Protein 6R1N (pdb70)

InterPro domains:
  IPR002314 Aminoacyl-tRNA synthetase, class II (G/ P/ S/T) [PF00587] (219-400)
  IPR002317 Serine-tRNA ligase, type1 [MF_00176] (1-422)
  IPR002317 Serine-tRNA ligase, type1 [PIRSF001529] (1-425)
  IPR002317 Serine-tRNA ligase, type1 [PR00981] (264-276)
  IPR002317 Serine-tRNA ligase, type1 [PR00981] (276-289)
  IPR002317 Serine-tRNA ligase, type1 [PR00981] (316-329)
  IPR002317 Serine-tRNA ligase, type1 [PR00981] (333-349)
  IPR002317 Serine-tRNA ligase, type1 [PR00981] (351-367)
  IPR002317 Serine-tRNA ligase, type1 [TIGR00414] (1-417)
  IPR006195 Aminoacyl-tRNA synthetase, class II [PS50862] (173-410)
  IPR010978 Class I and II aminoacyl-tRNA synthetase, tRNA-binding arm [SSF46589] (1-113)
  IPR015866 Serine-tRNA synthetase, type1, N-terminal [PF02403] (1-107)
  IPR033729 Serine-tRNA ligase catalytic core domain [cd00770] (120-417)
  IPR042103 Serine-tRNA synthetase, type1, N-terminal domain superfamily [G3DSA:1.10.287.40] (1-105)
  IPR045864 Class II Aminoacyl-tRNA synthetase/Biotinyl protein ligase (BPL) and lipoyl protein ligase (LPL) [G3DSA:3.30.930.10] (106-427)
  IPR045864 Class II Aminoacyl-tRNA synthetase/Biotinyl protein ligase (BPL) and lipoyl protein ligase (LPL) [SSF55681] (118-418)

Solvent-accessible surface area: 20017 Å² total; per-residue (Å²): 22,9,35,39,156,64,0,102,114,60,40,114,53,0,40,52,30,5,111,69,26,71,61,99,35,52,26,0,88,85,0,53,98,11,15,87,73,62,122,80,34,60,46,33,11,100,122,39,81,56,101,81,88,80,0,45,109,66,50,65,96,94,83,208,115,126,46,132,126,16,86,54,62,48,183,77,15,26,86,41,8,87,102,30,70,62,70,44,86,116,12,47,94,122,10,65,23,32,11,6,111,10,20,5,22,6,18,135,90,9,35,101,5,150,50,98,153,59,14,69,74,78,82,114,88,32,118,49,93,174,42,110,44,159,45,80,14,0,66,72,0,0,79,63,9,131,0,6,30,36,115,143,2,48,159,94,59,32,76,58,42,34,96,49,47,125,30,0,42,36,0,13,139,2,0,28,64,9,0,19,58,31,0,40,99,118,25,51,8,76,96,36,152,27,91,70,82,12,75,46,91,12,0,60,0,2,3,29,14,39,116,66,62,104,59,13,72,90,54,134,188,104,31,49,8,25,0,10,8,1,16,0,13,1,1,10,106,23,61,96,78,58,3,104,46,82,56,23,68,36,36,6,0,2,48,1,13,0,32,78,26,67,103,94,139,91,6,6,17,77,11,30,73,40,27,10,0,4,0,0,7,0,3,43,41,110,48,0,97,106,1,0,69,59,0,0,72,11,0,2,24,0,0,62,85,1,34,0,13,0,52,20,0,11,13,0,1,34,54,12,41,24,18,4,5,18,3,14,7,0,21,1,35,4,16,50,114,116,70,24,40,71,3,3,39,0,10,0,0,20,39,0,1,0,57,18,2,61,0,80,3,34,97,77,146,103,25,175,39,58,44,0,21,0,0,15,0,11,0,0,12,0,8,50,0,0,0,0,0,0,0,12,49,1,37,130,89,0,0,0,49,1,2,143,22,0,24,102,67,0,72,47,81,86,73,1,50,105,78,158

Nearest PDB structures (foldseek):
  6r1n-assembly1_A-2  TM=1.002E+00  e=2.208E-80  Staphylococcus aureus
  6hdz-assembly1_A  TM=9.567E-01  e=9.700E-51  Pseudomonas aeruginosa
  6he1-assembly1_B  TM=9.589E-01  e=2.361E-46  Pseudomonas aeruginosa
  6hdz-assembly1_B  TM=9.284E-01  e=3.270E-46  Pseudomonas aeruginosa
  6he3-assembly1_B  TM=9.306E-01  e=1.204E-45  Pseudomonas aeruginosa

Organism: Staphylococcus aureus (strain NCTC 8325 / PS 47) (NCBI:txid93061)

Radius of gyration: 27.26 Å; Cα contacts (8 Å, |Δi|>4): 832; chains: 1; bounding box: 79×74×60 Å

Foldseek 3Di:
DDDLVCLVVPLVLQLVLQVLLVHHSCLSVVLVVLVVVLVVLVVVLVVLVVVLVVLVVVVVVDVVVDDDVSDVSNVVSVVSNVVSVVVNVVSVVVSVVSVLPRFFRADPPFAGDADPVRWAFPDWDADADDDPDQFDFLLVLCVQLVQKAQVVVCVVPNAQDIDGDDVNVLLLQLLQVLLVCLCVVPVPADEDDFDQKAAPLLCSLQSCPDPPPVFWAADVPVRITGAQDVQSRVVLVQFPHAAEAPCPWHKHWYKDWGATPPCPRGFLQDGRIFMFIKIKTWHALVCLVVVLVSQVVSLVVSCVLLSWIWTKTKQHSNGDDGQANTKIFIFTDRVVVNDTHTWKIKGWSRLRSQVSRVRWYANHPPGDIDRITMIMMTSGRSRVVSSSQLRRQADPVSKGARRPSSCVSSVNDGISDGDD

B-factor: mean 36.55, std 15.06, range [8.63, 155.88]

Secondary structure (P-SEA, 3-state):
cccaaaaaccaaaaaaaaaaaccccaaaaaaaaaaaaaaaaaaaaaaaaaaaaaaaaaaaaaaaaccaaaaaaaaaaaaaaaaaaaaaaaaaaaaaaaaaacccccccccccccccccbbbccccccccccccccccaaaaaaaaccccaaaaaacccccbbbbcaaaaaaaaaaaaaaaaaaaaccbbbbbbbcccccaaaaaaacccccccccccccccccccccccccccccccccccccccccccbbbbbbbbbbbccccccccccccccccbbbbbbbccccaaaaaaaaaaaaaaaaaaacccccccccccccccccccbbbbbbcccccccbbbbccccccccaaaaaaacccccccccccbbbbbbbbbbccaaaaaaaaaaaaaccccccccccccccccccccccccccc

CATH classification: 1.10.287.40 (+1 more: 3.30.930.10)

Structure (mmCIF, N/CA/C/O backbone):
data_6R1N
#
_entry.id   6R1N
#
_cell.length_a   94.438
_cell.length_b   116.413
_cell.length_c   91.611
_cell.angle_alpha   90.00
_cell.angle_beta   90.00
_cell.angle_gamma   90.00
#
_symmetry.space_group_name_H-M   'C 2 2 21'
#
loop_
_entity.id
_entity.type
_entity.pdbx_description
1 polymer 'Serine--tRNA ligase'
2 non-polymer "5'-O-(N-(L-SERYL)-SULFAMOYL)ADENOSINE"
3 non-polymer 1,2-ETHANEDIOL
4 non-polymer DI(HYDROXYETHYL)ETHER
5 non-polymer 'MAGNESIUM ION'
6 water water
#
loop_
_atom_site.group_PDB
_atom_site.id
_atom_site.type_symbol
_atom_site.label_atom_id
_atom_site.label_alt_id
_atom_site.label_comp_id
_atom_site.label_asym_id
_atom_site.label_entity_id
_atom_site.label_seq_id
_atom_site.pdbx_PDB_ins_code
_atom_site.Cartn_x
_atom_site.Cartn_y
_atom_site.Cartn_z
_atom_site.occupancy
_atom_site.B_iso_or_equiv
_atom_site.auth_seq_id
_atom_site.auth_comp_id
_atom_site.auth_asym_id
_atom_site.auth_atom_id
_atom_site.pdbx_PDB_model_num
ATOM 1 N N . MET A 1 1 ? 2.076 -38.748 2.439 1.00 29.94 1 MET A N 1
ATOM 2 C CA . MET A 1 1 ? 2.657 -39.803 3.308 1.00 29.04 1 MET A CA 1
ATOM 3 C C . MET A 1 1 ? 2.621 -39.329 4.765 1.00 30.53 1 MET A C 1
ATOM 4 O O . MET A 1 1 ? 3.166 -38.260 5.057 1.00 29.94 1 MET A O 1
ATOM 9 N N . LEU A 1 2 ? 1.968 -40.112 5.621 1.00 26.88 2 LEU A N 1
ATOM 10 C CA . LEU A 1 2 ? 1.807 -39.783 7.058 1.00 26.93 2 LEU A CA 1
ATOM 11 C C . LEU A 1 2 ? 3.039 -40.160 7.881 1.00 32.06 2 LEU A C 1
ATOM 12 O O . LEU A 1 2 ? 3.797 -41.023 7.466 1.00 31.70 2 LEU A O 1
ATOM 17 N N . ASP A 1 3 ? 3.192 -39.494 9.020 1.00 31.80 3 ASP A N 1
ATOM 18 C CA . ASP A 1 3 ? 4.290 -39.739 9.986 1.00 30.49 3 ASP A CA 1
ATOM 19 C C . ASP A 1 3 ? 3.918 -40.938 10.863 1.00 31.71 3 ASP A C 1
ATOM 20 O O . ASP A 1 3 ? 2.991 -40.811 11.654 1.00 29.45 3 ASP A O 1
ATOM 25 N N . ILE A 1 4 ? 4.614 -42.059 10.688 1.00 28.94 4 ILE A N 1
ATOM 26 C CA . ILE A 1 4 ? 4.406 -43.300 11.474 1.00 28.54 4 ILE A CA 1
ATOM 27 C C . ILE A 1 4 ? 4.438 -43.023 13.010 1.00 33.46 4 ILE A C 1
ATOM 28 O O . ILE A 1 4 ? 3.827 -43.753 13.792 1.00 31.84 4 ILE A O 1
ATOM 33 N N . ARG A 1 5 ? 5.173 -41.987 13.427 1.00 30.46 5 ARG A N 1
ATOM 34 C CA . ARG A 1 5 ? 5.294 -41.604 14.833 1.00 30.00 5 ARG A CA 1
ATOM 35 C C . ARG A 1 5 ? 3.962 -41.190 15.423 1.00 35.08 5 ARG A C 1
ATOM 36 O O . ARG A 1 5 ? 3.754 -41.409 16.610 1.00 36.42 5 ARG A O 1
ATOM 44 N N . LEU A 1 6 ? 3.070 -40.574 14.618 1.00 32.54 6 LEU A N 1
ATOM 45 C CA . LEU A 1 6 ? 1.743 -40.166 15.091 1.00 31.65 6 LEU A CA 1
ATOM 46 C C . LEU A 1 6 ? 0.853 -41.394 15.361 1.00 36.13 6 LEU A C 1
ATOM 47 O O . LEU A 1 6 ? 0.040 -41.378 16.295 1.00 36.87 6 LEU A O 1
ATOM 52 N N . PHE A 1 7 ? 1.043 -42.476 14.579 1.00 31.74 7 PHE A N 1
ATOM 53 C CA . PHE A 1 7 ? 0.309 -43.720 14.794 1.00 31.22 7 PHE A CA 1
ATOM 54 C C . PHE A 1 7 ? 0.777 -44.309 16.120 1.00 38.50 7 PHE A C 1
ATOM 55 O O . PHE A 1 7 ? -0.040 -44.785 16.892 1.00 38.26 7 PHE A O 1
ATOM 63 N N . ARG A 1 8 ? 2.084 -44.197 16.421 1.00 37.20 8 ARG A N 1
ATOM 64 C CA . ARG A 1 8 ? 2.662 -44.689 17.671 1.00 37.75 8 ARG A CA 1
ATOM 65 C C . ARG A 1 8 ? 2.283 -43.835 18.871 1.00 42.54 8 ARG A C 1
ATOM 66 O O . ARG A 1 8 ? 1.995 -44.387 19.925 1.00 40.23 8 ARG A O 1
ATOM 74 N N . ASN A 1 9 ? 2.344 -42.492 18.732 1.00 40.89 9 ASN A N 1
ATOM 75 C CA . ASN A 1 9 ? 2.184 -41.573 19.858 1.00 41.32 9 ASN A CA 1
ATOM 76 C C . ASN A 1 9 ? 0.793 -41.019 20.096 1.00 45.98 9 ASN A C 1
ATOM 77 O O . ASN A 1 9 ? 0.494 -40.698 21.238 1.00 47.89 9 ASN A O 1
ATOM 82 N N . GLU A 1 10 ? -0.056 -40.901 19.062 1.00 41.64 10 GLU A N 1
ATOM 83 C CA . GLU A 1 10 ? -1.446 -40.440 19.238 1.00 40.01 10 GLU A CA 1
ATOM 84 C C . GLU A 1 10 ? -2.416 -41.296 18.371 1.00 43.31 10 GLU A C 1
ATOM 85 O O . GLU A 1 10 ? -3.167 -40.744 17.562 1.00 43.93 10 GLU A O 1
ATOM 91 N N . PRO A 1 11 ? -2.424 -42.649 18.510 1.00 38.08 11 PRO A N 1
ATOM 92 C CA . PRO A 1 11 ? -3.307 -43.463 17.653 1.00 38.33 11 PRO A CA 1
ATOM 93 C C . PRO A 1 11 ? -4.797 -43.095 17.685 1.00 43.76 11 PRO A C 1
ATOM 94 O O . PRO A 1 11 ? -5.447 -43.150 16.644 1.00 42.56 11 PRO A O 1
ATOM 98 N N . ASP A 1 12 ? -5.337 -42.717 18.860 1.00 42.50 12 ASP A N 1
ATOM 99 C CA . ASP A 1 12 ? -6.753 -42.324 18.987 1.00 42.33 12 ASP A CA 1
ATOM 100 C C . ASP A 1 12 ? -7.050 -41.077 18.170 1.00 44.59 12 ASP A C 1
ATOM 101 O O . ASP A 1 12 ? -8.070 -41.051 17.476 1.00 44.82 12 ASP A O 1
ATOM 106 N N . THR A 1 13 ? -6.134 -40.081 18.192 1.00 39.80 13 THR A N 1
ATOM 107 C CA . THR A 1 13 ? -6.260 -38.853 17.392 1.00 39.45 13 THR A CA 1
ATOM 108 C C . THR A 1 13 ? -6.245 -39.208 15.891 1.00 42.26 13 THR A C 1
ATOM 109 O O . THR A 1 13 ? -7.025 -38.642 15.126 1.00 41.29 13 THR A O 1
ATOM 113 N N . VAL A 1 14 ? -5.351 -40.133 15.481 1.00 37.56 14 VAL A N 1
ATOM 114 C CA . VAL A 1 14 ? -5.224 -40.574 14.091 1.00 36.46 14 VAL A CA 1
ATOM 115 C C . VAL A 1 14 ? -6.526 -41.303 13.675 1.00 41.13 14 VAL A C 1
ATOM 116 O O . VAL A 1 14 ? -7.100 -40.971 12.634 1.00 40.69 14 VAL A O 1
ATOM 120 N N . LYS A 1 15 ? -7.026 -42.226 14.521 1.00 39.45 15 LYS A N 1
ATOM 121 C CA . LYS A 1 15 ? -8.290 -42.950 14.288 1.00 40.16 15 LYS A CA 1
ATOM 122 C C . LYS A 1 15 ? -9.447 -41.976 14.123 1.00 45.06 15 LYS A C 1
ATOM 123 O O . LYS A 1 15 ? -10.278 -42.145 13.218 1.00 45.42 15 LYS A O 1
ATOM 127 N N . SER A 1 16 ? -9.478 -40.937 14.978 1.00 41.84 16 SER A N 1
ATOM 128 C CA . SER A 1 16 ? -10.525 -39.913 14.976 1.00 42.55 16 SER A CA 1
ATOM 129 C C . SER A 1 16 ? -10.533 -39.111 13.674 1.00 43.61 16 SER A C 1
ATOM 130 O O . SER A 1 16 ? -11.595 -38.903 13.094 1.00 44.48 16 SER A O 1
ATOM 133 N N . LYS A 1 17 ? -9.351 -38.700 13.201 1.00 38.30 17 LYS A N 1
ATOM 134 C CA . LYS A 1 17 ? -9.203 -37.894 11.988 1.00 36.38 17 LYS A CA 1
ATOM 135 C C . LYS A 1 17 ? -9.534 -38.706 10.724 1.00 39.06 17 LYS A C 1
ATOM 136 O O . LYS A 1 17 ? -10.199 -38.176 9.835 1.00 37.14 17 LYS A O 1
ATOM 142 N N . ILE A 1 18 ? -9.181 -40.016 10.703 1.00 36.17 18 ILE A N 1
ATOM 143 C CA . ILE A 1 18 ? -9.507 -40.941 9.604 1.00 35.37 18 ILE A CA 1
ATOM 144 C C . ILE A 1 18 ? -11.029 -41.177 9.538 1.00 40.36 18 ILE A C 1
ATOM 145 O O . ILE A 1 18 ? -11.629 -41.095 8.462 1.00 39.93 18 ILE A O 1
ATOM 150 N N . GLU A 1 19 ? -11.646 -41.450 10.700 1.00 38.70 19 GLU A N 1
ATOM 151 C CA . GLU A 1 19 ? -13.081 -41.671 10.847 1.00 38.76 19 GLU A CA 1
ATOM 152 C C . GLU A 1 19 ? -13.873 -40.438 10.401 1.00 42.93 19 GLU A C 1
ATOM 153 O O . GLU A 1 19 ? -14.823 -40.582 9.626 1.00 42.91 19 GLU A O 1
ATOM 159 N N . LEU A 1 20 ? -13.460 -39.232 10.845 1.00 39.44 20 LEU A N 1
ATOM 160 C CA . LEU A 1 20 ? -14.102 -37.968 10.448 1.00 39.57 20 LEU A CA 1
ATOM 161 C C . LEU A 1 20 ? -14.180 -37.775 8.922 1.00 43.15 20 LEU A C 1
ATOM 162 O O . LEU A 1 20 ? -15.154 -37.198 8.444 1.00 42.28 20 LEU A O 1
ATOM 167 N N . ARG A 1 21 ? -13.185 -38.291 8.162 1.00 39.43 21 ARG A N 1
ATOM 168 C CA . ARG A 1 21 ? -13.161 -38.206 6.685 1.00 39.88 21 ARG A CA 1
ATOM 169 C C . ARG A 1 21 ? -14.141 -39.216 6.014 1.00 47.33 21 ARG A C 1
ATOM 170 O O . ARG A 1 21 ? -14.357 -39.170 4.798 1.00 46.79 21 ARG A O 1
ATOM 178 N N . GLY A 1 22 ? -14.708 -40.111 6.825 1.00 45.48 22 GLY A N 1
ATOM 179 C CA . GLY A 1 22 ? -15.579 -41.193 6.379 1.00 44.95 22 GLY A CA 1
ATOM 180 C C . GLY A 1 22 ? -14.787 -42.464 6.114 1.00 47.19 22 GLY A C 1
ATOM 181 O O . GLY A 1 22 ? -15.341 -43.457 5.637 1.00 47.34 22 GLY A O 1
ATOM 182 N N . ASP A 1 23 ? -13.489 -42.452 6.452 1.00 42.97 23 ASP A N 1
ATOM 183 C CA . ASP A 1 23 ? -12.607 -43.602 6.241 1.00 42.56 23 ASP A CA 1
ATOM 184 C C . ASP A 1 23 ? -12.557 -44.575 7.431 1.00 47.86 23 ASP A C 1
ATOM 185 O O . ASP A 1 23 ? -13.055 -44.277 8.523 1.00 46.07 23 ASP A O 1
ATOM 190 N N . ASP A 1 24 ? -11.989 -45.765 7.185 1.00 46.60 24 ASP A N 1
ATOM 191 C CA . ASP A 1 24 ? -11.910 -46.834 8.173 1.00 46.68 24 ASP A CA 1
ATOM 192 C C . ASP A 1 24 ? -10.760 -46.591 9.169 1.00 48.29 24 ASP A C 1
ATOM 193 O O . ASP A 1 24 ? -9.602 -46.655 8.766 1.00 48.40 24 ASP A O 1
ATOM 198 N N . PRO A 1 25 ? -11.054 -46.298 10.463 1.00 44.19 25 PRO A N 1
ATOM 199 C CA . PRO A 1 25 ? -9.964 -46.079 11.439 1.00 43.65 25 PRO A CA 1
ATOM 200 C C . PRO A 1 25 ? -9.184 -47.349 11.819 1.00 48.09 25 PRO A C 1
ATOM 201 O O . PRO A 1 25 ? -8.118 -47.232 12.420 1.00 47.30 25 PRO A O 1
ATOM 205 N N . LYS A 1 26 ? -9.714 -48.558 11.489 1.00 44.43 26 LYS A N 1
ATOM 206 C CA . LYS A 1 26 ? -9.073 -49.853 11.780 1.00 43.97 26 LYS A CA 1
ATOM 207 C C . LYS A 1 26 ? -7.685 -49.993 11.134 1.00 47.14 26 LYS A C 1
ATOM 208 O O . LYS A 1 26 ? -6.873 -50.807 11.586 1.00 46.52 26 LYS A O 1
ATOM 210 N N . VAL A 1 27 ? -7.391 -49.150 10.114 1.00 42.39 27 VAL A N 1
ATOM 211 C CA . VAL A 1 27 ? -6.083 -49.101 9.453 1.00 41.28 27 VAL A CA 1
ATOM 212 C C . VAL A 1 27 ? -4.951 -48.753 10.473 1.00 42.82 27 VAL A C 1
ATOM 213 O O . VAL A 1 27 ? -3.802 -49.148 10.278 1.00 42.04 27 VAL A O 1
ATOM 217 N N . VAL A 1 28 ? -5.301 -48.034 11.557 1.00 37.33 28 VAL A N 1
ATOM 218 C CA . VAL A 1 28 ? -4.362 -47.619 12.599 1.00 36.82 28 VAL A CA 1
ATOM 219 C C . VAL A 1 28 ? -3.919 -48.848 13.379 1.00 42.54 28 VAL A C 1
ATOM 220 O O . VAL A 1 28 ? -2.731 -48.984 13.689 1.00 41.28 28 VAL A O 1
ATOM 224 N N . ASP A 1 29 ? -4.865 -49.782 13.617 1.00 40.42 29 ASP A N 1
ATOM 225 C CA . ASP A 1 29 ? -4.560 -51.034 14.291 1.00 41.46 29 ASP A CA 1
ATOM 226 C C . ASP A 1 29 ? -3.722 -51.950 13.407 1.00 44.81 29 ASP A C 1
ATOM 227 O O . ASP A 1 29 ? -2.821 -52.606 13.921 1.00 46.24 29 ASP A O 1
ATOM 232 N N . GLU A 1 30 ? -4.004 -51.981 12.094 1.00 39.76 30 GLU A N 1
ATOM 233 C CA . GLU A 1 30 ? -3.269 -52.776 11.099 1.00 39.88 30 GLU A CA 1
ATOM 234 C C . GLU A 1 30 ? -1.827 -52.271 11.012 1.00 42.48 30 GLU A C 1
ATOM 235 O O . GLU A 1 30 ? -0.903 -53.082 10.940 1.00 42.83 30 GLU A O 1
ATOM 241 N N . ILE A 1 31 ? -1.642 -50.934 11.014 1.00 36.18 31 ILE A N 1
ATOM 242 C CA . ILE A 1 31 ? -0.324 -50.303 10.966 1.00 35.36 31 ILE A CA 1
ATOM 243 C C . ILE A 1 31 ? 0.475 -50.638 12.241 1.00 40.63 31 ILE A C 1
ATOM 244 O O . ILE A 1 31 ? 1.600 -51.128 12.121 1.00 39.65 31 ILE A O 1
ATOM 249 N N . LEU A 1 32 ? -0.124 -50.420 13.444 1.00 37.20 32 LEU A N 1
ATOM 250 C CA . LEU A 1 32 ? 0.544 -50.711 14.723 1.00 38.25 32 LEU A CA 1
ATOM 251 C C . LEU A 1 32 ? 0.923 -52.183 14.885 1.00 40.85 32 LEU A C 1
ATOM 252 O O . LEU A 1 32 ? 1.936 -52.458 15.519 1.00 41.33 32 LEU A O 1
ATOM 257 N N . GLU A 1 33 ? 0.127 -53.111 14.315 1.00 36.86 33 GLU A N 1
ATOM 258 C CA . GLU A 1 33 ? 0.383 -54.555 14.337 1.00 38.11 33 GLU A CA 1
ATOM 259 C C . GLU A 1 33 ? 1.645 -54.835 13.511 1.00 40.89 33 GLU A C 1
ATOM 260 O O . GLU A 1 33 ? 2.511 -55.603 13.932 1.00 39.95 33 GLU A O 1
ATOM 266 N N . LEU A 1 34 ? 1.736 -54.224 12.328 1.00 36.26 34 LEU A N 1
ATOM 267 C CA . LEU A 1 34 ? 2.900 -54.405 11.475 1.00 35.97 34 LEU A CA 1
ATOM 268 C C . LEU A 1 34 ? 4.111 -53.760 12.140 1.00 38.73 34 LEU A C 1
ATOM 269 O O . LEU A 1 34 ? 5.170 -54.375 12.186 1.00 37.99 34 LEU A O 1
ATOM 274 N N . ASP A 1 35 ? 3.922 -52.581 12.760 1.00 35.06 35 ASP A N 1
ATOM 275 C CA . ASP A 1 35 ? 5.003 -51.881 13.468 1.00 34.57 35 ASP A CA 1
ATOM 276 C C . ASP A 1 35 ? 5.616 -52.720 14.610 1.00 38.83 35 ASP A C 1
ATOM 277 O O . ASP A 1 35 ? 6.838 -52.739 14.764 1.00 36.80 35 ASP A O 1
ATOM 282 N N . GLU A 1 36 ? 4.760 -53.431 15.383 1.00 36.93 36 GLU A N 1
ATOM 283 C CA . GLU A 1 36 ? 5.183 -54.315 16.467 1.00 37.90 36 GLU A CA 1
ATOM 284 C C . GLU A 1 36 ? 5.965 -55.515 15.889 1.00 41.17 36 GLU A C 1
ATOM 285 O O . GLU A 1 36 ? 7.021 -55.843 16.412 1.00 40.42 36 GLU A O 1
ATOM 291 N N . GLN A 1 37 ? 5.480 -56.126 14.787 1.00 38.13 37 GLN A N 1
ATOM 292 C CA . GLN A 1 37 ? 6.187 -57.231 14.126 1.00 37.80 37 GLN A CA 1
ATOM 293 C C . GLN A 1 37 ? 7.580 -56.755 13.673 1.00 37.86 37 GLN A C 1
ATOM 294 O O . GLN A 1 37 ? 8.550 -57.492 13.798 1.00 36.85 37 GLN A O 1
ATOM 300 N N . ARG A 1 38 ? 7.647 -55.533 13.123 1.00 31.90 38 ARG A N 1
ATOM 301 C CA . ARG A 1 38 ? 8.844 -54.877 12.616 1.00 32.15 38 ARG A CA 1
ATOM 302 C C . ARG A 1 38 ? 9.828 -54.672 13.755 1.00 37.18 38 ARG A C 1
ATOM 303 O O . ARG A 1 38 ? 10.995 -55.029 13.624 1.00 36.66 38 ARG A O 1
ATOM 311 N N . ARG A 1 39 ? 9.329 -54.137 14.889 1.00 34.47 39 ARG A N 1
ATOM 312 C CA . ARG A 1 39 ? 10.083 -53.875 16.106 1.00 34.65 39 ARG A CA 1
ATOM 313 C C . ARG A 1 39 ? 10.696 -55.167 16.647 1.00 36.80 39 ARG A C 1
ATOM 314 O O . ARG A 1 39 ? 11.853 -55.148 17.054 1.00 35.84 39 ARG A O 1
ATOM 322 N N . LYS A 1 40 ? 9.929 -56.282 16.639 1.00 33.96 40 LYS A N 1
ATOM 323 C CA . LYS A 1 40 ? 10.394 -57.602 17.099 1.00 33.86 40 LYS A CA 1
ATOM 324 C C . LYS A 1 40 ? 11.498 -58.141 16.168 1.00 38.53 40 LYS A C 1
ATOM 325 O O . LYS A 1 40 ? 12.487 -58.694 16.658 1.00 39.23 40 LYS A O 1
ATOM 329 N N . LEU A 1 41 ? 11.322 -57.987 14.838 1.00 34.38 41 LEU A N 1
ATOM 330 C CA . LEU A 1 41 ? 12.279 -58.413 13.816 1.00 34.89 41 LEU A CA 1
ATOM 331 C C . LEU A 1 41 ? 13.615 -57.677 14.023 1.00 37.87 41 LEU A C 1
ATOM 332 O O . LEU A 1 41 ? 14.667 -58.323 14.097 1.00 36.52 41 LEU A O 1
ATOM 337 N N . ILE A 1 42 ? 13.571 -56.326 14.149 1.00 32.44 42 ILE A N 1
ATOM 338 C CA . ILE A 1 42 ? 14.777 -55.539 14.386 1.00 30.92 42 ILE A CA 1
ATOM 339 C C . ILE A 1 42 ? 15.493 -56.002 15.683 1.00 34.44 42 ILE A C 1
ATOM 340 O O . ILE A 1 42 ? 16.684 -56.317 15.657 1.00 31.47 42 ILE A O 1
ATOM 345 N N . SER A 1 43 ? 14.745 -56.043 16.795 1.00 33.48 43 SER A N 1
ATOM 346 C CA . SER A 1 43 ? 15.224 -56.459 18.112 1.00 34.10 43 SER A CA 1
ATOM 347 C C . SER A 1 43 ? 15.860 -57.852 18.065 1.00 36.81 43 SER A C 1
ATOM 348 O O . SER A 1 43 ? 16.867 -58.070 18.722 1.00 36.92 43 SER A O 1
ATOM 351 N N . ALA A 1 44 ? 15.271 -58.791 17.310 1.00 33.97 44 ALA A N 1
ATOM 352 C CA . ALA A 1 44 ? 15.812 -60.148 17.198 1.00 33.52 44 ALA A CA 1
ATOM 353 C C . ALA A 1 44 ? 17.102 -60.160 16.338 1.00 35.15 44 ALA A C 1
ATOM 354 O O . ALA A 1 44 ? 18.017 -60.919 16.654 1.00 34.97 44 ALA A O 1
ATOM 356 N N . THR A 1 45 ? 17.177 -59.312 15.281 1.00 30.14 45 THR A N 1
ATOM 357 C CA . THR A 1 45 ? 18.379 -59.170 14.430 1.00 30.37 45 THR A CA 1
ATOM 358 C C . THR A 1 45 ? 19.540 -58.632 15.285 1.00 34.28 45 THR A C 1
ATOM 359 O O . THR A 1 45 ? 20.671 -59.119 15.165 1.00 32.44 45 THR A O 1
ATOM 363 N N . GLU A 1 46 ? 19.244 -57.628 16.150 1.00 31.28 46 GLU A N 1
ATOM 364 C CA . GLU A 1 46 ? 20.217 -57.018 17.053 1.00 31.20 46 GLU A CA 1
ATOM 365 C C . GLU A 1 46 ? 20.769 -58.030 18.063 1.00 37.90 46 GLU A C 1
ATOM 366 O O . GLU A 1 46 ? 21.972 -58.036 18.290 1.00 39.32 46 GLU A O 1
ATOM 372 N N . GLU A 1 47 ? 19.915 -58.926 18.624 1.00 35.61 47 GLU A N 1
ATOM 373 C CA . GLU A 1 47 ? 20.381 -59.993 19.529 1.00 36.06 47 GLU A CA 1
ATOM 374 C C . GLU A 1 47 ? 21.274 -60.972 18.756 1.00 40.35 47 GLU A C 1
ATOM 375 O O . GLU A 1 47 ? 22.214 -61.525 19.328 1.00 40.46 47 GLU A O 1
ATOM 381 N N . MET A 1 48 ? 20.967 -61.192 17.468 1.00 37.35 48 MET A N 1
ATOM 382 C CA . MET A 1 48 ? 21.749 -62.060 16.597 1.00 38.97 48 MET A CA 1
ATOM 383 C C . MET A 1 48 ? 23.096 -61.460 16.249 1.00 40.76 48 MET A C 1
ATOM 384 O O . MET A 1 48 ? 24.083 -62.187 16.224 1.00 39.61 48 MET A O 1
ATOM 389 N N . LYS A 1 49 ? 23.139 -60.139 15.970 1.00 37.42 49 LYS A N 1
ATOM 390 C CA . LYS A 1 49 ? 24.378 -59.435 15.635 1.00 36.75 49 LYS A CA 1
ATOM 391 C C . LYS A 1 49 ? 25.301 -59.424 16.837 1.00 40.84 49 LYS A C 1
ATOM 392 O O . LYS A 1 49 ? 26.499 -59.610 16.659 1.00 38.90 49 LYS A O 1
ATOM 398 N N . ALA A 1 50 ? 24.730 -59.266 18.064 1.00 39.43 50 ALA A N 1
ATOM 399 C CA . ALA A 1 50 ? 25.469 -59.284 19.332 1.00 40.00 50 ALA A CA 1
ATOM 400 C C . ALA A 1 50 ? 26.030 -60.686 19.566 1.00 42.53 50 ALA A C 1
ATOM 401 O O . ALA A 1 50 ? 27.192 -60.822 19.949 1.00 41.93 50 ALA A O 1
ATOM 403 N N . ARG A 1 51 ? 25.214 -61.728 19.299 1.00 38.84 51 ARG A N 1
ATOM 404 C CA . ARG A 1 51 ? 25.630 -63.122 19.447 1.00 39.06 51 ARG A CA 1
ATOM 405 C C . ARG A 1 51 ? 26.763 -63.439 18.471 1.00 45.47 51 ARG A C 1
ATOM 406 O O . ARG A 1 51 ? 27.711 -64.125 18.840 1.00 45.13 51 ARG A O 1
ATOM 414 N N . ARG A 1 52 ? 26.676 -62.904 17.241 1.00 43.95 52 ARG A N 1
ATOM 415 C CA . ARG A 1 52 ? 27.688 -63.080 16.205 1.00 44.46 52 ARG A CA 1
ATOM 416 C C . ARG A 1 52 ? 29.009 -62.447 16.633 1.00 49.21 52 ARG A C 1
ATOM 417 O O . ARG A 1 52 ? 30.060 -63.035 16.389 1.00 49.84 52 ARG A O 1
ATOM 425 N N . ASN A 1 53 ? 28.958 -61.270 17.288 1.00 45.06 53 ASN A N 1
ATOM 426 C CA . ASN A 1 53 ? 30.156 -60.604 17.791 1.00 45.23 53 ASN A CA 1
ATOM 427 C C . ASN A 1 53 ? 30.861 -61.513 18.801 1.00 50.15 53 ASN A C 1
ATOM 428 O O . ASN A 1 53 ? 32.060 -61.729 18.663 1.00 50.49 53 ASN A O 1
ATOM 433 N N . LYS A 1 54 ? 30.104 -62.098 19.763 1.00 46.38 54 LYS A N 1
ATOM 434 C CA . LYS A 1 54 ? 30.633 -63.048 20.748 1.00 46.55 54 LYS A CA 1
ATOM 435 C C . LYS A 1 54 ? 31.259 -64.250 20.028 1.00 51.07 54 LYS A C 1
ATOM 436 O O . LYS A 1 54 ? 32.394 -64.611 20.338 1.00 50.29 54 LYS A O 1
ATOM 440 N N . VAL A 1 55 ? 30.545 -64.820 19.025 1.00 49.07 55 VAL A N 1
ATOM 441 C CA . VAL A 1 55 ? 31.013 -65.972 18.242 1.00 49.60 55 VAL A CA 1
ATOM 442 C C . VAL A 1 55 ? 32.331 -65.643 17.504 1.00 55.01 55 VAL A C 1
ATOM 443 O O . VAL A 1 55 ? 33.267 -66.427 17.624 1.00 53.83 55 VAL A O 1
ATOM 447 N N . SER A 1 56 ? 32.416 -64.485 16.792 1.00 54.63 56 SER A N 1
ATOM 448 C CA . SER A 1 56 ? 33.617 -64.062 16.036 1.00 56.41 56 SER A CA 1
ATOM 449 C C . SER A 1 56 ? 34.838 -63.835 16.916 1.00 63.40 56 SER A C 1
ATOM 450 O O . SER A 1 56 ? 35.951 -64.175 16.510 1.00 63.23 56 SER A O 1
ATOM 453 N N . GLU A 1 57 ? 34.626 -63.283 18.129 1.00 61.56 57 GLU A N 1
ATOM 454 C CA . GLU A 1 57 ? 35.688 -63.052 19.111 1.00 62.67 57 GLU A CA 1
ATOM 455 C C . GLU A 1 57 ? 36.243 -64.406 19.556 1.00 68.15 57 GLU A C 1
ATOM 456 O O . GLU A 1 57 ? 37.460 -64.543 19.706 1.00 67.30 57 GLU A O 1
ATOM 462 N N . GLU A 1 58 ? 35.343 -65.413 19.717 1.00 66.30 58 GLU A N 1
ATOM 463 C CA . GLU A 1 58 ? 35.684 -66.788 20.099 1.00 66.84 58 GLU A CA 1
ATOM 464 C C . GLU A 1 58 ? 36.492 -67.478 19.003 1.00 71.89 58 GLU A C 1
ATOM 465 O O . GLU A 1 58 ? 37.487 -68.123 19.322 1.00 71.75 58 GLU A O 1
ATOM 471 N N . ILE A 1 59 ? 36.105 -67.301 17.717 1.00 69.26 59 ILE A N 1
ATOM 472 C CA . ILE A 1 59 ? 36.819 -67.865 16.558 1.00 69.54 59 ILE A CA 1
ATOM 473 C C . ILE A 1 59 ? 38.260 -67.295 16.483 1.00 76.69 59 ILE A C 1
ATOM 474 O O . ILE A 1 59 ? 39.207 -68.064 16.305 1.00 75.32 59 ILE A O 1
ATOM 479 N N . ALA A 1 60 ? 38.409 -65.956 16.647 1.00 76.29 60 ALA A N 1
ATOM 480 C CA . ALA A 1 60 ? 39.697 -65.245 16.659 1.00 77.29 60 ALA A CA 1
ATOM 481 C C . ALA A 1 60 ? 40.554 -65.688 17.854 1.00 84.71 60 ALA A C 1
ATOM 482 O O . ALA A 1 60 ? 41.776 -65.832 17.707 1.00 85.02 60 ALA A O 1
ATOM 484 N N . LEU A 1 61 ? 39.909 -65.918 19.027 1.00 82.81 61 LEU A N 1
ATOM 485 C CA . LEU A 1 61 ? 40.582 -66.378 20.245 1.00 83.49 61 LEU A CA 1
ATOM 486 C C . LEU A 1 61 ? 41.048 -67.828 20.078 1.00 89.61 61 LEU A C 1
ATOM 487 O O . LEU A 1 61 ? 42.140 -68.166 20.540 1.00 89.96 61 LEU A O 1
ATOM 491 N N . LYS A 1 62 ? 40.228 -68.672 19.415 1.00 86.51 62 LYS A N 1
ATOM 492 C CA . LYS A 1 62 ? 40.557 -70.074 19.160 1.00 86.86 62 LYS A CA 1
ATOM 493 C C . LYS A 1 62 ? 41.611 -70.195 18.058 1.00 93.40 62 LYS A C 1
ATOM 494 O O . LYS A 1 62 ? 42.406 -71.133 18.087 1.00 93.05 62 LYS A O 1
ATOM 499 N N . LYS A 1 63 ? 41.633 -69.227 17.107 1.00 91.44 63 LYS A N 1
ATOM 500 C CA . LYS A 1 63 ? 42.604 -69.163 16.010 1.00 91.73 63 LYS A CA 1
ATOM 501 C C . LYS A 1 63 ? 43.993 -68.847 16.557 1.00 97.13 63 LYS A C 1
ATOM 502 O O . LYS A 1 63 ? 44.985 -69.348 16.024 1.00 96.99 63 LYS A O 1
ATOM 504 N N . ARG A 1 64 ? 44.059 -68.022 17.622 1.00 94.55 64 ARG A N 1
ATOM 505 C CA . ARG A 1 64 ? 45.312 -67.650 18.277 1.00 94.92 64 ARG A CA 1
ATOM 506 C C . ARG A 1 64 ? 45.750 -68.727 19.282 1.00 99.87 64 ARG A C 1
ATOM 507 O O . ARG A 1 64 ? 46.952 -68.968 19.424 1.00 99.23 64 ARG A O 1
ATOM 514 N N . ASN A 1 65 ? 44.777 -69.380 19.961 1.00 97.07 65 ASN A N 1
ATOM 515 C CA . ASN A 1 65 ? 45.030 -70.425 20.963 1.00 97.19 65 ASN A CA 1
ATOM 516 C C . ASN A 1 65 ? 45.247 -71.841 20.395 1.00 100.98 65 ASN A C 1
ATOM 517 O O . ASN A 1 65 ? 45.824 -72.675 21.092 1.00 100.96 65 ASN A O 1
ATOM 522 N N . LYS A 1 66 ? 44.769 -72.111 19.155 1.00 97.35 66 LYS A N 1
ATOM 523 C CA . LYS A 1 66 ? 44.819 -73.403 18.450 1.00 127.00 66 LYS A CA 1
ATOM 524 C C . LYS A 1 66 ? 44.116 -74.522 19.224 1.00 155.88 66 LYS A C 1
ATOM 525 O O . LYS A 1 66 ? 43.085 -74.286 19.857 1.00 118.20 66 LYS A O 1
ATOM 527 C CA . ALA A 1 69 ? 36.228 -74.502 16.427 1.00 75.54 69 ALA A CA 1
ATOM 528 C C . ALA A 1 69 ? 35.187 -74.697 15.331 1.00 78.93 69 ALA A C 1
ATOM 529 O O . ALA A 1 69 ? 34.564 -73.728 14.897 1.00 77.74 69 ALA A O 1
ATOM 530 N N . ASP A 1 70 ? 34.986 -75.954 14.902 1.00 75.72 70 ASP A N 1
ATOM 531 C CA . ASP A 1 70 ? 34.026 -76.324 13.853 1.00 75.44 70 ASP A CA 1
ATOM 532 C C . ASP A 1 70 ? 32.576 -75.987 14.227 1.00 78.17 70 ASP A C 1
ATOM 533 O O . ASP A 1 70 ? 31.784 -75.660 13.338 1.00 78.23 70 ASP A O 1
ATOM 538 N N . ASP A 1 71 ? 32.233 -76.066 15.535 1.00 72.65 71 ASP A N 1
ATOM 539 C CA . ASP A 1 71 ? 30.895 -75.749 16.037 1.00 71.46 71 ASP A CA 1
ATOM 540 C C . ASP A 1 71 ? 30.656 -74.243 16.123 1.00 71.37 71 ASP A C 1
ATOM 541 O O . ASP A 1 71 ? 29.547 -73.792 15.820 1.00 71.13 71 ASP A O 1
ATOM 546 N N . VAL A 1 72 ? 31.692 -73.461 16.493 1.00 64.67 72 VAL A N 1
ATOM 547 C CA . VAL A 1 72 ? 31.559 -72.002 16.520 1.00 63.74 72 VAL A CA 1
ATOM 548 C C . VAL A 1 72 ? 31.555 -71.458 15.068 1.00 63.67 72 VAL A C 1
ATOM 549 O O . VAL A 1 72 ? 30.928 -70.428 14.825 1.00 62.81 72 VAL A O 1
ATOM 552 N N . ILE A 1 73 ? 32.171 -72.199 14.105 1.00 57.21 73 ILE A N 1
ATOM 553 C CA . ILE A 1 73 ? 32.162 -71.860 12.676 1.00 56.37 73 ILE A CA 1
ATOM 554 C C . ILE A 1 73 ? 30.728 -72.100 12.129 1.00 58.53 73 ILE A C 1
ATOM 555 O O . ILE A 1 73 ? 30.163 -71.220 11.467 1.00 56.39 73 ILE A O 1
ATOM 559 N N . ALA A 1 74 ? 30.145 -73.282 12.447 1.00 54.43 74 ALA A N 1
ATOM 560 C CA . ALA A 1 74 ? 28.780 -73.666 12.069 1.00 53.25 74 ALA A CA 1
ATOM 561 C C . ALA A 1 74 ? 27.748 -72.673 12.646 1.00 53.92 74 ALA A C 1
ATOM 562 O O . ALA A 1 74 ? 26.850 -72.250 11.916 1.00 52.71 74 ALA A O 1
ATOM 564 N N . GLU A 1 75 ? 27.894 -72.302 13.921 1.00 49.00 75 GLU A N 1
ATOM 565 C CA . GLU A 1 75 ? 26.973 -71.320 14.556 1.00 47.78 75 GLU A CA 1
ATOM 566 C C . GLU A 1 75 ? 27.114 -69.969 13.853 1.00 50.07 75 GLU A C 1
ATOM 567 O O . GLU A 1 75 ? 26.099 -69.327 13.600 1.00 49.33 75 GLU A O 1
ATOM 573 N N . MET A 1 76 ? 28.340 -69.588 13.509 1.00 46.56 76 MET A N 1
ATOM 574 C CA . MET A 1 76 ? 28.582 -68.300 12.818 1.00 46.51 76 MET A CA 1
ATOM 575 C C . MET A 1 76 ? 27.848 -68.315 11.471 1.00 48.01 76 MET A C 1
ATOM 576 O O . MET A 1 76 ? 27.222 -67.305 11.131 1.00 46.12 76 MET A O 1
ATOM 581 N N . ARG A 1 77 ? 27.894 -69.439 10.755 1.00 43.68 77 ARG A N 1
ATOM 582 C CA . ARG A 1 77 ? 27.215 -69.570 9.442 1.00 43.10 77 ARG A CA 1
ATOM 583 C C . ARG A 1 77 ? 25.698 -69.423 9.619 1.00 46.00 77 ARG A C 1
ATOM 584 O O . ARG A 1 77 ? 25.107 -68.663 8.862 1.00 45.48 77 ARG A O 1
ATOM 592 N N . THR A 1 78 ? 25.114 -70.086 10.621 1.00 42.39 78 THR A N 1
ATOM 593 C CA . THR A 1 78 ? 23.670 -70.025 10.908 1.00 41.91 78 THR A CA 1
ATOM 594 C C . THR A 1 78 ? 23.235 -68.593 11.240 1.00 44.49 78 THR A C 1
ATOM 595 O O . THR A 1 78 ? 22.217 -68.112 10.722 1.00 43.42 78 THR A O 1
ATOM 599 N N . LEU A 1 79 ? 24.019 -67.913 12.086 1.00 39.76 79 LEU A N 1
ATOM 600 C CA . LEU A 1 79 ? 23.742 -66.544 12.478 1.00 40.24 79 LEU A CA 1
ATOM 601 C C . LEU A 1 79 ? 23.757 -65.610 11.263 1.00 45.21 79 LEU A C 1
ATOM 602 O O . LEU A 1 79 ? 22.860 -64.782 11.129 1.00 44.55 79 LEU A O 1
ATOM 607 N N . GLY A 1 80 ? 24.728 -65.807 10.364 1.00 42.75 80 GLY A N 1
ATOM 608 C CA . GLY A 1 80 ? 24.863 -65.036 9.132 1.00 42.32 80 GLY A CA 1
ATOM 609 C C . GLY A 1 80 ? 23.653 -65.237 8.246 1.00 45.81 80 GLY A C 1
ATOM 610 O O . GLY A 1 80 ? 23.096 -64.266 7.728 1.00 43.71 80 GLY A O 1
ATOM 611 N N . ASP A 1 81 ? 23.204 -66.513 8.124 1.00 42.89 81 ASP A N 1
ATOM 612 C CA . ASP A 1 81 ? 22.027 -66.893 7.340 1.00 42.78 81 ASP A CA 1
ATOM 613 C C . ASP A 1 81 ? 20.753 -66.256 7.877 1.00 47.12 81 ASP A C 1
ATOM 614 O O . ASP A 1 81 ? 20.007 -65.653 7.100 1.00 47.55 81 ASP A O 1
ATOM 619 N N . ASP A 1 82 ? 20.519 -66.385 9.199 1.00 42.45 82 ASP A N 1
ATOM 620 C CA . ASP A 1 82 ? 19.352 -65.852 9.911 1.00 42.06 82 ASP A CA 1
ATOM 621 C C . ASP A 1 82 ? 19.226 -64.325 9.849 1.00 43.63 82 ASP A C 1
ATOM 622 O O . ASP A 1 82 ? 18.113 -63.806 9.800 1.00 42.69 82 ASP A O 1
ATOM 627 N N . ILE A 1 83 ? 20.356 -63.611 9.911 1.00 39.92 83 ILE A N 1
ATOM 628 C CA . ILE A 1 83 ? 20.388 -62.143 9.856 1.00 38.26 83 ILE A CA 1
ATOM 629 C C . ILE A 1 83 ? 19.984 -61.712 8.452 1.00 43.87 83 ILE A C 1
ATOM 630 O O . ILE A 1 83 ? 19.185 -60.790 8.312 1.00 44.14 83 ILE A O 1
ATOM 635 N N . LYS A 1 84 ? 20.499 -62.415 7.425 1.00 41.11 84 LYS A N 1
ATOM 636 C CA . LYS A 1 84 ? 20.208 -62.154 6.016 1.00 42.25 84 LYS A CA 1
ATOM 637 C C . LYS A 1 84 ? 18.705 -62.349 5.773 1.00 47.57 84 LYS A C 1
ATOM 638 O O . LYS A 1 84 ? 18.087 -61.519 5.097 1.00 47.60 84 LYS A O 1
ATOM 641 N N . GLU A 1 85 ? 18.121 -63.422 6.365 1.00 43.64 85 GLU A N 1
ATOM 642 C CA . GLU A 1 85 ? 16.695 -63.738 6.291 1.00 43.95 85 GLU A CA 1
ATOM 643 C C . GLU A 1 85 ? 15.899 -62.621 6.976 1.00 50.32 85 GLU A C 1
ATOM 644 O O . GLU A 1 85 ? 14.950 -62.099 6.379 1.00 51.93 85 GLU A O 1
ATOM 650 N N . LYS A 1 86 ? 16.307 -62.223 8.207 1.00 45.51 86 LYS A N 1
ATOM 651 C CA . LYS A 1 86 ? 15.644 -61.151 8.953 1.00 44.20 86 LYS A CA 1
ATOM 652 C C . LYS A 1 86 ? 15.711 -59.802 8.229 1.00 46.28 86 LYS A C 1
ATOM 653 O O . LYS A 1 86 ? 14.757 -59.029 8.301 1.00 45.81 86 LYS A O 1
ATOM 658 N N . ASP A 1 87 ? 16.795 -59.552 7.480 1.00 42.13 87 ASP A N 1
ATOM 659 C CA . ASP A 1 87 ? 16.950 -58.327 6.706 1.00 41.95 87 ASP A CA 1
ATOM 660 C C . ASP A 1 87 ? 15.964 -58.278 5.538 1.00 46.00 87 ASP A C 1
ATOM 661 O O . ASP A 1 87 ? 15.362 -57.234 5.312 1.00 44.35 87 ASP A O 1
ATOM 666 N N . SER A 1 88 ? 15.744 -59.416 4.850 1.00 42.68 88 SER A N 1
ATOM 667 C CA . SER A 1 88 ? 14.785 -59.455 3.749 1.00 42.74 88 SER A CA 1
ATOM 668 C C . SER A 1 88 ? 13.364 -59.320 4.300 1.00 46.33 88 SER A C 1
ATOM 669 O O . SER A 1 88 ? 12.569 -58.565 3.731 1.00 47.47 88 SER A O 1
ATOM 672 N N . GLN A 1 89 ? 13.078 -59.984 5.449 1.00 40.85 89 GLN A N 1
ATOM 673 C CA . GLN A 1 89 ? 11.776 -59.924 6.132 1.00 39.91 89 GLN A CA 1
ATOM 674 C C . GLN A 1 89 ? 11.448 -58.471 6.540 1.00 41.77 89 GLN A C 1
ATOM 675 O O . GLN A 1 89 ? 10.295 -58.048 6.441 1.00 41.71 89 GLN A O 1
ATOM 681 N N . LEU A 1 90 ? 12.446 -57.732 7.023 1.00 36.78 90 LEU A N 1
ATOM 682 C CA . LEU A 1 90 ? 12.274 -56.336 7.454 1.00 35.77 90 LEU A CA 1
ATOM 683 C C . LEU A 1 90 ? 11.985 -55.430 6.241 1.00 40.11 90 LEU A C 1
ATOM 684 O O . LEU A 1 90 ? 11.113 -54.572 6.320 1.00 39.73 90 LEU A O 1
ATOM 689 N N . ASN A 1 91 ? 12.694 -55.643 5.113 1.00 38.37 91 ASN A N 1
ATOM 690 C CA . ASN A 1 91 ? 12.493 -54.865 3.886 1.00 39.09 91 ASN A CA 1
ATOM 691 C C . ASN A 1 91 ? 11.041 -55.018 3.414 1.00 41.49 91 ASN A C 1
ATOM 692 O O . ASN A 1 91 ? 10.418 -54.037 3.006 1.00 38.38 91 ASN A O 1
ATOM 697 N N . GLU A 1 92 ? 10.512 -56.252 3.522 1.00 39.25 92 GLU A N 1
ATOM 698 C CA . GLU A 1 92 ? 9.164 -56.616 3.114 1.00 40.59 92 GLU A CA 1
ATOM 699 C C . GLU A 1 92 ? 8.125 -55.958 3.989 1.00 44.57 92 GLU A C 1
ATOM 700 O O . GLU A 1 92 ? 7.194 -55.352 3.456 1.00 44.59 92 GLU A O 1
ATOM 706 N N . ILE A 1 93 ? 8.282 -56.051 5.323 1.00 40.19 93 ILE A N 1
ATOM 707 C CA . ILE A 1 93 ? 7.338 -55.427 6.247 1.00 39.40 93 ILE A CA 1
ATOM 708 C C . ILE A 1 93 ? 7.343 -53.901 6.060 1.00 40.66 93 ILE A C 1
ATOM 709 O O . ILE A 1 93 ? 6.291 -53.284 6.173 1.00 40.66 93 ILE A O 1
ATOM 714 N N . ASP A 1 94 ? 8.520 -53.309 5.792 1.00 34.20 94 ASP A N 1
ATOM 715 C CA . ASP A 1 94 ? 8.646 -51.872 5.590 1.00 33.30 94 ASP A CA 1
ATOM 716 C C . ASP A 1 94 ? 7.856 -51.464 4.366 1.00 35.49 94 ASP A C 1
ATOM 717 O O . ASP A 1 94 ? 7.096 -50.504 4.451 1.00 33.83 94 ASP A O 1
ATOM 722 N N . ASN A 1 95 ? 8.004 -52.220 3.247 1.00 32.69 95 ASN A N 1
ATOM 723 C CA . ASN A 1 95 ? 7.312 -51.957 1.984 1.00 32.62 95 ASN A CA 1
ATOM 724 C C . ASN A 1 95 ? 5.829 -52.161 2.149 1.00 36.37 95 ASN A C 1
ATOM 725 O O . ASN A 1 95 ? 5.057 -51.386 1.598 1.00 35.84 95 ASN A O 1
ATOM 730 N N . LYS A 1 96 ? 5.427 -53.181 2.942 1.00 34.34 96 LYS A N 1
ATOM 731 C CA . LYS A 1 96 ? 4.017 -53.444 3.254 1.00 35.01 96 LYS A CA 1
ATOM 732 C C . LYS A 1 96 ? 3.439 -52.253 4.051 1.00 36.75 96 LYS A C 1
ATOM 733 O O . LYS A 1 96 ? 2.375 -51.762 3.710 1.00 36.21 96 LYS A O 1
ATOM 739 N N . MET A 1 97 ? 4.165 -51.761 5.067 1.00 31.50 97 MET A N 1
ATOM 740 C CA . MET A 1 97 ? 3.725 -50.613 5.876 1.00 30.63 97 MET A CA 1
ATOM 741 C C . MET A 1 97 ? 3.604 -49.331 5.037 1.00 34.17 97 MET A C 1
ATOM 742 O O . MET A 1 97 ? 2.593 -48.631 5.123 1.00 32.35 97 MET A O 1
ATOM 747 N N . THR A 1 98 ? 4.626 -49.056 4.207 1.00 30.70 98 THR A N 1
ATOM 748 C CA . THR A 1 98 ? 4.670 -47.920 3.277 1.00 31.13 98 THR A CA 1
ATOM 749 C C . THR A 1 98 ? 3.487 -47.965 2.274 1.00 35.00 98 THR A C 1
ATOM 750 O O . THR A 1 98 ? 2.908 -46.922 1.977 1.00 36.96 98 THR A O 1
ATOM 754 N N . GLY A 1 99 ? 3.137 -49.163 1.806 1.00 29.19 99 GLY A N 1
ATOM 755 C CA . GLY A 1 99 ? 2.029 -49.393 0.885 1.00 29.91 99 GLY A CA 1
ATOM 756 C C . GLY A 1 99 ? 0.705 -48.954 1.478 1.00 36.24 99 GLY A C 1
ATOM 757 O O . GLY A 1 99 ? -0.091 -48.276 0.819 1.00 35.65 99 GLY A O 1
ATOM 758 N N . ILE A 1 100 ? 0.495 -49.285 2.758 1.00 34.12 100 ILE A N 1
ATOM 759 C CA . ILE A 1 100 ? -0.717 -48.900 3.465 1.00 33.35 100 ILE A CA 1
ATOM 760 C C . ILE A 1 100 ? -0.693 -47.399 3.759 1.00 36.29 100 ILE A C 1
ATOM 761 O O . ILE A 1 100 ? -1.656 -46.703 3.432 1.00 37.49 100 ILE A O 1
ATOM 766 N N . LEU A 1 101 ? 0.418 -46.910 4.329 1.00 30.89 101 LEU A N 1
ATOM 767 C CA . LEU A 1 101 ? 0.572 -45.521 4.739 1.00 30.74 101 LEU A CA 1
ATOM 768 C C . LEU A 1 101 ? 0.426 -44.507 3.637 1.00 35.29 101 LEU A C 1
ATOM 769 O O . LEU A 1 101 ? -0.146 -43.451 3.879 1.00 34.42 101 LEU A O 1
ATOM 774 N N . CYS A 1 102 ? 0.976 -44.786 2.442 1.00 31.68 102 CYS A N 1
ATOM 775 C CA . CYS A 1 102 ? 0.915 -43.831 1.337 1.00 31.15 102 CYS A CA 1
ATOM 776 C C . CYS A 1 102 ? -0.497 -43.709 0.762 1.00 35.06 102 CYS A C 1
ATOM 777 O O . CYS A 1 102 ? -0.772 -42.799 -0.011 1.00 34.40 102 CYS A O 1
ATOM 780 N N . ARG A 1 103 ? -1.394 -44.606 1.169 1.00 33.87 103 ARG A N 1
ATOM 781 C CA . ARG A 1 103 ? -2.781 -44.612 0.715 1.00 34.72 103 ARG A CA 1
ATOM 782 C C . ARG A 1 103 ? -3.742 -43.902 1.678 1.00 36.67 103 ARG A C 1
ATOM 783 O O . ARG A 1 103 ? -4.940 -43.780 1.382 1.00 36.58 103 ARG A O 1
ATOM 791 N N . ILE A 1 104 ? -3.223 -43.421 2.814 1.00 30.27 104 ILE A N 1
ATOM 792 C CA . ILE A 1 104 ? -4.061 -42.729 3.796 1.00 28.30 104 ILE A CA 1
ATOM 793 C C . ILE A 1 104 ? -4.049 -41.219 3.512 1.00 31.34 104 ILE A C 1
ATOM 794 O O . ILE A 1 104 ? -2.970 -40.644 3.413 1.00 29.10 104 ILE A O 1
ATOM 799 N N . PRO A 1 105 ? -5.221 -40.553 3.379 1.00 29.41 105 PRO A N 1
ATOM 800 C CA . PRO A 1 105 ? -5.206 -39.093 3.141 1.00 29.45 105 PRO A CA 1
ATOM 801 C C . PRO A 1 105 ? -4.564 -38.298 4.278 1.00 30.75 105 PRO A C 1
ATOM 802 O O . PRO A 1 105 ? -4.509 -38.774 5.410 1.00 27.45 105 PRO A O 1
ATOM 806 N N . ASN A 1 106 ? -4.105 -37.063 3.984 1.00 28.79 106 ASN A N 1
ATOM 807 C CA . ASN A 1 106 ? -3.554 -36.181 5.006 1.00 28.28 106 ASN A CA 1
ATOM 808 C C . ASN A 1 106 ? -4.512 -36.015 6.199 1.00 33.07 106 ASN A C 1
ATOM 809 O O . ASN A 1 106 ? -5.733 -35.944 6.025 1.00 33.18 106 ASN A O 1
ATOM 814 N N . LEU A 1 107 ? -3.955 -35.977 7.415 1.00 30.40 107 LEU A N 1
ATOM 815 C CA . LEU A 1 107 ? -4.754 -35.809 8.636 1.00 29.93 107 LEU A CA 1
ATOM 816 C C . LEU A 1 107 ? -5.324 -34.402 8.621 1.00 33.33 107 LEU A C 1
ATOM 817 O O . LEU A 1 107 ? -4.592 -33.429 8.421 1.00 32.59 107 LEU A O 1
ATOM 822 N N . ILE A 1 108 ? -6.636 -34.300 8.754 1.00 31.37 108 ILE A N 1
ATOM 823 C CA . ILE A 1 108 ? -7.340 -33.013 8.726 1.00 30.20 108 ILE A CA 1
ATOM 824 C C . ILE A 1 108 ? -6.888 -32.129 9.874 1.00 33.78 108 ILE A C 1
ATOM 825 O O . ILE A 1 108 ? -6.482 -32.651 10.917 1.00 32.57 108 ILE A O 1
ATOM 830 N N . SER A 1 109 ? -6.943 -30.800 9.700 1.00 32.21 109 SER A N 1
ATOM 831 C CA . SER A 1 109 ? -6.573 -29.938 10.820 1.00 32.37 109 SER A CA 1
ATOM 832 C C . SER A 1 109 ? -7.767 -29.905 11.762 1.00 37.03 109 SER A C 1
ATOM 833 O O . SER A 1 109 ? -8.881 -30.279 11.358 1.00 35.10 109 SER A O 1
ATOM 836 N N . ASP A 1 110 ? -7.545 -29.456 13.007 1.00 36.69 110 ASP A N 1
ATOM 837 C CA . ASP A 1 110 ? -8.602 -29.361 14.019 1.00 38.77 110 ASP A CA 1
ATOM 838 C C . ASP A 1 110 ? -9.816 -28.531 13.604 1.00 44.63 110 ASP A C 1
ATOM 839 O O . ASP A 1 110 ? -10.930 -28.927 13.930 1.00 45.86 110 ASP A O 1
ATOM 844 N N . ASP A 1 111 ? -9.619 -27.410 12.874 1.00 40.33 111 ASP A N 1
ATOM 845 C CA . ASP A 1 111 ? -10.721 -26.508 12.499 1.00 40.08 111 ASP A CA 1
ATOM 846 C C . ASP A 1 111 ? -11.486 -26.922 11.209 1.00 41.19 111 ASP A C 1
ATOM 847 O O . ASP A 1 111 ? -12.363 -26.174 10.757 1.00 39.88 111 ASP A O 1
ATOM 852 N N . VAL A 1 112 ? -11.176 -28.105 10.631 1.00 34.91 112 VAL A N 1
ATOM 853 C CA . VAL A 1 112 ? -11.927 -28.599 9.468 1.00 33.59 112 VAL A CA 1
ATOM 854 C C . VAL A 1 112 ? -13.303 -29.036 10.017 1.00 37.05 112 VAL A C 1
ATOM 855 O O . VAL A 1 112 ? -13.341 -29.926 10.870 1.00 36.63 112 VAL A O 1
ATOM 859 N N . PRO A 1 113 ? -14.432 -28.452 9.562 1.00 35.01 113 PRO A N 1
ATOM 860 C CA . PRO A 1 113 ? -15.736 -28.846 10.138 1.00 36.19 113 PRO A CA 1
ATOM 861 C C . PRO A 1 113 ? -16.191 -30.220 9.679 1.00 40.03 113 PRO A C 1
ATOM 862 O O . PRO A 1 113 ? -15.897 -30.609 8.551 1.00 40.30 113 PRO A O 1
ATOM 866 N N . GLN A 1 114 ? -16.866 -30.957 10.557 1.00 37.25 114 GLN A N 1
ATOM 867 C CA . GLN A 1 114 ? -17.376 -32.294 10.270 1.00 38.61 114 GLN A CA 1
ATOM 868 C C . GLN A 1 114 ? -18.488 -32.200 9.242 1.00 43.30 114 GLN A C 1
ATOM 869 O O . GLN A 1 114 ? -19.332 -31.298 9.303 1.00 42.61 114 GLN A O 1
ATOM 874 N N . GLY A 1 115 ? -18.488 -33.147 8.322 1.00 39.68 115 GLY A N 1
ATOM 875 C CA . GLY A 1 115 ? -19.511 -33.207 7.301 1.00 40.50 115 GLY A CA 1
ATOM 876 C C . GLY A 1 115 ? -19.374 -34.426 6.435 1.00 46.11 115 GLY A C 1
ATOM 877 O O . GLY A 1 115 ? -18.322 -35.076 6.434 1.00 44.61 115 GLY A O 1
ATOM 878 N N . GLU A 1 116 ? -20.441 -34.714 5.681 1.00 43.64 116 GLU A N 1
ATOM 879 C CA . GLU A 1 116 ? -20.552 -35.884 4.818 1.00 43.90 116 GLU A CA 1
ATOM 880 C C . GLU A 1 116 ? -20.498 -35.573 3.327 1.00 47.94 116 GLU A C 1
ATOM 881 O O . GLU A 1 116 ? -20.113 -36.449 2.551 1.00 49.69 116 GLU A O 1
ATOM 887 N N . SER A 1 117 ? -20.890 -34.350 2.919 1.00 41.69 117 SER A N 1
ATOM 888 C CA . SER A 1 117 ? -20.929 -33.943 1.512 1.00 40.03 117 SER A CA 1
ATOM 889 C C . SER A 1 117 ? -20.749 -32.438 1.372 1.00 41.89 117 SER A C 1
ATOM 890 O O . SER A 1 117 ? -20.736 -31.733 2.372 1.00 40.44 117 SER A O 1
ATOM 893 N N . ASP A 1 118 ? -20.683 -31.939 0.124 1.00 40.08 118 ASP A N 1
ATOM 894 C CA . ASP A 1 118 ? -20.499 -30.519 -0.168 1.00 40.90 118 ASP A CA 1
ATOM 895 C C . ASP A 1 118 ? -21.607 -29.620 0.417 1.00 41.67 118 ASP A C 1
ATOM 896 O O . ASP A 1 118 ? -21.408 -28.411 0.478 1.00 41.03 118 ASP A O 1
ATOM 901 N N . GLU A 1 119 ? -22.726 -30.204 0.919 1.00 37.32 119 GLU A N 1
ATOM 902 C CA . GLU A 1 119 ? -23.792 -29.437 1.557 1.00 36.78 119 GLU A CA 1
ATOM 903 C C . GLU A 1 119 ? -23.364 -29.002 2.957 1.00 40.62 119 GLU A C 1
ATOM 904 O O . GLU A 1 119 ? -23.850 -27.989 3.466 1.00 41.32 119 GLU A O 1
ATOM 910 N N . ASP A 1 120 ? -22.445 -29.772 3.562 1.00 34.52 120 ASP A N 1
ATOM 911 C CA . ASP A 1 120 ? -21.883 -29.523 4.885 1.00 33.15 120 ASP A CA 1
ATOM 912 C C . ASP A 1 120 ? -20.634 -28.624 4.829 1.00 37.47 120 ASP A C 1
ATOM 913 O O . ASP A 1 120 ? -20.062 -28.335 5.873 1.00 38.09 120 ASP A O 1
ATOM 918 N N . ASN A 1 121 ? -20.219 -28.152 3.633 1.00 34.22 121 ASN A N 1
ATOM 919 C CA . ASN A 1 121 ? -19.087 -27.219 3.537 1.00 32.97 121 ASN A CA 1
ATOM 920 C C . ASN A 1 121 ? -19.535 -25.923 4.208 1.00 36.32 121 ASN A C 1
ATOM 921 O O . ASN A 1 121 ? -20.701 -25.577 4.102 1.00 35.58 121 ASN A O 1
ATOM 926 N N . VAL A 1 122 ? -18.671 -25.294 5.007 1.00 32.97 122 VAL A N 1
ATOM 927 C CA . VAL A 1 122 ? -19.091 -24.131 5.775 1.00 32.69 122 VAL A CA 1
ATOM 928 C C . VAL A 1 122 ? -18.753 -22.842 5.038 1.00 34.52 122 VAL A C 1
ATOM 929 O O . VAL A 1 122 ? -17.597 -22.560 4.775 1.00 32.89 122 VAL A O 1
ATOM 933 N N . GLU A 1 123 ? -19.778 -22.067 4.706 1.00 31.63 123 GLU A N 1
ATOM 934 C CA . GLU A 1 123 ? -19.614 -20.771 4.050 1.00 30.33 123 GLU A CA 1
ATOM 935 C C . GLU A 1 123 ? -18.983 -19.789 5.054 1.00 35.13 123 GLU A C 1
ATOM 936 O O . GLU A 1 123 ? -19.531 -19.585 6.133 1.00 33.85 123 GLU A O 1
ATOM 942 N N . VAL A 1 124 ? -17.817 -19.237 4.728 1.00 32.72 124 VAL A N 1
ATOM 943 C CA . VAL A 1 124 ? -17.150 -18.315 5.648 1.00 33.98 124 VAL A CA 1
ATOM 944 C C . VAL A 1 124 ? -17.241 -16.852 5.181 1.00 38.70 124 VAL A C 1
ATOM 945 O O . VAL A 1 124 ? -17.011 -15.928 5.968 1.00 39.18 124 VAL A O 1
ATOM 949 N N . LYS A 1 125 ? -17.559 -16.652 3.903 1.00 33.54 125 LYS A N 1
ATOM 950 C CA . LYS A 1 125 ? -17.616 -15.327 3.302 1.00 32.72 125 LYS A CA 1
ATOM 951 C C . LYS A 1 125 ? -18.334 -15.358 1.967 1.00 34.96 125 LYS A C 1
ATOM 952 O O . LYS A 1 125 ? -18.265 -16.353 1.242 1.00 32.43 125 LYS A O 1
ATOM 958 N N . LYS A 1 126 ? -18.925 -14.212 1.611 1.00 31.18 126 LYS A N 1
ATOM 959 C CA . LYS A 1 126 ? -19.555 -13.913 0.338 1.00 30.73 126 LYS A CA 1
ATOM 960 C C . LYS A 1 126 ? -19.052 -12.532 -0.040 1.00 33.10 126 LYS A C 1
ATOM 961 O O . LYS A 1 126 ? -18.947 -11.645 0.819 1.00 32.90 126 LYS A O 1
ATOM 967 N N . TRP A 1 127 ? -18.754 -12.343 -1.315 1.00 29.03 127 TRP A N 1
ATOM 968 C CA . TRP A 1 127 ? -18.395 -11.045 -1.868 1.00 28.99 127 TRP A CA 1
ATOM 969 C C . TRP A 1 127 ? -19.250 -10.820 -3.115 1.00 31.77 127 TRP A C 1
ATOM 970 O O . TRP A 1 127 ? -19.474 -11.753 -3.902 1.00 31.09 127 TRP A O 1
ATOM 981 N N . GLY A 1 128 ? -19.734 -9.587 -3.261 1.00 27.63 128 GLY A N 1
ATOM 982 C CA . GLY A 1 128 ? -20.569 -9.165 -4.379 1.00 28.07 128 GLY A CA 1
ATOM 983 C C . GLY A 1 128 ? -21.981 -9.710 -4.365 1.00 35.85 128 GLY A C 1
ATOM 984 O O . GLY A 1 128 ? -22.307 -10.625 -3.604 1.00 35.48 128 GLY A O 1
ATOM 985 N N . THR A 1 129 ? -22.853 -9.138 -5.198 1.00 34.93 129 THR A N 1
ATOM 986 C CA . THR A 1 129 ? -24.225 -9.632 -5.233 1.00 35.66 129 THR A CA 1
ATOM 987 C C . THR A 1 129 ? -24.550 -10.204 -6.616 1.00 34.78 129 THR A C 1
ATOM 988 O O . THR A 1 129 ? -24.313 -9.522 -7.613 1.00 30.63 129 THR A O 1
ATOM 992 N N . PRO A 1 130 ? -25.070 -11.451 -6.712 1.00 30.89 130 PRO A N 1
ATOM 993 C CA . PRO A 1 130 ? -25.415 -11.995 -8.034 1.00 31.23 130 PRO A CA 1
ATOM 994 C C . PRO A 1 130 ? -26.254 -11.038 -8.875 1.00 33.20 130 PRO A C 1
ATOM 995 O O . PRO A 1 130 ? -27.136 -10.347 -8.351 1.00 31.38 130 PRO A O 1
ATOM 999 N N . ARG A 1 131 ? -25.891 -10.920 -10.145 1.00 30.43 131 ARG A N 1
ATOM 1000 C CA . ARG A 1 131 ? -26.577 -10.049 -11.076 1.00 31.53 131 ARG A CA 1
ATOM 1001 C C . ARG A 1 131 ? -28.074 -10.377 -11.158 1.00 33.28 131 ARG A C 1
ATOM 1002 O O . ARG A 1 131 ? -28.486 -11.547 -11.212 1.00 30.04 131 ARG A O 1
ATOM 1010 N N . GLU A 1 132 ? -28.863 -9.316 -11.126 1.00 29.71 132 GLU A N 1
ATOM 1011 C CA . GLU A 1 132 ? -30.309 -9.361 -11.239 1.00 29.52 132 GLU A CA 1
ATOM 1012 C C . GLU A 1 132 ? -30.624 -8.914 -12.667 1.00 33.31 132 GLU A C 1
ATOM 1013 O O . GLU A 1 132 ? -30.537 -7.724 -12.985 1.00 32.87 132 GLU A O 1
ATOM 1019 N N . PHE A 1 133 ? -30.878 -9.894 -13.551 1.00 29.46 133 PHE A N 1
ATOM 1020 C CA . PHE A 1 133 ? -31.078 -9.671 -14.988 1.00 28.53 133 PHE A CA 1
ATOM 1021 C C . PHE A 1 133 ? -32.455 -9.133 -15.335 1.00 33.89 133 PHE A C 1
ATOM 1022 O O . PHE A 1 133 ? -33.434 -9.489 -14.679 1.00 33.03 133 PHE A O 1
ATOM 1030 N N . SER A 1 134 ? -32.531 -8.301 -16.387 1.00 31.46 134 SER A N 1
ATOM 1031 C CA . SER A 1 134 ? -33.815 -7.768 -16.868 1.00 31.81 134 SER A CA 1
ATOM 1032 C C . SER A 1 134 ? -34.338 -8.666 -17.986 1.00 35.96 134 SER A C 1
ATOM 1033 O O . SER A 1 134 ? -35.416 -8.412 -18.498 1.00 36.94 134 SER A O 1
ATOM 1036 N N . PHE A 1 135 ? -33.553 -9.681 -18.385 1.00 31.13 135 PHE A N 1
ATOM 1037 C CA . PHE A 1 135 ? -33.881 -10.630 -19.448 1.00 29.52 135 PHE A CA 1
ATOM 1038 C C . PHE A 1 135 ? -33.429 -12.011 -18.974 1.00 33.50 135 PHE A C 1
ATOM 1039 O O . PHE A 1 135 ? -32.692 -12.103 -17.986 1.00 34.19 135 PHE A O 1
ATOM 1047 N N . GLU A 1 136 ? -33.837 -13.081 -19.678 1.00 28.46 136 GLU A N 1
ATOM 1048 C CA . GLU A 1 136 ? -33.430 -14.450 -19.322 1.00 27.01 136 GLU A CA 1
ATOM 1049 C C . GLU A 1 136 ? -31.985 -14.649 -19.710 1.00 29.62 136 GLU A C 1
ATOM 1050 O O . GLU A 1 136 ? -31.663 -14.522 -20.889 1.00 29.15 136 GLU A O 1
ATOM 1056 N N . PRO A 1 137 ? -31.066 -14.894 -18.746 1.00 27.31 137 PRO A N 1
ATOM 1057 C CA . PRO A 1 137 ? -29.655 -15.051 -19.122 1.00 25.71 137 PRO A CA 1
ATOM 1058 C C . PRO A 1 137 ? -29.411 -16.361 -19.862 1.00 30.72 137 PRO A C 1
ATOM 1059 O O . PRO A 1 137 ? -29.999 -17.404 -19.533 1.00 29.87 137 PRO A O 1
ATOM 1063 N N . LYS A 1 138 ? -28.535 -16.304 -20.875 1.00 27.25 138 LYS A N 1
ATOM 1064 C CA . LYS A 1 138 ? -28.171 -17.487 -21.621 1.00 26.26 138 LYS A CA 1
ATOM 1065 C C . LYS A 1 138 ? -27.050 -18.166 -20.841 1.00 28.41 138 LYS A C 1
ATOM 1066 O O . LYS A 1 138 ? -26.295 -17.501 -20.134 1.00 27.14 138 LYS A O 1
ATOM 1072 N N . ALA A 1 139 ? -26.967 -19.491 -20.956 1.00 24.88 139 ALA A N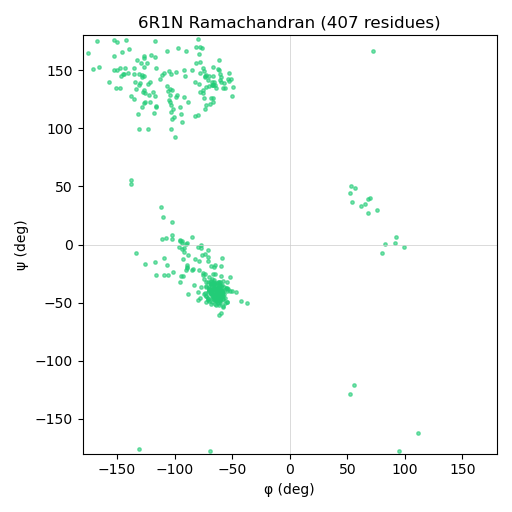 1
ATOM 1073 C CA . ALA A 1 139 ? -25.937 -20.308 -20.355 1.00 23.48 139 ALA A CA 1
ATOM 1074 C C . ALA A 1 139 ? -24.665 -20.090 -21.193 1.00 26.24 139 ALA A C 1
ATOM 1075 O O . ALA A 1 139 ? -24.788 -19.787 -22.388 1.00 24.55 139 ALA A O 1
ATOM 1077 N N . HIS A 1 140 ? -23.448 -20.233 -20.585 1.00 21.81 140 HIS A N 1
ATOM 1078 C CA . HIS A 1 140 ? -22.204 -19.998 -21.319 1.00 23.04 140 HIS A CA 1
ATOM 1079 C C . HIS A 1 140 ? -22.018 -20.882 -22.565 1.00 27.43 140 HIS A C 1
ATOM 1080 O O . HIS A 1 140 ? -21.414 -20.410 -23.525 1.00 28.00 140 HIS A O 1
ATOM 1087 N N . TRP A 1 141 ? -22.490 -22.149 -22.545 1.00 27.31 141 TRP A N 1
ATOM 1088 C CA . TRP A 1 141 ? -22.389 -23.054 -23.707 1.00 29.31 141 TRP A CA 1
ATOM 1089 C C . TRP A 1 141 ? -23.140 -22.495 -24.918 1.00 34.10 141 TRP A C 1
ATOM 1090 O O . TRP A 1 141 ? -22.632 -22.592 -26.021 1.00 35.77 141 TRP A O 1
ATOM 1101 N N . ASP A 1 142 ? -24.290 -21.852 -24.712 1.00 29.22 142 ASP A N 1
ATOM 1102 C CA . ASP A 1 142 ? -25.021 -21.246 -25.827 1.00 29.04 142 ASP A CA 1
ATOM 1103 C C . ASP A 1 142 ? -24.343 -19.971 -26.298 1.00 30.40 142 ASP A C 1
ATOM 1104 O O . ASP A 1 142 ? -24.199 -19.792 -27.504 1.00 29.89 142 ASP A O 1
ATOM 1109 N N . ILE A 1 143 ? -23.875 -19.120 -25.360 1.00 26.00 143 ILE A N 1
ATOM 1110 C CA . ILE A 1 143 ? -23.198 -17.862 -25.729 1.00 26.49 143 ILE A CA 1
ATOM 1111 C C . ILE A 1 143 ? -21.912 -18.089 -26.553 1.00 28.48 143 ILE A C 1
ATOM 1112 O O . ILE A 1 143 ? -21.671 -17.366 -27.539 1.00 26.92 143 ILE A O 1
ATOM 1117 N N . VAL A 1 144 ? -21.078 -19.058 -26.129 1.00 25.11 144 VAL A N 1
ATOM 1118 C CA . VAL A 1 144 ? -19.791 -19.352 -26.802 1.00 24.30 144 VAL A CA 1
ATOM 1119 C C . VAL A 1 144 ? -20.011 -19.878 -28.201 1.00 30.10 144 VAL A C 1
ATOM 1120 O O . VAL A 1 144 ? -19.181 -19.636 -29.066 1.00 29.72 144 VAL A O 1
ATOM 1124 N N . GLU A 1 145 ? -21.142 -20.582 -28.434 1.00 28.81 145 GLU A N 1
ATOM 1125 C CA . GLU A 1 145 ? -21.477 -21.080 -29.773 1.00 28.92 145 GLU A CA 1
ATOM 1126 C C . GLU A 1 145 ? -22.019 -19.973 -30.627 1.00 33.07 145 GLU A C 1
ATOM 1127 O O . GLU A 1 145 ? -21.545 -19.788 -31.740 1.00 33.90 145 GLU A O 1
ATOM 1133 N N . GLU A 1 146 ? -22.951 -19.180 -30.080 1.00 29.52 146 GLU A N 1
ATOM 1134 C CA . GLU A 1 146 ? -23.551 -18.027 -30.751 1.00 29.61 146 GLU A CA 1
ATOM 1135 C C . GLU A 1 146 ? -22.498 -17.001 -31.161 1.00 30.67 146 GLU A C 1
ATOM 1136 O O . GLU A 1 146 ? -22.555 -16.485 -32.273 1.00 30.29 146 GLU A O 1
ATOM 1142 N N . LEU A 1 147 ? -21.525 -16.718 -30.275 1.00 27.47 147 LEU A N 1
ATOM 1143 C CA . LEU A 1 147 ? -20.465 -15.741 -30.536 1.00 25.50 147 LEU A CA 1
ATOM 1144 C C . LEU A 1 147 ? -19.226 -16.341 -31.193 1.00 29.61 147 LEU A C 1
ATOM 1145 O O . LEU A 1 147 ? -18.254 -15.615 -31.435 1.00 28.35 147 LEU A O 1
ATOM 1150 N N . LYS A 1 148 ? -19.236 -17.659 -31.465 1.00 26.37 148 LYS A N 1
ATOM 1151 C CA . LYS A 1 148 ? -18.113 -18.345 -32.125 1.00 26.14 148 LYS A CA 1
ATOM 1152 C C . LYS A 1 148 ? -16.811 -18.141 -31.325 1.00 29.41 148 LYS A C 1
ATOM 1153 O O . LYS A 1 148 ? -15.772 -17.763 -31.869 1.00 29.55 148 LYS A O 1
ATOM 1159 N N . MET A 1 149 ? -16.899 -18.385 -30.005 1.00 23.71 149 MET A N 1
ATOM 1160 C CA . MET A 1 149 ? -15.782 -18.243 -29.071 1.00 21.74 149 MET A CA 1
ATOM 1161 C C . MET A 1 149 ? -15.220 -19.601 -28.767 1.00 27.41 149 MET A C 1
ATOM 1162 O O . MET A 1 149 ? -14.062 -19.711 -28.328 1.00 27.99 149 MET A O 1
ATOM 1167 N N . ALA A 1 150 ? -16.048 -20.648 -28.946 1.00 25.20 150 ALA A N 1
ATOM 1168 C CA . ALA A 1 150 ? -15.617 -22.010 -28.648 1.00 24.49 150 ALA A CA 1
ATOM 1169 C C . ALA A 1 150 ? -16.310 -23.027 -29.541 1.00 30.78 150 ALA A C 1
ATOM 1170 O O . ALA A 1 150 ? -17.443 -22.800 -29.934 1.00 30.70 150 ALA A O 1
ATOM 1172 N N . ASP A 1 151 ? -15.645 -24.159 -29.838 1.00 26.10 151 ASP A N 1
ATOM 1173 C CA . ASP A 1 151 ? -16.240 -25.206 -30.671 1.00 24.42 151 ASP A CA 1
ATOM 1174 C C . ASP A 1 151 ? -16.063 -26.574 -30.002 1.00 26.08 151 ASP A C 1
ATOM 1175 O O . ASP A 1 151 ? -14.946 -27.068 -29.861 1.00 23.78 151 ASP A O 1
ATOM 1180 N N . PHE A 1 152 ? -17.169 -27.161 -29.568 1.00 23.00 152 PHE A N 1
ATOM 1181 C CA . PHE A 1 152 ? -17.175 -28.475 -28.923 1.00 24.39 152 PHE A CA 1
ATOM 1182 C C . PHE A 1 152 ? -17.310 -29.597 -29.931 1.00 27.61 152 PHE A C 1
ATOM 1183 O O . PHE A 1 152 ? -16.660 -30.626 -29.770 1.00 28.10 152 PHE A O 1
ATOM 1191 N N . ASP A 1 153 ? -18.200 -29.435 -30.934 1.00 24.29 153 ASP A N 1
ATOM 1192 C CA . ASP A 1 153 ? -18.480 -30.488 -31.926 1.00 24.52 153 ASP A CA 1
ATOM 1193 C C . ASP A 1 153 ? -17.230 -30.826 -32.710 1.00 25.91 153 ASP A C 1
ATOM 1194 O O . ASP A 1 153 ? -16.885 -31.996 -32.842 1.00 25.20 153 ASP A O 1
ATOM 1199 N N . ARG A 1 154 ? -16.525 -29.816 -33.187 1.00 21.27 154 ARG A N 1
ATOM 1200 C CA . ARG A 1 154 ? -15.301 -30.121 -33.952 1.00 23.00 154 ARG A CA 1
ATOM 1201 C C . ARG A 1 154 ? -14.216 -30.750 -33.091 1.00 26.68 154 ARG A C 1
ATOM 1202 O O . ARG A 1 154 ? -13.508 -31.639 -33.569 1.00 27.40 154 ARG A O 1
ATOM 1210 N N . ALA A 1 155 ? -14.115 -30.357 -31.814 1.00 23.33 155 ALA A N 1
ATOM 1211 C CA . ALA A 1 155 ? -13.119 -30.963 -30.929 1.00 24.20 155 ALA A CA 1
ATOM 1212 C C . ALA A 1 155 ? -13.451 -32.429 -30.641 1.00 26.58 155 ALA A C 1
ATOM 1213 O O . ALA A 1 155 ? -12.530 -33.209 -30.411 1.00 25.76 155 ALA A O 1
ATOM 1215 N N . ALA A 1 156 ? -14.751 -32.803 -30.646 1.00 23.45 156 ALA A N 1
ATOM 1216 C CA . ALA A 1 156 ? -15.156 -34.206 -30.408 1.00 23.60 156 ALA A CA 1
ATOM 1217 C C . ALA A 1 156 ? -14.653 -35.057 -31.556 1.00 28.18 156 ALA A C 1
ATOM 1218 O O . ALA A 1 156 ? -14.247 -36.176 -31.346 1.00 29.09 156 ALA A O 1
ATOM 1220 N N . LYS A 1 157 ? -14.596 -34.480 -32.753 1.00 26.57 157 LYS A N 1
ATOM 1221 C CA . LYS A 1 157 ? -14.114 -35.100 -33.987 1.00 27.71 157 LYS A CA 1
ATOM 1222 C C . LYS A 1 157 ? -12.626 -35.456 -33.842 1.00 28.89 157 LYS A C 1
ATOM 1223 O O . LYS A 1 157 ? -12.182 -36.524 -34.288 1.00 29.35 157 LYS A O 1
ATOM 1229 N N . VAL A 1 158 ? -11.852 -34.550 -33.266 1.00 24.55 158 VAL A N 1
ATOM 1230 C CA . VAL A 1 158 ? -10.395 -34.741 -33.171 1.00 24.99 158 VAL A CA 1
ATOM 1231 C C . VAL A 1 158 ? -9.914 -35.402 -31.870 1.00 27.01 158 VAL A C 1
ATOM 1232 O O . VAL A 1 158 ? -8.842 -36.011 -31.872 1.00 26.06 158 VAL A O 1
ATOM 1236 N N . SER A 1 159 ? -10.660 -35.252 -30.766 1.00 25.00 159 SER A N 1
ATOM 1237 C CA . SER A 1 159 ? -10.224 -35.769 -29.456 1.00 25.25 159 SER A CA 1
ATOM 1238 C C . SER A 1 159 ? -11.290 -36.560 -28.642 1.00 31.25 159 SER A C 1
ATOM 1239 O O . SER A 1 159 ? -10.972 -37.121 -27.602 1.00 30.96 159 SER A O 1
ATOM 1242 N N . GLY A 1 160 ? -12.525 -36.577 -29.098 1.00 28.10 160 GLY A N 1
ATOM 1243 C CA . GLY A 1 160 ? -13.594 -37.224 -28.349 1.00 26.94 160 GLY A CA 1
ATOM 1244 C C . GLY A 1 160 ? -14.318 -36.209 -27.489 1.00 28.89 160 GLY A C 1
ATOM 1245 O O . GLY A 1 160 ? -14.008 -35.003 -27.511 1.00 26.47 160 GLY A O 1
ATOM 1246 N N . ALA A 1 161 ? -15.284 -36.694 -26.717 1.00 26.63 161 ALA A N 1
ATOM 1247 C CA . ALA A 1 161 ? -16.089 -35.843 -25.859 1.00 26.44 161 ALA A CA 1
ATOM 1248 C C . ALA A 1 161 ? -15.246 -35.119 -24.807 1.00 29.96 161 ALA A C 1
ATOM 1249 O O . ALA A 1 161 ? -14.237 -35.651 -24.332 1.00 29.66 161 ALA A O 1
ATOM 1251 N N . ARG A 1 162 ? -15.713 -33.929 -24.413 1.00 25.40 162 ARG A N 1
ATOM 1252 C CA . ARG A 1 162 ? -15.174 -33.108 -23.328 1.00 25.38 162 ARG A CA 1
ATOM 1253 C C . ARG A 1 162 ? -13.772 -32.536 -23.638 1.00 25.30 162 ARG A C 1
ATOM 1254 O O . ARG A 1 162 ? -12.934 -32.355 -22.759 1.00 25.05 162 ARG A O 1
ATOM 1258 N N . PHE A 1 163 ? -13.588 -32.131 -24.892 1.00 21.38 163 PHE A N 1
ATOM 1259 C CA . PHE A 1 163 ? -12.458 -31.343 -25.364 1.00 21.10 163 PHE A CA 1
ATOM 1260 C C . PHE A 1 163 ? -13.099 -30.139 -26.067 1.00 26.13 163 PHE A C 1
ATOM 1261 O O . PHE A 1 163 ? -14.286 -30.196 -26.405 1.00 23.77 163 PHE A O 1
ATOM 1269 N N . VAL A 1 164 ? -12.345 -29.063 -26.285 1.00 24.90 164 VAL A N 1
ATOM 1270 C CA . VAL A 1 164 ? -12.913 -27.877 -26.941 1.00 25.06 164 VAL A CA 1
ATOM 1271 C C . VAL A 1 164 ? -11.840 -27.159 -27.781 1.00 27.37 164 VAL A C 1
ATOM 1272 O O . VAL A 1 164 ? -10.667 -27.232 -27.440 1.00 26.42 164 VAL A O 1
ATOM 1276 N N . TYR A 1 165 ? -12.248 -26.458 -28.857 1.00 21.48 165 TYR A N 1
ATOM 1277 C CA . TYR A 1 165 ? -11.356 -25.540 -29.550 1.00 20.93 165 TYR A CA 1
ATOM 1278 C C . TYR A 1 165 ? -11.791 -24.159 -29.052 1.00 24.10 165 TYR A C 1
ATOM 1279 O O . TYR A 1 165 ? -12.970 -23.880 -29.054 1.00 24.45 165 TYR A O 1
ATOM 1288 N N . LEU A 1 166 ? -10.868 -23.291 -28.656 1.00 23.64 166 LEU A N 1
ATOM 1289 C CA . LEU A 1 166 ? -11.252 -21.918 -28.311 1.00 23.49 166 LEU A CA 1
ATOM 1290 C C . LEU A 1 166 ? -10.922 -21.129 -29.533 1.00 27.46 166 LEU A C 1
ATOM 1291 O O . LEU A 1 166 ? -9.838 -21.296 -30.084 1.00 28.50 166 LEU A O 1
ATOM 1296 N N . THR A 1 167 ? -11.898 -20.375 -30.032 1.00 24.24 167 THR A N 1
ATOM 1297 C CA . THR A 1 167 ? -11.779 -19.723 -31.360 1.00 23.32 167 THR A CA 1
ATOM 1298 C C . THR A 1 167 ? -11.906 -18.198 -31.329 1.00 27.23 167 THR A C 1
ATOM 1299 O O . THR A 1 167 ? -12.760 -17.673 -30.617 1.00 25.74 167 THR A O 1
ATOM 1303 N N . ASN A 1 168 ? -11.068 -17.541 -32.130 1.00 24.67 168 ASN A N 1
ATOM 1304 C CA . ASN A 1 168 ? -11.112 -16.071 -32.312 1.00 24.98 168 ASN A CA 1
ATOM 1305 C C . ASN A 1 168 ? -10.987 -15.391 -30.947 1.00 29.28 168 ASN A C 1
ATOM 1306 O O . ASN A 1 168 ? -9.971 -15.582 -30.284 1.00 28.48 168 ASN A O 1
ATOM 1311 N N . GLU A 1 169 ? -11.993 -14.601 -30.583 1.00 25.78 169 GLU A N 1
ATOM 1312 C CA . GLU A 1 169 ? -12.035 -13.852 -29.305 1.00 24.85 169 GLU A CA 1
ATOM 1313 C C . GLU A 1 169 ? -12.087 -14.828 -28.127 1.00 25.46 169 GLU A C 1
ATOM 1314 O O . GLU A 1 169 ? -11.731 -14.418 -27.039 1.00 24.56 169 GLU A O 1
ATOM 1320 N N . GLY A 1 170 ? -12.589 -16.041 -28.351 1.00 22.32 170 GLY A N 1
ATOM 1321 C CA . GLY A 1 170 ? -12.599 -17.070 -27.306 1.00 22.15 170 GLY A CA 1
ATOM 1322 C C . GLY A 1 170 ? -11.180 -17.444 -26.913 1.00 25.06 170 GLY A C 1
ATOM 1323 O O . GLY A 1 170 ? -10.840 -17.481 -25.734 1.00 24.86 170 GLY A O 1
ATOM 1324 N N . ALA A 1 171 ? -10.326 -17.703 -27.907 1.00 23.22 171 ALA A N 1
ATOM 1325 C CA . ALA A 1 171 ? -8.904 -17.997 -27.691 1.00 22.16 171 ALA A CA 1
ATOM 1326 C C . ALA A 1 171 ? -8.193 -16.736 -27.145 1.00 24.20 171 ALA A C 1
ATOM 1327 O O . ALA A 1 171 ? -7.339 -16.840 -26.260 1.00 22.80 171 ALA A O 1
ATOM 1329 N N . GLN A 1 172 ? -8.564 -15.548 -27.650 1.00 21.67 172 GLN A N 1
ATOM 1330 C CA . GLN A 1 172 ? -7.977 -14.292 -27.168 1.00 21.19 172 GLN A CA 1
ATOM 1331 C C . GLN A 1 172 ? -8.331 -14.056 -25.674 1.00 25.31 172 GLN A C 1
ATOM 1332 O O . GLN A 1 172 ? -7.464 -13.723 -24.877 1.00 25.63 172 GLN A O 1
ATOM 1338 N N . LEU A 1 173 ? -9.595 -14.281 -25.291 1.00 22.31 173 LEU A N 1
ATOM 1339 C CA . LEU A 1 173 ? -10.019 -14.145 -23.899 1.00 20.93 173 LEU A CA 1
ATOM 1340 C C . LEU A 1 173 ? -9.300 -15.126 -22.979 1.00 24.40 173 LEU A C 1
ATOM 1341 O O . LEU A 1 173 ? -8.922 -14.742 -21.877 1.00 22.24 173 LEU A O 1
ATOM 1346 N N . GLU A 1 174 ? -9.103 -16.385 -23.425 1.00 21.62 174 GLU A N 1
ATOM 1347 C CA . GLU A 1 174 ? -8.420 -17.406 -22.606 1.00 20.69 174 GLU A CA 1
ATOM 1348 C C . GLU A 1 174 ? -6.979 -16.954 -22.308 1.00 24.52 174 GLU A C 1
ATOM 1349 O O . GLU A 1 174 ? -6.522 -16.998 -21.156 1.00 22.30 174 GLU A O 1
ATOM 1355 N N . ARG A 1 175 ? -6.295 -16.485 -23.365 1.00 23.47 175 ARG A N 1
ATOM 1356 C CA . ARG A 1 175 ? -4.941 -15.943 -23.307 1.00 23.09 175 ARG A CA 1
ATOM 1357 C C . ARG A 1 175 ? -4.878 -14.680 -22.404 1.00 26.06 175 ARG A C 1
ATOM 1358 O O . ARG A 1 175 ? -3.969 -14.551 -21.578 1.00 25.50 175 ARG A O 1
ATOM 1366 N N . ALA A 1 176 ? -5.814 -13.739 -22.601 1.00 22.93 176 ALA A N 1
ATOM 1367 C CA . ALA A 1 176 ? -5.902 -12.516 -21.788 1.00 22.14 176 ALA A CA 1
ATOM 1368 C C . ALA A 1 176 ? -6.105 -12.870 -20.308 1.00 24.41 176 ALA A C 1
ATOM 1369 O O . ALA A 1 176 ? -5.484 -12.261 -19.476 1.00 21.93 176 ALA A O 1
ATOM 1371 N N . LEU A 1 177 ? -6.926 -13.902 -19.987 1.00 21.98 177 LEU A N 1
ATOM 1372 C CA . LEU A 1 177 ? -7.159 -14.316 -18.596 1.00 20.51 177 LEU A CA 1
ATOM 1373 C C . LEU A 1 177 ? -5.860 -14.840 -17.962 1.00 24.76 177 LEU A C 1
ATOM 1374 O O . LEU A 1 177 ? -5.550 -14.505 -16.830 1.00 25.00 177 LEU A O 1
ATOM 1379 N N . MET A 1 178 ? -5.112 -15.659 -18.694 1.00 22.07 178 MET A N 1
ATOM 1380 C CA . MET A 1 178 ? -3.833 -16.192 -18.209 1.00 21.02 178 MET A CA 1
ATOM 1381 C C . MET A 1 178 ? -2.806 -15.066 -18.039 1.00 23.65 178 MET A C 1
ATOM 1382 O O . MET A 1 178 ? -2.133 -15.017 -17.026 1.00 22.79 178 MET A O 1
ATOM 1387 N N . ASN A 1 179 ? -2.709 -14.148 -18.999 1.00 21.84 179 ASN A N 1
ATOM 1388 C CA . ASN A 1 179 ? -1.761 -13.029 -18.847 1.00 21.33 179 ASN A CA 1
ATOM 1389 C C . ASN A 1 179 ? -2.133 -12.167 -17.647 1.00 26.15 179 ASN A C 1
ATOM 1390 O O . ASN A 1 179 ? -1.264 -11.855 -16.842 1.00 27.28 179 ASN A O 1
ATOM 1395 N N . TYR A 1 180 ? -3.407 -11.775 -17.535 1.00 23.52 180 TYR A N 1
ATOM 1396 C CA . TYR A 1 180 ? -3.912 -10.979 -16.416 1.00 23.44 180 TYR A CA 1
ATOM 1397 C C . TYR A 1 180 ? -3.630 -11.658 -15.051 1.00 25.01 180 TYR A C 1
ATOM 1398 O O . TYR A 1 180 ? -3.171 -10.992 -14.131 1.00 23.41 180 TYR A O 1
ATOM 1407 N N . MET A 1 181 ? -3.993 -12.952 -14.917 1.00 22.02 181 MET A N 1
ATOM 1408 C CA . MET A 1 181 ? -3.835 -13.737 -13.687 1.00 20.22 181 MET A CA 1
ATOM 1409 C C . MET A 1 181 ? -2.400 -13.840 -13.261 1.00 24.30 181 MET A C 1
ATOM 1410 O O . MET A 1 181 ? -2.100 -13.619 -12.092 1.00 23.26 181 MET A O 1
ATOM 1415 N N . ILE A 1 182 ? -1.499 -14.143 -14.209 1.00 21.69 182 ILE A N 1
ATOM 1416 C CA . ILE A 1 182 ? -0.078 -14.247 -13.925 1.00 20.21 182 ILE A CA 1
ATOM 1417 C C . ILE A 1 182 ? 0.469 -12.892 -13.547 1.00 24.47 182 ILE A C 1
ATOM 1418 O O . ILE A 1 182 ? 1.252 -12.812 -12.606 1.00 24.37 182 ILE A O 1
ATOM 1423 N N . THR A 1 183 ? 0.098 -11.834 -14.290 1.00 21.52 183 THR A N 1
ATOM 1424 C CA . THR A 1 183 ? 0.603 -10.472 -14.003 1.00 21.49 183 THR A CA 1
ATOM 1425 C C . THR A 1 183 ? 0.220 -10.092 -12.604 1.00 25.48 183 THR A C 1
ATOM 1426 O O . THR A 1 183 ? 1.070 -9.621 -11.859 1.00 26.33 183 THR A O 1
ATOM 1430 N N . LYS A 1 184 ? -1.044 -10.353 -12.218 1.00 22.76 184 LYS A N 1
ATOM 1431 C CA . LYS A 1 184 ? -1.526 -10.051 -10.864 1.00 21.98 184 LYS A CA 1
ATOM 1432 C C . LYS A 1 184 ? -0.670 -10.773 -9.810 1.00 25.45 184 LYS A C 1
ATOM 1433 O O . LYS A 1 184 ? -0.132 -10.113 -8.936 1.00 24.99 184 LYS A O 1
ATOM 1439 N N . HIS A 1 185 ? -0.516 -12.095 -9.918 1.00 21.18 185 HIS A N 1
ATOM 1440 C CA . HIS A 1 185 ? 0.228 -12.852 -8.913 1.00 21.98 185 HIS A CA 1
ATOM 1441 C C . HIS A 1 185 ? 1.715 -12.516 -8.824 1.00 27.83 185 HIS A C 1
ATOM 1442 O O . HIS A 1 185 ? 2.276 -12.507 -7.712 1.00 27.51 185 HIS A O 1
ATOM 1449 N N . THR A 1 186 ? 2.350 -12.210 -9.968 1.00 25.34 186 THR A N 1
ATOM 1450 C CA . THR A 1 186 ? 3.765 -11.856 -9.969 1.00 25.36 186 THR A CA 1
ATOM 1451 C C . THR A 1 186 ? 4.041 -10.413 -9.561 1.00 29.84 186 THR A C 1
ATOM 1452 O O . THR A 1 186 ? 5.029 -10.194 -8.867 1.00 30.92 186 THR A O 1
ATOM 1456 N N . THR A 1 187 ? 3.224 -9.423 -10.019 1.00 25.08 187 THR A N 1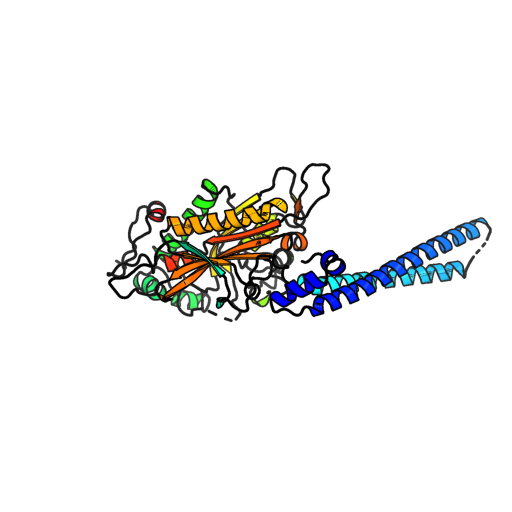
ATOM 1457 C CA . THR A 1 187 ? 3.528 -8.013 -9.732 1.00 25.43 187 THR A CA 1
ATOM 1458 C C . THR A 1 187 ? 2.885 -7.510 -8.437 1.00 30.74 187 THR A C 1
ATOM 1459 O O . THR A 1 187 ? 3.305 -6.486 -7.910 1.00 30.23 187 THR A O 1
ATOM 1463 N N . GLN A 1 188 ? 1.820 -8.169 -7.956 1.00 26.91 188 GLN A N 1
ATOM 1464 C CA . GLN A 1 188 ? 1.141 -7.684 -6.763 1.00 26.20 188 GLN A CA 1
ATOM 1465 C C . GLN A 1 188 ? 1.211 -8.634 -5.587 1.00 30.25 188 GLN A C 1
ATOM 1466 O O . GLN A 1 188 ? 1.147 -8.168 -4.459 1.00 27.85 188 GLN A O 1
ATOM 1472 N N . HIS A 1 189 ? 1.366 -9.961 -5.842 1.00 26.18 189 HIS A N 1
ATOM 1473 C CA . HIS A 1 189 ? 1.308 -10.974 -4.787 1.00 25.29 189 HIS A CA 1
ATOM 1474 C C . HIS A 1 189 ? 2.635 -11.698 -4.452 1.00 28.44 189 HIS A C 1
ATOM 1475 O O . HIS A 1 189 ? 2.627 -12.624 -3.640 1.00 26.84 189 HIS A O 1
ATOM 1482 N N . GLY A 1 190 ? 3.729 -11.278 -5.079 1.00 26.99 190 GLY A N 1
ATOM 1483 C CA . GLY A 1 190 ? 5.082 -11.780 -4.854 1.00 27.44 190 GLY A CA 1
ATOM 1484 C C . GLY A 1 190 ? 5.396 -13.212 -5.277 1.00 30.10 190 GLY A C 1
ATOM 1485 O O . GLY A 1 190 ? 6.303 -13.817 -4.709 1.00 27.72 190 GLY A O 1
ATOM 1486 N N . TYR A 1 191 ? 4.686 -13.753 -6.282 1.00 23.92 191 TYR A N 1
ATOM 1487 C CA . TYR A 1 191 ? 4.946 -15.104 -6.802 1.00 22.63 191 TYR A CA 1
ATOM 1488 C C . TYR A 1 191 ? 5.936 -14.996 -7.958 1.00 27.81 191 TYR A C 1
ATOM 1489 O O . TYR A 1 191 ? 6.040 -13.948 -8.593 1.00 28.28 191 TYR A O 1
ATOM 1498 N N . THR A 1 192 ? 6.732 -16.042 -8.148 1.00 23.53 192 THR A N 1
ATOM 1499 C CA . THR A 1 192 ? 7.728 -16.113 -9.203 1.00 23.58 192 THR A CA 1
ATOM 1500 C C . THR A 1 192 ? 7.065 -16.911 -10.308 1.00 25.55 192 THR A C 1
ATOM 1501 O O . THR A 1 192 ? 6.576 -18.034 -10.076 1.00 23.42 192 THR A O 1
ATOM 1505 N N . GLU A 1 193 ? 7.099 -16.349 -11.512 1.00 21.45 193 GLU A N 1
ATOM 1506 C CA . GLU A 1 193 ? 6.511 -16.991 -12.680 1.00 20.67 193 GLU A CA 1
ATOM 1507 C C . GLU A 1 193 ? 7.271 -18.265 -13.023 1.00 24.16 193 GLU A C 1
ATOM 1508 O O . GLU A 1 193 ? 8.497 -18.292 -12.950 1.00 24.75 193 GLU A O 1
ATOM 1514 N N . MET A 1 194 ? 6.535 -19.307 -13.408 1.00 21.94 194 MET A N 1
ATOM 1515 C CA . MET A 1 194 ? 7.124 -20.589 -13.795 1.00 21.74 194 MET A CA 1
ATOM 1516 C C . MET A 1 194 ? 6.334 -21.205 -14.920 1.00 24.47 194 MET A C 1
ATOM 1517 O O . MET A 1 194 ? 5.123 -21.066 -14.941 1.00 22.11 194 MET A O 1
ATOM 1522 N N . MET A 1 195 ? 7.026 -21.926 -15.801 1.00 23.68 195 MET A N 1
ATOM 1523 C CA . MET A 1 195 ? 6.391 -22.754 -16.859 1.00 23.51 195 MET A CA 1
ATOM 1524 C C . MET A 1 195 ? 6.923 -24.169 -16.644 1.00 27.10 195 MET A C 1
ATOM 1525 O O . MET A 1 195 ? 8.127 -24.304 -16.414 1.00 29.09 195 MET A O 1
ATOM 1530 N N . VAL A 1 196 ? 6.060 -25.171 -16.752 1.00 21.16 196 VAL A N 1
ATOM 1531 C CA . VAL A 1 196 ? 6.452 -26.538 -16.318 1.00 20.95 196 VAL A CA 1
ATOM 1532 C C . VAL A 1 196 ? 6.243 -27.593 -17.398 1.00 24.10 196 VAL A C 1
ATOM 1533 O O . VAL A 1 196 ? 5.519 -27.354 -18.356 1.00 23.07 196 VAL A O 1
ATOM 1537 N N . PRO A 1 197 ? 6.916 -28.751 -17.276 1.00 21.42 197 PRO A N 1
ATOM 1538 C CA . PRO A 1 197 ? 6.662 -29.871 -18.151 1.00 20.45 197 PRO A CA 1
ATOM 1539 C C . PRO A 1 197 ? 5.229 -30.351 -17.885 1.00 23.22 197 PRO A C 1
ATOM 1540 O O . PRO A 1 197 ? 4.807 -30.390 -16.751 1.00 21.81 197 PRO A O 1
ATOM 1544 N N . GLN A 1 198 ? 4.515 -30.659 -18.960 1.00 22.40 198 GLN A N 1
ATOM 1545 C CA . GLN A 1 198 ? 3.126 -31.165 -18.874 1.00 22.58 198 GLN A CA 1
ATOM 1546 C C . GLN A 1 198 ? 3.136 -32.700 -18.830 1.00 27.12 198 GLN A C 1
ATOM 1547 O O . GLN A 1 198 ? 2.067 -33.274 -18.694 1.00 26.60 198 GLN A O 1
ATOM 1553 N N . LEU A 1 199 ? 4.315 -33.319 -18.932 1.00 22.52 199 LEU A N 1
ATOM 1554 C CA . LEU A 1 199 ? 4.411 -34.787 -18.840 1.00 23.27 199 LEU A CA 1
ATOM 1555 C C . LEU A 1 199 ? 5.371 -35.045 -17.691 1.00 27.53 199 LEU A C 1
ATOM 1556 O O . LEU A 1 199 ? 6.425 -34.399 -17.650 1.00 27.38 199 LEU A O 1
ATOM 1561 N N . VAL A 1 200 ? 4.985 -35.895 -16.718 1.00 22.10 200 VAL A N 1
ATOM 1562 C CA . VAL A 1 200 ? 5.855 -36.176 -15.558 1.00 20.85 200 VAL A CA 1
ATOM 1563 C C . VAL A 1 200 ? 5.952 -37.690 -15.300 1.00 25.32 200 VAL A C 1
ATOM 1564 O O . VAL A 1 200 ? 5.050 -38.425 -15.683 1.00 23.87 200 VAL A O 1
ATOM 1568 N N . ASN A 1 201 ? 7.018 -38.138 -14.594 1.00 23.42 201 ASN A N 1
ATOM 1569 C CA . ASN A 1 201 ? 7.186 -39.558 -14.285 1.00 24.19 201 ASN A CA 1
ATOM 1570 C C . ASN A 1 201 ? 6.314 -39.982 -13.082 1.00 25.09 201 ASN A C 1
ATOM 1571 O O . ASN A 1 201 ? 5.667 -39.134 -12.476 1.00 23.27 201 ASN A O 1
ATOM 1576 N N . ALA A 1 202 ? 6.319 -41.285 -12.724 1.00 21.59 202 ALA A N 1
ATOM 1577 C CA . ALA A 1 202 ? 5.544 -41.817 -11.604 1.00 22.38 202 ALA A CA 1
ATOM 1578 C C . ALA A 1 202 ? 6.024 -41.281 -10.224 1.00 28.40 202 ALA A C 1
ATOM 1579 O O . ALA A 1 202 ? 5.185 -41.050 -9.352 1.00 28.55 202 ALA A O 1
ATOM 1581 N N . ASP A 1 203 ? 7.346 -41.089 -10.018 1.00 26.04 203 ASP A N 1
ATOM 1582 C CA . ASP A 1 203 ? 7.830 -40.553 -8.723 1.00 26.12 203 ASP A CA 1
ATOM 1583 C C . ASP A 1 203 ? 7.264 -39.151 -8.418 1.00 29.52 203 ASP A C 1
ATOM 1584 O O . ASP A 1 203 ? 6.895 -38.847 -7.279 1.00 27.51 203 ASP A O 1
ATOM 1589 N N . THR A 1 204 ? 7.159 -38.329 -9.452 1.00 27.39 204 THR A N 1
ATOM 1590 C CA . THR A 1 204 ? 6.609 -36.978 -9.349 1.00 26.36 204 THR A CA 1
ATOM 1591 C C . THR A 1 204 ? 5.109 -37.061 -9.038 1.00 28.92 204 THR A C 1
ATOM 1592 O O . THR A 1 204 ? 4.625 -36.316 -8.189 1.00 28.12 204 THR A O 1
ATOM 1596 N N . MET A 1 205 ? 4.390 -37.988 -9.697 1.00 25.76 205 MET A N 1
ATOM 1597 C CA . MET A 1 205 ? 2.948 -38.133 -9.477 1.00 26.19 205 MET A CA 1
ATOM 1598 C C . MET A 1 205 ? 2.669 -38.672 -8.073 1.00 29.91 205 MET A C 1
ATOM 1599 O O . MET A 1 205 ? 1.702 -38.256 -7.440 1.00 28.77 205 MET A O 1
ATOM 1604 N N . TYR A 1 206 ? 3.591 -39.501 -7.553 1.00 26.64 206 TYR A N 1
ATOM 1605 C CA . TYR A 1 206 ? 3.523 -40.003 -6.187 1.00 25.80 206 TYR A CA 1
ATOM 1606 C C . TYR A 1 206 ? 3.826 -38.849 -5.243 1.00 28.09 206 TYR A C 1
ATOM 1607 O O . TYR A 1 206 ? 3.115 -38.694 -4.261 1.00 27.73 206 TYR A O 1
ATOM 1616 N N . GLY A 1 207 ? 4.870 -38.069 -5.542 1.00 24.11 207 GLY A N 1
ATOM 1617 C CA . GLY A 1 207 ? 5.295 -36.924 -4.739 1.00 23.36 207 GLY A CA 1
ATOM 1618 C C . GLY A 1 207 ? 4.156 -36.048 -4.227 1.00 27.97 207 GLY A C 1
ATOM 1619 O O . GLY A 1 207 ? 4.062 -35.797 -3.016 1.00 28.07 207 GLY A O 1
ATOM 1620 N N . THR A 1 208 ? 3.221 -35.664 -5.126 1.00 22.95 208 THR A N 1
ATOM 1621 C CA . THR A 1 208 ? 2.108 -34.790 -4.737 1.00 22.78 208 THR A CA 1
ATOM 1622 C C . THR A 1 208 ? 0.814 -35.551 -4.329 1.00 26.85 208 THR A C 1
ATOM 1623 O O . THR A 1 208 ? -0.161 -34.905 -3.946 1.00 27.37 208 THR A O 1
ATOM 1627 N N . GLY A 1 209 ? 0.832 -36.882 -4.349 1.00 22.61 209 GLY A N 1
ATOM 1628 C CA . GLY A 1 209 ? -0.297 -37.680 -3.852 1.00 23.51 209 GLY A CA 1
ATOM 1629 C C . GLY A 1 209 ? -1.277 -38.238 -4.868 1.00 28.75 209 GLY A C 1
ATOM 1630 O O . GLY A 1 209 ? -2.169 -39.008 -4.484 1.00 26.21 209 GLY A O 1
ATOM 1631 N N . GLN A 1 210 ? -1.089 -37.932 -6.180 1.00 24.93 210 GLN A N 1
ATOM 1632 C CA . GLN A 1 210 ? -1.980 -38.471 -7.220 1.00 25.66 210 GLN A CA 1
ATOM 1633 C C . GLN A 1 210 ? -1.765 -39.970 -7.396 1.00 29.71 210 GLN A C 1
ATOM 1634 O O . GLN A 1 210 ? -2.703 -40.684 -7.724 1.00 28.90 210 GLN A O 1
ATOM 1640 N N . LEU A 1 211 ? -0.562 -40.451 -7.102 1.00 25.98 211 LEU A N 1
ATOM 1641 C CA . LEU A 1 211 ? -0.275 -41.881 -7.125 1.00 26.22 211 LEU A CA 1
ATOM 1642 C C . LEU A 1 211 ? -0.087 -42.362 -5.690 1.00 32.34 211 LEU A C 1
ATOM 1643 O O . LEU A 1 211 ? 0.378 -41.593 -4.846 1.00 30.47 211 LEU A O 1
ATOM 1648 N N . PRO A 1 212 ? -0.461 -43.613 -5.370 1.00 32.59 212 PRO A N 1
ATOM 1649 C CA . PRO A 1 212 ? -1.006 -44.655 -6.264 1.00 33.06 212 PRO A CA 1
ATOM 1650 C C . PRO A 1 212 ? -2.540 -44.678 -6.447 1.00 38.34 212 PRO A C 1
ATOM 1651 O O . PRO A 1 212 ? -3.018 -45.295 -7.406 1.00 38.42 212 PRO A O 1
ATOM 1655 N N . LYS A 1 213 ? -3.299 -44.028 -5.537 1.00 33.79 213 LYS A N 1
ATOM 1656 C CA . LYS A 1 213 ? -4.765 -44.063 -5.468 1.00 33.19 213 LYS A CA 1
ATOM 1657 C C . LYS A 1 213 ? -5.541 -43.477 -6.656 1.00 35.88 213 LYS A C 1
ATOM 1658 O O . LYS A 1 213 ? -6.633 -43.953 -6.924 1.00 35.02 213 LYS A O 1
ATOM 1664 N N . PHE A 1 214 ? -5.041 -42.418 -7.308 1.00 32.38 214 PHE A N 1
ATOM 1665 C CA . PHE A 1 214 ? -5.788 -41.729 -8.373 1.00 31.36 214 PHE A CA 1
ATOM 1666 C C . PHE A 1 214 ? -5.178 -41.903 -9.767 1.00 34.95 214 PHE A C 1
ATOM 1667 O O . PHE A 1 214 ? -5.354 -41.029 -10.628 1.00 35.56 214 PHE A O 1
ATOM 1675 N N . GLU A 1 215 ? -4.548 -43.072 -10.024 1.00 30.56 215 GLU A N 1
ATOM 1676 C CA . GLU A 1 215 ? -3.943 -43.359 -11.333 1.00 31.00 215 GLU A CA 1
ATOM 1677 C C . GLU A 1 215 ? -4.982 -43.350 -12.461 1.00 34.51 215 GLU A C 1
ATOM 1678 O O . GLU A 1 215 ? -4.685 -42.897 -13.564 1.00 33.21 215 GLU A O 1
ATOM 1684 N N . GLU A 1 216 ? -6.206 -43.821 -12.172 1.00 31.29 216 GLU A N 1
ATOM 1685 C CA . GLU A 1 216 ? -7.266 -43.914 -13.176 1.00 30.00 216 GLU A CA 1
ATOM 1686 C C . GLU A 1 216 ? -7.862 -42.580 -13.557 1.00 31.41 216 GLU A C 1
ATOM 1687 O O . GLU A 1 216 ? -8.625 -42.540 -14.516 1.00 32.64 216 GLU A O 1
ATOM 1690 N N . ASP A 1 217 ? -7.510 -41.490 -12.853 1.00 26.21 217 ASP A N 1
ATOM 1691 C CA . ASP A 1 217 ? -7.959 -40.133 -13.184 1.00 26.63 217 ASP A CA 1
ATOM 1692 C C . ASP A 1 217 ? -6.940 -39.412 -14.087 1.00 29.57 217 ASP A C 1
ATOM 1693 O O . ASP A 1 217 ? -7.127 -38.252 -14.446 1.00 30.94 217 ASP A O 1
ATOM 1698 N N . LEU A 1 218 ? -5.885 -40.105 -14.474 1.00 25.41 218 LEU A N 1
ATOM 1699 C CA . LEU A 1 218 ? -4.797 -39.531 -15.265 1.00 24.37 218 LEU A CA 1
ATOM 1700 C C . LEU A 1 218 ? -4.635 -40.134 -16.647 1.00 26.72 218 LEU A C 1
ATOM 1701 O O . LEU A 1 218 ? -4.890 -41.323 -16.821 1.00 26.56 218 LEU A O 1
ATOM 1706 N N . PHE A 1 219 ? -4.106 -39.355 -17.609 1.00 22.26 219 PHE A N 1
ATOM 1707 C CA . PHE A 1 219 ? -3.761 -39.967 -18.905 1.00 22.21 219 PHE A CA 1
ATOM 1708 C C . PHE A 1 219 ? -2.332 -40.471 -18.783 1.00 25.60 219 PHE A C 1
ATOM 1709 O O . PHE A 1 219 ? -1.438 -39.692 -18.455 1.00 22.72 219 PHE A O 1
ATOM 1717 N N . LYS A 1 220 ? -2.128 -41.773 -19.015 1.00 24.47 220 LYS A N 1
ATOM 1718 C CA . LYS A 1 220 ? -0.831 -42.429 -18.913 1.00 24.75 220 LYS A CA 1
ATOM 1719 C C . LYS A 1 220 ? -0.199 -42.780 -20.284 1.00 28.78 220 LYS A C 1
ATOM 1720 O O . LYS A 1 220 ? -0.838 -43.401 -21.130 1.00 28.20 220 LYS A O 1
ATOM 1726 N N . VAL A 1 221 ? 1.075 -42.434 -20.447 1.00 25.69 221 VAL A N 1
ATOM 1727 C CA . VAL A 1 221 ? 1.917 -42.750 -21.602 1.00 24.05 221 VAL A CA 1
ATOM 1728 C C . VAL A 1 221 ? 2.732 -43.943 -21.162 1.00 26.87 221 VAL A C 1
ATOM 1729 O O . VAL A 1 221 ? 3.767 -43.794 -20.511 1.00 26.54 221 VAL A O 1
ATOM 1733 N N . GLU A 1 222 ? 2.231 -45.136 -21.457 1.00 24.62 222 GLU A N 1
ATOM 1734 C CA . GLU A 1 222 ? 2.803 -46.402 -20.998 1.00 26.16 222 GLU A CA 1
ATOM 1735 C C . GLU A 1 222 ? 4.259 -46.685 -21.461 1.00 31.58 222 GLU A C 1
ATOM 1736 O O . GLU A 1 222 ? 5.040 -47.198 -20.662 1.00 30.30 222 GLU A O 1
ATOM 1742 N N . LYS A 1 223 ? 4.626 -46.350 -22.716 1.00 29.64 223 LYS A N 1
ATOM 1743 C CA . LYS A 1 223 ? 5.973 -46.639 -23.238 1.00 29.56 223 LYS A CA 1
ATOM 1744 C C . LYS A 1 223 ? 7.067 -45.855 -22.490 1.00 33.71 223 LYS A C 1
ATOM 1745 O O . LYS A 1 223 ? 8.053 -46.436 -22.063 1.00 34.99 223 LYS A O 1
ATOM 1751 N N . GLU A 1 224 ? 6.876 -44.562 -22.292 1.00 29.93 224 GLU A N 1
ATOM 1752 C CA . GLU A 1 224 ? 7.884 -43.758 -21.615 1.00 29.11 224 GLU A CA 1
ATOM 1753 C C . GLU A 1 224 ? 7.694 -43.651 -20.088 1.00 33.02 224 GLU A C 1
ATOM 1754 O O . GLU A 1 224 ? 8.560 -43.094 -19.418 1.00 32.49 224 GLU A O 1
ATOM 1760 N N . GLY A 1 225 ? 6.586 -44.178 -19.551 1.00 29.05 225 GLY A N 1
ATOM 1761 C CA . GLY A 1 225 ? 6.295 -44.087 -18.123 1.00 27.58 225 GLY A CA 1
ATOM 1762 C C . GLY A 1 225 ? 5.968 -42.656 -17.720 1.00 31.07 225 GLY A C 1
ATOM 1763 O O . GLY A 1 225 ? 6.427 -42.164 -16.690 1.00 34.07 225 GLY A O 1
ATOM 1764 N N . LEU A 1 226 ? 5.237 -41.950 -18.544 1.00 23.70 226 LEU A N 1
ATOM 1765 C CA . LEU A 1 226 ? 4.909 -40.566 -18.203 1.00 22.86 226 LEU A CA 1
ATOM 1766 C C . LEU A 1 226 ? 3.414 -40.420 -18.048 1.00 26.69 226 LEU A C 1
ATOM 1767 O O . LEU A 1 226 ? 2.662 -41.271 -18.506 1.00 26.08 226 LEU A O 1
ATOM 1772 N N . TYR A 1 227 ? 2.984 -39.355 -17.388 1.00 22.77 227 TYR A N 1
ATOM 1773 C CA . TYR A 1 227 ? 1.564 -39.061 -17.242 1.00 21.94 227 TYR A CA 1
ATOM 1774 C C . TYR A 1 227 ? 1.380 -37.611 -17.626 1.00 26.07 227 TYR A C 1
ATOM 1775 O O . TYR A 1 227 ? 2.241 -36.795 -17.287 1.00 24.93 227 TYR A O 1
ATOM 1784 N N . THR A 1 228 ? 0.228 -37.251 -18.225 1.00 22.15 228 THR A N 1
ATOM 1785 C CA . THR A 1 228 ? -0.028 -35.827 -18.439 1.00 21.91 228 THR A CA 1
ATOM 1786 C C . THR A 1 228 ? -0.352 -35.230 -17.048 1.00 25.69 228 THR A C 1
ATOM 1787 O O . THR A 1 228 ? -0.960 -35.906 -16.202 1.00 22.64 228 THR A O 1
ATOM 1791 N N . ILE A 1 229 ? 0.050 -33.974 -16.811 1.00 22.35 229 ILE A N 1
ATOM 1792 C CA . ILE A 1 229 ? -0.242 -33.368 -15.501 1.00 21.44 229 ILE A CA 1
ATOM 1793 C C . ILE A 1 229 ? -1.726 -33.003 -15.329 1.00 23.12 229 ILE A C 1
ATOM 1794 O O . ILE A 1 229 ? -2.329 -32.449 -16.244 1.00 21.13 229 ILE A O 1
ATOM 1799 N N . PRO A 1 230 ? -2.334 -33.305 -14.166 1.00 19.89 230 PRO A N 1
ATOM 1800 C CA . PRO A 1 230 ? -3.737 -32.906 -13.961 1.00 19.00 230 PRO A CA 1
ATOM 1801 C C . PRO A 1 230 ? -3.830 -31.444 -13.502 1.00 25.00 230 PRO A C 1
ATOM 1802 O O . PRO A 1 230 ? -4.911 -30.868 -13.475 1.00 24.53 230 PRO A O 1
ATOM 1806 N N . THR A 1 231 ? -2.681 -30.867 -13.122 1.00 23.77 231 THR A N 1
ATOM 1807 C CA . THR A 1 231 ? -2.535 -29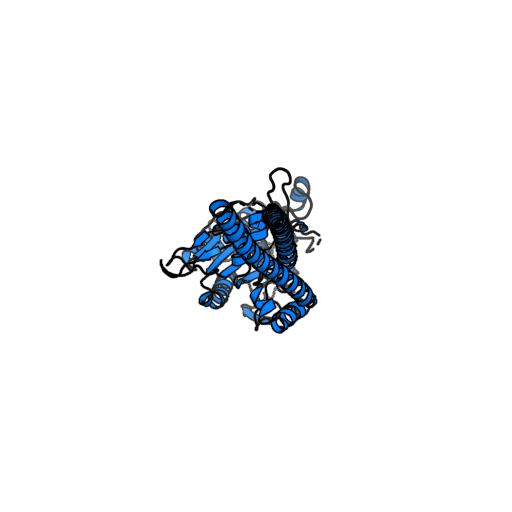.505 -12.580 1.00 24.66 231 THR A CA 1
ATOM 1808 C C . THR A 1 231 ? -1.071 -29.181 -12.498 1.00 26.78 231 THR A C 1
ATOM 1809 O O . THR A 1 231 ? -0.284 -30.089 -12.257 1.00 25.82 231 THR A O 1
ATOM 1813 N N . ALA A 1 232 ? -0.701 -27.881 -12.622 1.00 23.60 232 ALA A N 1
ATOM 1814 C CA . ALA A 1 232 ? 0.696 -27.423 -12.487 1.00 22.71 232 ALA A CA 1
ATOM 1815 C C . ALA A 1 232 ? 1.191 -27.663 -11.045 1.00 24.36 232 ALA A C 1
ATOM 1816 O O . ALA A 1 232 ? 2.386 -27.709 -10.820 1.00 21.81 232 ALA A O 1
ATOM 1818 N N . GLU A 1 233 ? 0.285 -27.872 -10.090 1.00 21.91 233 GLU A N 1
ATOM 1819 C CA . GLU A 1 233 ? 0.693 -28.213 -8.733 1.00 22.47 233 GLU A CA 1
ATOM 1820 C C . GLU A 1 233 ? 1.707 -29.382 -8.746 1.00 25.07 233 GLU A C 1
ATOM 1821 O O . GLU A 1 233 ? 2.650 -29.388 -7.944 1.00 23.59 233 GLU A O 1
ATOM 1827 N N . VAL A 1 234 ? 1.487 -30.381 -9.616 1.00 21.95 234 VAL A N 1
ATOM 1828 C CA . VAL A 1 234 ? 2.325 -31.588 -9.642 1.00 21.36 234 VAL A CA 1
ATOM 1829 C C . VAL A 1 234 ? 3.806 -31.225 -9.976 1.00 23.98 234 VAL A C 1
ATOM 1830 O O . VAL A 1 234 ? 4.642 -31.362 -9.085 1.00 23.07 234 VAL A O 1
ATOM 1834 N N . PRO A 1 235 ? 4.136 -30.630 -11.138 1.00 21.20 235 PRO A N 1
ATOM 1835 C CA . PRO A 1 235 ? 5.541 -30.271 -11.384 1.00 20.32 235 PRO A CA 1
ATOM 1836 C C . PRO A 1 235 ? 6.023 -29.101 -10.536 1.00 23.99 235 PRO A C 1
ATOM 1837 O O . PRO A 1 235 ? 7.180 -29.102 -10.171 1.00 22.72 235 PRO A O 1
ATOM 1841 N N . LEU A 1 236 ? 5.151 -28.128 -10.203 1.00 22.22 236 LEU A N 1
ATOM 1842 C CA . LEU A 1 236 ? 5.571 -26.996 -9.368 1.00 21.84 236 LEU A CA 1
ATOM 1843 C C . LEU A 1 236 ? 6.004 -27.437 -7.963 1.00 23.78 236 LEU A C 1
ATOM 1844 O O . LEU A 1 236 ? 7.056 -27.019 -7.506 1.00 22.45 236 LEU A O 1
ATOM 1849 N N . THR A 1 237 ? 5.217 -28.304 -7.306 1.00 21.18 237 THR A N 1
ATOM 1850 C CA . THR A 1 237 ? 5.578 -28.783 -5.958 1.00 21.59 237 THR A CA 1
ATOM 1851 C C . THR A 1 237 ? 6.816 -29.686 -6.027 1.00 26.37 237 THR A C 1
ATOM 1852 O O . THR A 1 237 ? 7.652 -29.638 -5.124 1.00 25.51 237 THR A O 1
ATOM 1856 N N . ASN A 1 238 ? 6.945 -30.456 -7.118 1.00 22.30 238 ASN A N 1
ATOM 1857 C CA . ASN A 1 238 ? 8.036 -31.407 -7.276 1.00 22.39 238 ASN A CA 1
ATOM 1858 C C . ASN A 1 238 ? 9.356 -30.796 -7.707 1.00 24.31 238 ASN A C 1
ATOM 1859 O O . ASN A 1 238 ? 10.371 -31.504 -7.725 1.00 22.18 238 ASN A O 1
ATOM 1864 N N . PHE A 1 239 ? 9.375 -29.475 -7.941 1.00 21.66 239 PHE A N 1
ATOM 1865 C CA . PHE A 1 239 ? 10.572 -28.711 -8.283 1.00 22.32 239 PHE A CA 1
ATOM 1866 C C . PHE A 1 239 ? 11.651 -28.954 -7.230 1.00 25.61 239 PHE A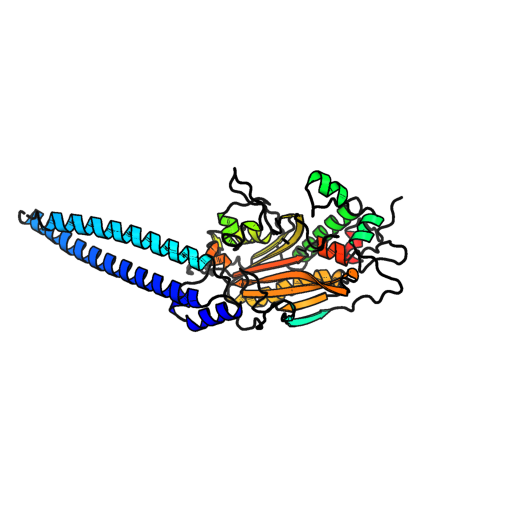 C 1
ATOM 1867 O O . PHE A 1 239 ? 12.807 -29.079 -7.583 1.00 23.56 239 PHE A O 1
ATOM 1875 N N . TYR A 1 240 ? 11.255 -29.053 -5.947 1.00 23.06 240 TYR A N 1
ATOM 1876 C CA . TYR A 1 240 ? 12.177 -29.285 -4.849 1.00 23.00 240 TYR A CA 1
ATOM 1877 C C . TYR A 1 240 ? 12.185 -30.725 -4.349 1.00 27.10 240 TYR A C 1
ATOM 1878 O O . TYR A 1 240 ? 12.665 -30.986 -3.245 1.00 27.63 240 TYR A O 1
ATOM 1887 N N . ARG A 1 241 ? 11.698 -31.676 -5.158 1.00 23.24 241 ARG A N 1
ATOM 1888 C CA . ARG A 1 241 ? 11.733 -33.067 -4.708 1.00 23.15 241 ARG A CA 1
ATOM 1889 C C . ARG A 1 241 ? 13.187 -33.557 -4.445 1.00 27.34 241 ARG A C 1
ATOM 1890 O O . ARG A 1 241 ? 14.118 -33.127 -5.132 1.00 26.73 241 ARG A O 1
ATOM 1898 N N . ASN A 1 242 ? 13.374 -34.378 -3.381 1.00 24.66 242 ASN A N 1
ATOM 1899 C CA . ASN A 1 242 ? 14.646 -34.976 -2.976 1.00 25.26 242 ASN A CA 1
ATOM 1900 C C . ASN A 1 242 ? 15.734 -33.918 -2.843 1.00 30.87 242 ASN A C 1
ATOM 1901 O O . ASN A 1 242 ? 16.835 -34.110 -3.333 1.00 30.51 242 ASN A O 1
ATOM 1906 N N . GLU A 1 243 ? 15.391 -32.800 -2.224 1.00 26.82 243 GLU A N 1
ATOM 1907 C CA . GLU A 1 243 ? 16.343 -31.679 -2.148 1.00 27.79 243 GLU A CA 1
ATOM 1908 C C . GLU A 1 243 ? 16.205 -30.982 -0.799 1.00 32.93 243 GLU A C 1
ATOM 1909 O O . GLU A 1 243 ? 15.106 -30.988 -0.236 1.00 33.11 243 GLU A O 1
ATOM 1915 N N . ILE A 1 244 ? 17.287 -30.374 -0.327 1.00 28.75 244 ILE A N 1
ATOM 1916 C CA . ILE A 1 244 ? 17.196 -29.579 0.922 1.00 27.17 244 ILE A CA 1
ATOM 1917 C C . ILE A 1 244 ? 17.177 -28.113 0.492 1.00 31.82 244 ILE A C 1
ATOM 1918 O O . ILE A 1 244 ? 18.173 -27.654 -0.068 1.00 33.85 244 ILE A O 1
ATOM 1923 N N . ILE A 1 245 ? 16.064 -27.430 0.722 1.00 26.56 245 ILE A N 1
ATOM 1924 C CA . ILE A 1 245 ? 15.969 -25.987 0.373 1.00 26.61 245 ILE A CA 1
ATOM 1925 C C . ILE A 1 245 ? 16.926 -25.242 1.308 1.00 31.80 245 ILE A C 1
ATOM 1926 O O . ILE A 1 245 ? 16.932 -25.517 2.500 1.00 30.24 245 ILE A O 1
ATOM 1931 N N . GLN A 1 246 ? 17.667 -24.291 0.764 1.00 30.09 246 GLN A N 1
ATOM 1932 C CA . GLN A 1 246 ? 18.702 -23.629 1.527 1.00 29.96 246 GLN A CA 1
ATOM 1933 C C . GLN A 1 246 ? 18.197 -22.569 2.503 1.00 32.09 246 GLN A C 1
ATOM 1934 O O . GLN A 1 246 ? 17.101 -22.049 2.330 1.00 30.54 246 GLN A O 1
ATOM 1940 N N . PRO A 1 247 ? 18.999 -22.261 3.556 1.00 28.23 247 PRO A N 1
ATOM 1941 C CA . PRO A 1 247 ? 18.621 -21.190 4.495 1.00 28.36 247 PRO A CA 1
ATOM 1942 C C . PRO A 1 247 ? 18.333 -19.864 3.780 1.00 35.15 247 PRO A C 1
ATOM 1943 O O . PRO A 1 247 ? 19.004 -19.536 2.802 1.00 33.68 247 PRO A O 1
ATOM 1947 N N . GLY A 1 248 ? 17.329 -19.129 4.266 1.00 34.67 248 GLY A N 1
ATOM 1948 C CA . GLY A 1 248 ? 16.958 -17.825 3.718 1.00 34.72 248 GLY A CA 1
ATOM 1949 C C . GLY A 1 248 ? 16.107 -17.845 2.461 1.00 38.56 248 GLY A C 1
ATOM 1950 O O . GLY A 1 248 ? 15.669 -16.791 1.994 1.00 38.56 248 GLY A O 1
ATOM 1951 N N . VAL A 1 249 ? 15.885 -19.030 1.880 1.00 33.35 249 VAL A N 1
ATOM 1952 C CA . VAL A 1 249 ? 15.102 -19.171 0.657 1.00 31.16 249 VAL A CA 1
ATOM 1953 C C . VAL A 1 249 ? 13.593 -19.136 0.939 1.00 33.68 249 VAL A C 1
ATOM 1954 O O . VAL A 1 249 ? 12.859 -18.441 0.225 1.00 33.32 249 VAL A O 1
ATOM 1958 N N . LEU A 1 250 ? 13.127 -19.910 1.947 1.00 28.25 250 LEU A N 1
ATOM 1959 C CA . LEU A 1 250 ? 11.698 -19.972 2.296 1.00 27.61 250 LEU A CA 1
ATOM 1960 C C . LEU A 1 250 ? 11.165 -18.640 2.853 1.00 31.65 250 LEU A C 1
ATOM 1961 O O . LEU A 1 250 ? 11.862 -17.998 3.643 1.00 30.84 250 LEU A O 1
ATOM 1966 N N . PRO A 1 251 ? 9.954 -18.186 2.452 1.00 27.96 251 PRO A N 1
ATOM 1967 C CA . PRO A 1 251 ? 8.980 -18.839 1.547 1.00 27.78 251 PRO A CA 1
ATOM 1968 C C . PRO A 1 251 ? 9.278 -18.740 0.055 1.00 30.71 251 PRO A C 1
ATOM 1969 O O . PRO A 1 251 ? 9.685 -17.690 -0.431 1.00 29.95 251 PRO A O 1
ATOM 1973 N N . GLU A 1 252 ? 9.074 -19.851 -0.656 1.00 25.82 252 GLU A N 1
ATOM 1974 C CA . GLU A 1 252 ? 9.196 -19.932 -2.096 1.00 25.02 252 GLU A CA 1
ATOM 1975 C C . GLU A 1 252 ? 7.788 -19.930 -2.622 1.00 28.31 252 GLU A C 1
ATOM 1976 O O . GLU A 1 252 ? 7.001 -20.806 -2.260 1.00 28.83 252 GLU A O 1
ATOM 1982 N N . LYS A 1 253 ? 7.462 -18.939 -3.447 1.00 25.71 253 LYS A N 1
ATOM 1983 C CA . LYS A 1 253 ? 6.133 -18.734 -4.009 1.00 25.93 253 LYS A CA 1
ATOM 1984 C C . LYS A 1 253 ? 6.162 -18.830 -5.530 1.00 29.25 253 LYS A C 1
ATOM 1985 O O . LYS A 1 253 ? 6.797 -18.010 -6.178 1.00 29.32 253 LYS A O 1
ATOM 1991 N N . PHE A 1 254 ? 5.518 -19.867 -6.099 1.00 24.06 254 PHE A N 1
ATOM 1992 C CA . PHE A 1 254 ? 5.490 -20.053 -7.542 1.00 22.81 254 PHE A CA 1
ATOM 1993 C C . PHE A 1 254 ? 4.110 -19.814 -8.127 1.00 25.78 254 PHE A C 1
ATOM 1994 O O . PHE A 1 254 ? 3.091 -20.138 -7.504 1.00 25.62 254 PHE A O 1
ATOM 2002 N N . THR A 1 255 ? 4.073 -19.267 -9.342 1.00 23.03 255 THR A N 1
ATOM 2003 C CA . THR A 1 255 ? 2.815 -19.113 -10.096 1.00 22.48 255 THR A CA 1
ATOM 2004 C C . THR A 1 255 ? 3.048 -19.412 -11.539 1.00 26.43 255 THR A C 1
ATOM 2005 O O . THR A 1 255 ? 4.115 -19.123 -12.055 1.00 25.23 255 THR A O 1
ATOM 2009 N N . GLY A 1 256 ? 2.046 -19.952 -12.204 1.00 23.93 256 GLY A N 1
ATOM 2010 C CA . GLY A 1 256 ? 2.164 -20.178 -13.634 1.00 22.79 256 GLY A CA 1
ATOM 2011 C C . GLY A 1 256 ? 0.946 -20.828 -14.241 1.00 24.25 256 GLY A C 1
ATOM 2012 O O . GLY A 1 256 ? 0.087 -21.360 -13.525 1.00 23.40 256 GLY A O 1
ATOM 2013 N N A GLN A 1 257 ? 0.822 -20.743 -15.555 0.61 19.90 257 GLN A N 1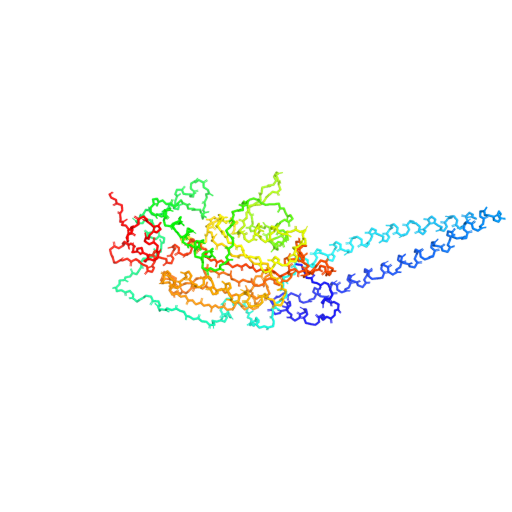
ATOM 2014 N N B GLN A 1 257 ? 0.878 -20.766 -15.575 0.39 20.36 257 GLN A N 1
ATOM 2015 C CA A GLN A 1 257 ? -0.284 -21.423 -16.213 0.61 19.46 257 GLN A CA 1
ATOM 2016 C CA B GLN A 1 257 ? -0.177 -21.348 -16.399 0.39 20.03 257 GLN A CA 1
ATOM 2017 C C A GLN A 1 257 ? 0.233 -22.747 -16.755 0.61 24.30 257 GLN A C 1
ATOM 2018 C C B GLN A 1 257 ? 0.263 -22.719 -16.904 0.39 24.60 257 GLN A C 1
ATOM 2019 O O A GLN A 1 257 ? 1.423 -22.888 -17.021 0.61 25.78 257 GLN A O 1
ATOM 2020 O O B GLN A 1 257 ? 1.431 -22.898 -17.242 0.39 24.92 257 GLN A O 1
ATOM 2031 N N . SER A 1 258 ? -0.671 -23.653 -17.038 1.00 21.29 258 SER A N 1
ATOM 2032 C CA . SER A 1 258 ? -0.384 -24.938 -17.690 1.00 21.87 258 SER A CA 1
ATOM 2033 C C . SER A 1 258 ? -1.715 -25.427 -18.199 1.00 25.57 258 SER A C 1
ATOM 2034 O O . SER A 1 258 ? -2.774 -25.066 -17.643 1.00 22.83 258 SER A O 1
ATOM 2037 N N . ALA A 1 259 ? -1.676 -26.251 -19.241 1.00 22.53 259 ALA A N 1
ATOM 2038 C CA . ALA A 1 259 ? -2.855 -27.016 -19.635 1.00 22.99 259 ALA A CA 1
ATOM 2039 C C . ALA A 1 259 ? -2.886 -28.103 -18.530 1.00 24.41 259 ALA A C 1
ATOM 2040 O O . ALA A 1 259 ? -1.829 -28.441 -17.966 1.00 23.93 259 ALA A O 1
ATOM 2042 N N . CYS A 1 260 ? -4.073 -28.571 -18.183 1.00 20.86 260 CYS A N 1
ATOM 2043 C CA . CYS A 1 260 ? -4.377 -29.561 -17.135 1.00 21.01 260 CYS A CA 1
ATOM 2044 C C . CYS A 1 260 ? -5.178 -30.684 -17.732 1.00 26.22 260 CYS A C 1
ATOM 2045 O O . CYS A 1 260 ? -6.144 -30.431 -18.453 1.00 24.65 260 CYS A O 1
ATOM 2048 N N . PHE A 1 261 ? -4.756 -31.912 -17.484 1.00 22.97 261 PHE A N 1
ATOM 2049 C CA . PHE A 1 261 ? -5.346 -33.087 -18.150 1.00 22.33 261 PHE A CA 1
ATOM 2050 C C . PHE A 1 261 ? -5.909 -34.066 -17.170 1.00 27.69 261 PHE A C 1
ATOM 2051 O O . PHE A 1 261 ? -5.178 -34.559 -16.313 1.00 27.37 261 PHE A O 1
ATOM 2059 N N . ARG A 1 262 ? -7.203 -34.363 -17.302 1.00 23.97 262 ARG A N 1
ATOM 2060 C CA . ARG A 1 262 ? -7.915 -35.259 -16.394 1.00 24.13 262 ARG A CA 1
ATOM 2061 C C . ARG A 1 262 ? -8.775 -36.218 -17.167 1.00 26.98 262 ARG A C 1
ATOM 2062 O O . ARG A 1 262 ? -9.582 -35.790 -17.993 1.00 26.84 262 ARG A O 1
ATOM 2070 N N . SER A 1 263 ? -8.587 -37.516 -16.923 1.00 23.96 263 SER A N 1
ATOM 2071 C CA . SER A 1 263 ? -9.308 -38.553 -17.638 1.00 26.97 263 SER A CA 1
ATOM 2072 C C . SER A 1 263 ? -10.827 -38.616 -17.268 1.00 37.51 263 SER A C 1
ATOM 2073 O O . SER A 1 263 ? -11.619 -39.140 -18.059 1.00 34.47 263 SER A O 1
ATOM 2076 N N A GLU A 1 264 ? -11.196 -38.024 -16.100 0.62 38.22 264 GLU A N 1
ATOM 2077 N N B GLU A 1 264 ? -11.211 -38.036 -16.099 0.38 37.19 264 GLU A N 1
ATOM 2078 C CA A GLU A 1 264 ? -12.535 -37.904 -15.495 0.62 39.02 264 GLU A CA 1
ATOM 2079 C CA B GLU A 1 264 ? -12.581 -37.916 -15.554 0.38 37.87 264 GLU A CA 1
ATOM 2080 C C A GLU A 1 264 ? -13.367 -39.174 -15.606 0.62 46.72 264 GLU A C 1
ATOM 2081 C C B GLU A 1 264 ? -13.386 -39.202 -15.614 0.38 45.80 264 GLU A C 1
ATOM 2082 O O A GLU A 1 264 ? -14.516 -39.123 -16.066 0.62 48.02 264 GLU A O 1
ATOM 2083 O O B GLU A 1 264 ? -14.538 -39.187 -16.068 0.38 46.53 264 GLU A O 1
ATOM 2094 N N . ALA A 1 265 ? -12.793 -40.308 -15.149 1.00 44.02 265 ALA A N 1
ATOM 2095 C CA . ALA A 1 265 ? -13.435 -41.646 -15.143 1.00 69.65 265 ALA A CA 1
ATOM 2096 C C . ALA A 1 265 ? -14.813 -41.675 -14.466 1.00 68.72 265 ALA A C 1
ATOM 2098 N N . ASP A 1 271 ? -22.886 -31.802 -16.386 1.00 67.96 271 ASP A N 1
ATOM 2099 C CA . ASP A 1 271 ? -21.808 -30.974 -16.934 1.00 68.05 271 ASP A CA 1
ATOM 2100 C C . ASP A 1 271 ? -21.436 -31.391 -18.372 1.00 72.30 271 ASP A C 1
ATOM 2101 O O . ASP A 1 271 ? -20.273 -31.233 -18.777 1.00 71.96 271 ASP A O 1
ATOM 2106 N N . THR A 1 272 ? -22.424 -31.929 -19.138 1.00 68.04 272 THR A N 1
ATOM 2107 C CA . THR A 1 272 ? -22.220 -32.387 -20.521 1.00 67.10 272 THR A CA 1
ATOM 2108 C C . THR A 1 272 ? -22.047 -31.208 -21.478 1.00 67.51 272 THR A C 1
ATOM 2109 O O . THR A 1 272 ? -21.311 -31.307 -22.464 1.00 68.31 272 THR A O 1
ATOM 2113 N N . ARG A 1 273 ? -22.709 -30.090 -21.176 1.00 59.65 273 ARG A N 1
ATOM 2114 C CA . ARG A 1 273 ? -22.618 -28.894 -22.001 1.00 57.39 273 ARG A CA 1
ATOM 2115 C C . ARG A 1 273 ? -21.743 -27.872 -21.324 1.00 54.95 273 ARG A C 1
ATOM 2116 O O . ARG A 1 273 ? -21.970 -27.546 -20.154 1.00 57.45 273 ARG A O 1
ATOM 2120 N N . GLY A 1 274 ? -20.710 -27.430 -22.029 1.00 43.76 274 GLY A N 1
ATOM 2121 C CA . GLY A 1 274 ? -19.850 -26.355 -21.555 1.00 39.75 274 GLY A CA 1
ATOM 2122 C C . GLY A 1 274 ? -18.411 -26.571 -21.141 1.00 35.64 274 GLY A C 1
ATOM 2123 O O . GLY A 1 274 ? -17.760 -27.572 -21.458 1.00 31.91 274 GLY A O 1
ATOM 2124 N N . LEU A 1 275 ? -17.923 -25.579 -20.397 1.00 29.68 275 LEU A N 1
ATOM 2125 C CA . LEU A 1 275 ? -16.537 -25.458 -19.980 1.00 29.00 275 LEU A CA 1
ATOM 2126 C C . LEU A 1 275 ? -16.280 -25.849 -18.541 1.00 31.74 275 LEU A C 1
ATOM 2127 O O . LEU A 1 275 ? -15.176 -25.661 -18.076 1.00 33.55 275 LEU A O 1
ATOM 2132 N N . ILE A 1 276 ? -17.270 -26.348 -17.824 1.00 26.85 276 ILE A N 1
ATOM 2133 C CA . ILE A 1 276 ? -17.085 -26.647 -16.404 1.00 25.16 276 ILE A CA 1
ATOM 2134 C C . ILE A 1 276 ? -16.210 -27.888 -16.170 1.00 27.33 276 ILE A C 1
ATOM 2135 O O . ILE A 1 276 ? -15.318 -27.833 -15.325 1.00 26.07 276 ILE A O 1
ATOM 2140 N N . ARG A 1 277 ? -16.440 -28.963 -16.931 1.00 24.57 277 ARG A N 1
ATOM 2141 C CA . ARG A 1 277 ? -15.719 -30.217 -16.795 1.00 26.08 277 ARG A CA 1
ATOM 2142 C C . ARG A 1 277 ? -15.205 -30.728 -18.156 1.00 29.55 277 ARG A C 1
ATOM 2143 O O . ARG A 1 277 ? -15.959 -31.342 -18.921 1.00 30.12 277 ARG A O 1
ATOM 2149 N N . LEU A 1 278 ? -13.927 -30.491 -18.425 1.00 23.75 278 LEU A N 1
ATOM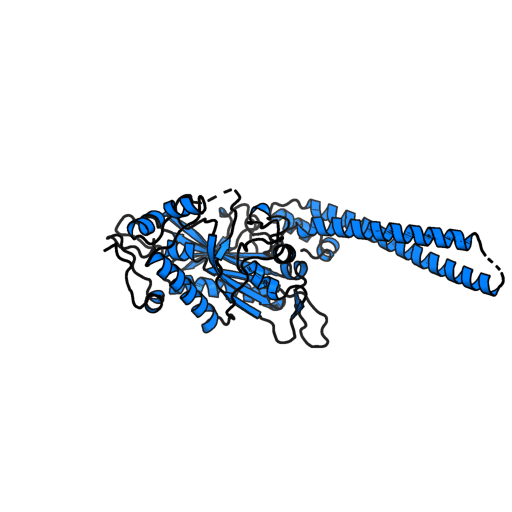 2150 C CA . LEU A 1 278 ? -13.249 -30.951 -19.660 1.00 24.71 278 LEU A CA 1
ATOM 2151 C C . LEU A 1 278 ? -12.087 -31.855 -19.334 1.00 27.24 278 LEU A C 1
ATOM 2152 O O . LEU A 1 278 ? -11.590 -31.823 -18.210 1.00 25.50 278 LEU A O 1
ATOM 2157 N N . HIS A 1 279 ? -11.604 -32.620 -20.334 1.00 24.59 279 HIS A N 1
ATOM 2158 C CA . HIS A 1 279 ? -10.410 -33.450 -20.149 1.00 24.08 279 HIS A CA 1
ATOM 2159 C C . HIS A 1 279 ? -9.177 -32.587 -20.164 1.00 26.63 279 HIS A C 1
ATOM 2160 O O . HIS A 1 279 ? -8.131 -32.992 -19.644 1.00 25.80 279 HIS A O 1
ATOM 2167 N N . GLN A 1 280 ? -9.281 -31.421 -20.806 1.00 20.07 280 GLN A N 1
ATOM 2168 C CA . GLN A 1 280 ? -8.172 -30.480 -20.854 1.00 19.53 280 GLN A CA 1
ATOM 2169 C C . GLN A 1 280 ? -8.696 -29.081 -20.635 1.00 22.11 280 GLN A C 1
ATOM 2170 O O . GLN A 1 280 ? -9.605 -28.642 -21.343 1.00 23.73 280 GLN A O 1
ATOM 2176 N N . PHE A 1 281 ? -8.104 -28.368 -19.694 1.00 18.58 281 PHE A N 1
ATOM 2177 C CA . PHE A 1 281 ? -8.453 -26.987 -19.369 1.00 19.03 281 PHE A CA 1
ATOM 2178 C C . PHE A 1 281 ? -7.196 -26.273 -18.958 1.00 24.58 281 PHE A C 1
ATOM 2179 O O . PHE A 1 281 ? -6.184 -26.926 -18.677 1.00 26.46 281 PHE A O 1
ATOM 2187 N N . ASP A 1 282 ? -7.245 -24.932 -18.906 1.00 21.71 282 ASP A N 1
ATOM 2188 C CA . ASP A 1 282 ? -6.099 -24.137 -18.479 1.00 21.05 282 ASP A CA 1
ATOM 2189 C C . ASP A 1 282 ? -6.344 -23.668 -17.075 1.00 25.67 282 ASP A C 1
ATOM 2190 O O . ASP A 1 282 ? -7.496 -23.454 -16.678 1.00 23.73 282 ASP A O 1
ATOM 2195 N N . LYS A 1 283 ? -5.273 -23.552 -16.299 1.00 22.76 283 LYS A N 1
ATOM 2196 C CA . LYS A 1 283 ? -5.366 -23.069 -14.924 1.00 21.75 283 LYS A CA 1
ATOM 2197 C C . LYS A 1 283 ? -4.119 -22.292 -14.548 1.00 25.29 283 LYS A C 1
ATOM 2198 O O . LYS A 1 283 ? -3.011 -22.744 -14.829 1.00 24.45 283 LYS A O 1
ATOM 2204 N N . VAL A 1 284 ? -4.294 -21.130 -13.904 1.00 22.12 284 VAL A N 1
ATOM 2205 C CA . VAL A 1 284 ? -3.160 -20.379 -13.369 1.00 21.32 284 VAL A CA 1
ATOM 2206 C C . VAL A 1 284 ? -3.064 -20.839 -11.903 1.00 26.10 284 VAL A C 1
ATOM 2207 O O . VAL A 1 284 ? -3.993 -20.620 -11.102 1.00 25.84 284 VAL A O 1
ATOM 2211 N N . GLU A 1 285 ? -1.989 -21.554 -11.592 1.00 22.20 285 GLU A N 1
ATOM 2212 C CA . GLU A 1 285 ? -1.758 -22.164 -10.302 1.00 21.33 285 GLU A CA 1
ATOM 2213 C C . GLU A 1 285 ? -0.836 -21.343 -9.398 1.00 25.57 285 GLU A C 1
ATOM 2214 O O . GLU A 1 285 ? 0.103 -20.704 -9.872 1.00 24.17 285 GLU A O 1
ATOM 2220 N N . MET A 1 286 ? -1.065 -21.440 -8.085 1.00 22.42 286 MET A N 1
ATOM 2221 C CA . MET A 1 286 ? -0.191 -20.868 -7.062 1.00 21.70 286 MET A CA 1
ATOM 2222 C C . MET A 1 286 ? 0.333 -22.039 -6.208 1.00 25.43 286 MET A C 1
ATOM 2223 O O . MET A 1 286 ? -0.450 -22.898 -5.804 1.00 23.92 286 MET A O 1
ATOM 2228 N N . VAL A 1 287 ? 1.663 -22.096 -5.970 1.00 22.72 287 VAL A N 1
ATOM 2229 C CA . VAL A 1 287 ? 2.277 -23.145 -5.157 1.00 21.10 287 VAL A CA 1
ATOM 2230 C C . VAL A 1 287 ? 3.223 -22.468 -4.207 1.00 25.26 287 VAL A C 1
ATOM 2231 O O . VAL A 1 287 ? 3.985 -21.616 -4.633 1.00 25.45 287 VAL A O 1
ATOM 2235 N N . ARG A 1 288 ? 3.182 -22.835 -2.919 1.00 22.41 288 ARG A N 1
ATOM 2236 C CA . ARG A 1 288 ? 4.088 -22.256 -1.917 1.00 22.57 288 ARG A CA 1
ATOM 2237 C C . ARG A 1 288 ? 4.819 -23.33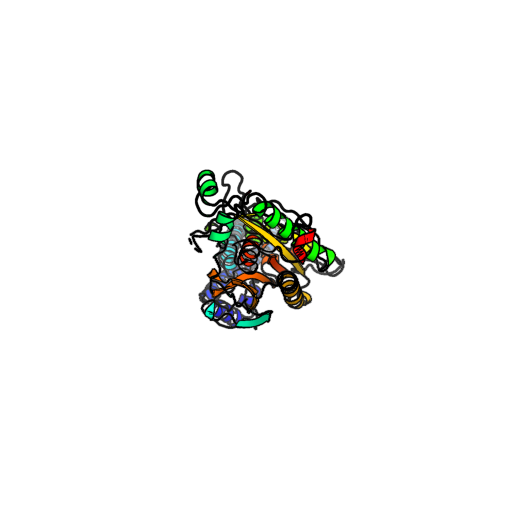6 -1.118 1.00 24.71 288 ARG A C 1
ATOM 2238 O O . ARG A 1 288 ? 4.233 -24.364 -0.793 1.00 23.54 288 ARG A O 1
ATOM 2246 N N . PHE A 1 289 ? 6.075 -23.069 -0.764 1.00 21.56 289 PHE A N 1
ATOM 2247 C CA . PHE A 1 289 ? 6.917 -23.902 0.087 1.00 21.46 289 PHE A CA 1
ATOM 2248 C C . PHE A 1 289 ? 7.148 -23.015 1.285 1.00 27.39 289 PHE A C 1
ATOM 2249 O O . PHE A 1 289 ? 7.592 -21.859 1.151 1.00 27.25 289 PHE A O 1
ATOM 2257 N N . GLU A 1 290 ? 6.709 -23.489 2.432 1.00 25.14 290 GLU A N 1
ATOM 2258 C CA . GLU A 1 290 ? 6.736 -22.697 3.653 1.00 25.70 290 GLU A CA 1
ATOM 2259 C C . GLU A 1 290 ? 7.369 -23.405 4.819 1.00 29.00 290 GLU A C 1
ATOM 2260 O O . GLU A 1 290 ? 7.331 -24.636 4.908 1.00 28.07 290 GLU A O 1
ATOM 2266 N N . GLN A 1 291 ? 7.861 -22.621 5.770 1.00 26.27 291 GLN A N 1
ATOM 2267 C CA . GLN A 1 291 ? 8.317 -23.170 7.060 1.00 25.54 291 GLN A CA 1
ATOM 2268 C C . GLN A 1 291 ? 6.999 -23.608 7.777 1.00 29.39 291 GLN A C 1
ATOM 2269 O O . GLN A 1 291 ? 5.955 -22.992 7.535 1.00 27.37 291 GLN A O 1
ATOM 2275 N N . PRO A 1 292 ? 7.002 -24.710 8.568 1.00 28.91 292 PRO A N 1
ATOM 2276 C CA . PRO A 1 292 ? 5.749 -25.175 9.204 1.00 29.36 292 PRO A CA 1
ATOM 2277 C C . PRO A 1 292 ? 4.984 -24.115 9.987 1.00 32.95 292 PRO A C 1
ATOM 2278 O O . PRO A 1 292 ? 3.755 -24.084 9.899 1.00 32.41 292 PRO A O 1
ATOM 2282 N N . GLU A 1 293 ? 5.699 -23.235 10.735 1.00 28.89 293 GLU A N 1
ATOM 2283 C CA . GLU A 1 293 ? 5.048 -22.163 11.508 1.00 28.92 293 GLU A CA 1
ATOM 2284 C C . GLU A 1 293 ? 4.467 -21.046 10.597 1.00 32.94 293 GLU A C 1
ATOM 2285 O O . GLU A 1 293 ? 3.763 -20.163 11.092 1.00 33.89 293 GLU A O 1
ATOM 2291 N N . ASP A 1 294 ? 4.692 -21.123 9.280 1.00 27.89 294 ASP A N 1
ATOM 2292 C CA . ASP A 1 294 ? 4.177 -20.090 8.346 1.00 26.29 294 ASP A CA 1
ATOM 2293 C C . ASP A 1 294 ? 3.041 -20.541 7.443 1.00 30.24 294 ASP A C 1
ATOM 2294 O O . ASP A 1 294 ? 2.444 -19.707 6.735 1.00 29.90 294 ASP A O 1
ATOM 2299 N N . SER A 1 295 ? 2.778 -21.853 7.406 1.00 25.46 295 SER A N 1
ATOM 2300 C CA . SER A 1 295 ? 1.844 -22.409 6.433 1.00 25.19 295 SER A CA 1
ATOM 2301 C C . SER A 1 295 ? 0.401 -22.027 6.644 1.00 31.25 295 SER A C 1
ATOM 2302 O O . SER A 1 295 ? -0.327 -21.882 5.654 1.00 31.00 295 SER A O 1
ATOM 2305 N N . TRP A 1 296 ? -0.030 -21.871 7.895 1.00 30.68 296 TRP A N 1
ATOM 2306 C CA . TRP A 1 296 ? -1.415 -21.496 8.153 1.00 31.35 296 TRP A CA 1
ATOM 2307 C C . TRP A 1 296 ? -1.699 -20.087 7.691 1.00 31.04 296 TRP A C 1
ATOM 2308 O O . TRP A 1 296 ? -2.727 -19.895 7.033 1.00 29.70 296 TRP A O 1
ATOM 2319 N N . ASN A 1 297 ? -0.783 -19.121 7.929 1.00 27.00 297 ASN A N 1
ATOM 2320 C CA . ASN A 1 297 ? -0.984 -17.743 7.425 1.00 27.25 297 ASN A CA 1
ATOM 2321 C C . ASN A 1 297 ? -0.921 -17.725 5.903 1.00 31.77 297 ASN A C 1
ATOM 2322 O O . ASN A 1 297 ? -1.669 -16.975 5.283 1.00 31.51 297 ASN A O 1
ATOM 2327 N N . ALA A 1 298 ? -0.008 -18.535 5.317 1.00 27.96 298 ALA A N 1
ATOM 2328 C CA . ALA A 1 298 ? 0.196 -18.676 3.882 1.00 27.81 298 ALA A CA 1
ATOM 2329 C C . ALA A 1 298 ? -1.098 -19.125 3.193 1.00 32.80 298 ALA A C 1
ATOM 2330 O O . ALA A 1 298 ? -1.467 -18.518 2.194 1.00 30.75 298 ALA A O 1
ATOM 2332 N N . LEU A 1 299 ? -1.862 -20.083 3.813 1.00 29.94 299 LEU A N 1
ATOM 2333 C CA . LEU A 1 299 ? -3.163 -20.522 3.288 1.00 27.98 299 LEU A CA 1
ATOM 2334 C C . LEU A 1 299 ? -4.117 -19.361 3.174 1.00 29.08 299 LEU A C 1
ATOM 2335 O O . LEU A 1 299 ? -4.781 -19.226 2.157 1.00 27.97 299 LEU A O 1
ATOM 2340 N N . GLU A 1 300 ? -4.166 -18.518 4.205 1.00 26.70 300 GLU A N 1
ATOM 2341 C CA . GLU A 1 300 ? -5.039 -17.341 4.236 1.00 26.02 300 GLU A CA 1
ATOM 2342 C C . GLU A 1 300 ? -4.637 -16.357 3.157 1.00 27.67 300 GLU A C 1
ATOM 2343 O O . GLU A 1 300 ? -5.503 -15.903 2.425 1.00 26.82 300 GLU A O 1
ATOM 2349 N N . GLU A 1 301 ? -3.351 -15.986 3.104 1.00 24.62 301 GLU A N 1
ATOM 2350 C CA . GLU A 1 301 ? -2.790 -15.076 2.091 1.00 25.27 301 GLU A CA 1
ATOM 2351 C C . GLU A 1 301 ? -3.047 -15.585 0.650 1.00 27.39 301 GLU A C 1
ATOM 2352 O O . GLU A 1 301 ? -3.468 -14.808 -0.208 1.00 24.24 301 GLU A O 1
ATOM 2358 N N . MET A 1 302 ? -2.807 -16.894 0.409 1.00 23.07 302 MET A N 1
ATOM 2359 C CA . MET A 1 302 ? -2.991 -17.522 -0.884 1.00 22.84 302 MET A CA 1
ATOM 2360 C C . MET A 1 302 ? -4.450 -17.503 -1.313 1.00 25.68 302 MET A C 1
ATOM 2361 O O . MET A 1 302 ? -4.732 -17.149 -2.454 1.00 23.61 302 MET A O 1
ATOM 2366 N N . THR A 1 303 ? -5.377 -17.829 -0.394 1.00 24.61 303 THR A N 1
ATOM 2367 C CA . THR A 1 303 ? -6.816 -17.795 -0.712 1.00 23.41 303 THR A CA 1
ATOM 2368 C C . THR A 1 303 ? -7.210 -16.361 -1.086 1.00 25.75 303 THR A C 1
ATOM 2369 O O . THR A 1 303 ? -7.878 -16.163 -2.106 1.00 24.19 303 THR A O 1
ATOM 2373 N N . THR A 1 304 ? -6.700 -15.369 -0.329 1.00 23.08 304 THR A N 1
ATOM 2374 C CA . THR A 1 304 ? -6.947 -13.947 -0.607 1.00 24.05 304 THR A CA 1
ATOM 2375 C C . THR A 1 304 ? -6.416 -13.553 -1.986 1.00 28.43 304 THR A C 1
ATOM 2376 O O . THR A 1 304 ? -7.100 -12.821 -2.704 1.00 27.68 304 THR A O 1
ATOM 2380 N N . ASN A 1 305 ? -5.211 -14.059 -2.360 1.00 24.58 305 ASN A N 1
ATOM 2381 C CA . ASN A 1 305 ? -4.614 -13.807 -3.673 1.00 24.77 305 ASN A CA 1
ATOM 2382 C C . ASN A 1 305 ? -5.552 -14.305 -4.811 1.00 29.39 305 ASN A C 1
ATOM 2383 O O . ASN A 1 305 ? -5.701 -13.620 -5.829 1.00 28.63 305 ASN A O 1
ATOM 2388 N N . ALA A 1 306 ? -6.195 -15.482 -4.624 1.00 25.66 306 ALA A N 1
ATOM 2389 C CA . ALA A 1 306 ? -7.151 -16.036 -5.600 1.00 25.61 306 ALA A CA 1
ATOM 2390 C C . ALA A 1 306 ? -8.439 -15.177 -5.660 1.00 29.22 306 ALA A C 1
ATOM 2391 O O . ALA A 1 306 ? -8.942 -14.888 -6.746 1.00 28.92 306 ALA A O 1
ATOM 2393 N N . GLU A 1 307 ? -8.954 -14.756 -4.485 1.00 26.65 307 GLU A N 1
ATOM 2394 C CA . GLU A 1 307 ? -10.149 -13.901 -4.366 1.00 26.58 307 GLU A CA 1
ATOM 2395 C C . GLU A 1 307 ? -9.929 -12.554 -5.059 1.00 30.19 307 GLU A C 1
ATOM 2396 O O . GLU A 1 307 ? -10.874 -12.028 -5.648 1.00 30.08 307 GLU A O 1
ATOM 2402 N N . ALA A 1 308 ? -8.678 -12.021 -5.025 1.00 25.66 308 ALA A N 1
ATOM 2403 C CA . ALA A 1 308 ? -8.350 -10.737 -5.666 1.00 26.15 308 ALA A CA 1
ATOM 2404 C C . ALA A 1 308 ? -8.671 -10.738 -7.179 1.00 27.64 308 ALA A C 1
ATOM 2405 O O . ALA A 1 308 ? -9.053 -9.703 -7.714 1.00 26.61 308 ALA A O 1
ATOM 2407 N N . ILE A 1 309 ? -8.563 -11.909 -7.837 1.00 23.40 309 ILE A N 1
ATOM 2408 C CA . ILE A 1 309 ? -8.859 -12.095 -9.273 1.00 23.26 309 ILE A CA 1
ATOM 2409 C C . ILE A 1 309 ? -10.372 -11.958 -9.452 1.00 26.56 309 ILE A C 1
ATOM 2410 O O . ILE A 1 309 ? -10.811 -11.228 -10.337 1.00 25.57 309 ILE A O 1
ATOM 2415 N N . LEU A 1 310 ? -11.159 -12.660 -8.608 1.00 22.64 310 LEU A N 1
ATOM 2416 C CA . LEU A 1 310 ? -12.628 -12.641 -8.675 1.00 22.37 310 LEU A CA 1
ATOM 2417 C C . LEU A 1 310 ? -13.147 -11.251 -8.425 1.00 27.84 310 LEU A C 1
ATOM 2418 O O . LEU A 1 310 ? -13.950 -10.738 -9.203 1.00 27.48 310 LEU A O 1
ATOM 2423 N N . GLU A 1 311 ? -12.601 -10.604 -7.393 1.00 24.91 311 GLU A N 1
ATOM 2424 C CA . GLU A 1 311 ? -12.961 -9.253 -7.010 1.00 24.42 311 GLU A CA 1
ATOM 2425 C C . GLU A 1 311 ? -12.668 -8.233 -8.090 1.00 26.85 311 GLU A C 1
ATOM 2426 O O . GLU A 1 311 ? -13.562 -7.503 -8.474 1.00 26.54 311 GLU A O 1
ATOM 2432 N N . GLU A 1 312 ? -11.442 -8.215 -8.621 1.00 26.00 312 GLU A N 1
ATOM 2433 C CA . GLU A 1 312 ? -11.087 -7.267 -9.675 1.00 26.23 312 GLU A CA 1
ATOM 2434 C C . GLU A 1 312 ? -11.882 -7.567 -10.953 1.00 27.66 312 GLU A C 1
ATOM 2435 O O . GLU A 1 312 ? -12.266 -6.630 -11.638 1.00 26.97 312 GLU A O 1
ATOM 2441 N N . LEU A 1 313 ? -12.198 -8.858 -11.237 1.00 22.87 313 LEU A N 1
ATOM 2442 C CA . LEU A 1 313 ? -13.017 -9.197 -12.403 1.00 22.03 313 LEU A CA 1
ATOM 2443 C C . LEU A 1 313 ? -14.542 -8.920 -12.224 1.00 26.54 313 LEU A C 1
ATOM 2444 O O . LEU A 1 313 ? -15.324 -9.129 -13.169 1.00 24.96 313 LEU A O 1
ATOM 2449 N N . GLY A 1 314 ? -14.938 -8.468 -11.024 1.00 25.11 314 GLY A N 1
ATOM 2450 C CA . GLY A 1 314 ? -16.331 -8.168 -10.680 1.00 24.70 314 GLY A CA 1
ATOM 2451 C C . GLY A 1 314 ? -17.203 -9.408 -10.677 1.00 27.65 314 GLY A C 1
ATOM 2452 O O . GLY A 1 314 ? -18.360 -9.370 -11.107 1.00 27.92 314 GLY A O 1
ATOM 2453 N N . LEU A 1 315 ? -16.631 -10.543 -10.254 1.00 22.61 315 LEU A N 1
ATOM 2454 C CA . LEU A 1 315 ? -17.376 -11.814 -10.222 1.00 21.23 315 LEU A CA 1
ATOM 2455 C C . LEU A 1 315 ? -17.838 -12.195 -8.804 1.00 27.36 315 LEU A C 1
ATOM 2456 O O . LEU A 1 315 ? -17.010 -12.576 -7.977 1.00 28.65 315 LEU A O 1
ATOM 2461 N N . PRO A 1 316 ? -19.157 -12.102 -8.493 1.00 24.96 316 PRO A N 1
ATOM 2462 C CA . PRO A 1 316 ? -19.628 -12.490 -7.155 1.00 23.43 316 PRO A CA 1
ATOM 2463 C C . PRO A 1 316 ? -19.262 -13.936 -6.821 1.00 27.65 316 PRO A C 1
ATOM 2464 O O . PRO A 1 316 ? -19.312 -14.820 -7.686 1.00 26.02 316 PRO A O 1
ATOM 2468 N N . TYR A 1 317 ? -18.833 -14.163 -5.578 1.00 24.13 317 TYR A N 1
ATOM 2469 C CA . TYR A 1 317 ? -18.407 -15.502 -5.189 1.00 24.10 317 TYR A CA 1
ATOM 2470 C C . TYR A 1 317 ? -18.664 -15.698 -3.732 1.00 28.00 317 TYR A C 1
ATOM 2471 O O . TYR A 1 317 ? -18.981 -14.738 -3.010 1.00 27.06 317 TYR A O 1
ATOM 2480 N N . ARG A 1 318 ? -18.421 -16.924 -3.284 1.00 25.18 318 ARG A N 1
ATOM 2481 C CA . ARG A 1 318 ? -18.431 -17.267 -1.876 1.00 26.45 318 ARG A CA 1
ATOM 2482 C C . ARG A 1 318 ? -17.221 -18.142 -1.569 1.00 30.32 318 ARG A C 1
ATOM 2483 O O . ARG A 1 318 ? -16.782 -18.898 -2.441 1.00 30.51 318 ARG A O 1
ATOM 2491 N N . ARG A 1 319 ? -16.662 -17.995 -0.346 1.00 26.56 319 ARG A N 1
ATOM 2492 C CA . ARG A 1 319 ? -15.552 -18.783 0.165 1.00 25.54 319 ARG A CA 1
ATOM 2493 C C . ARG A 1 319 ? -16.152 -19.765 1.154 1.00 30.96 319 ARG A C 1
ATOM 2494 O O . ARG A 1 319 ? -16.913 -19.346 2.043 1.00 31.51 319 ARG A O 1
ATOM 2502 N N . VAL A 1 320 ? -15.830 -21.066 0.983 1.00 26.74 320 VAL A N 1
ATOM 2503 C CA . VAL A 1 320 ? -16.273 -22.143 1.879 1.00 27.09 320 VAL A CA 1
ATOM 2504 C C . VAL A 1 320 ? -15.072 -22.907 2.416 1.00 31.17 320 VAL A C 1
ATOM 2505 O O . VAL A 1 320 ? -14.022 -22.925 1.778 1.00 30.14 320 VAL A O 1
ATOM 2509 N N . ILE A 1 321 ? -15.242 -23.561 3.561 1.00 29.09 321 ILE A N 1
ATOM 2510 C CA . ILE A 1 321 ? -14.234 -24.450 4.131 1.00 30.94 321 ILE A CA 1
ATOM 2511 C C . ILE A 1 321 ? -14.773 -25.815 3.836 1.00 32.81 321 ILE A C 1
ATOM 2512 O O . ILE A 1 321 ? -15.902 -26.118 4.223 1.00 32.83 321 ILE A O 1
ATOM 2516 N N . LEU A 1 322 ? -13.999 -26.631 3.133 1.00 30.32 322 LEU A N 1
ATOM 2517 C CA . LEU A 1 322 ? -14.440 -27.982 2.811 1.00 29.15 322 LEU A CA 1
ATOM 2518 C C . LEU A 1 322 ? -14.604 -28.796 4.108 1.00 32.96 322 LEU A C 1
ATOM 2519 O O . LEU A 1 322 ? -13.758 -28.731 5.006 1.00 32.60 322 LEU A O 1
ATOM 2524 N N . CYS A 1 323 ? -15.718 -29.528 4.219 1.00 29.15 323 CYS A N 1
ATOM 2525 C CA . CYS A 1 323 ? -15.967 -30.330 5.413 1.00 29.08 323 CYS A CA 1
ATOM 2526 C C . CYS A 1 323 ? -15.110 -31.593 5.378 1.00 33.61 323 CYS A C 1
ATOM 2527 O O . CYS A 1 323 ? -14.525 -31.902 4.344 1.00 32.94 323 CYS A O 1
ATOM 2530 N N . THR A 1 324 ? -15.053 -32.330 6.491 1.00 31.70 324 THR A N 1
ATOM 2531 C CA . THR A 1 324 ? -14.210 -33.525 6.615 1.00 33.21 324 THR A CA 1
ATOM 2532 C C . THR A 1 324 ? -14.466 -34.575 5.514 1.00 36.49 324 THR A C 1
ATOM 2533 O O . THR A 1 324 ? -13.529 -35.210 5.055 1.00 34.60 324 THR A O 1
ATOM 2537 N N . GLY A 1 325 ? -15.721 -34.748 5.117 1.00 34.54 325 GLY A N 1
ATOM 2538 C CA . GLY A 1 325 ? -16.100 -35.734 4.105 1.00 34.35 325 GLY A CA 1
ATOM 2539 C C . GLY A 1 325 ? -15.827 -35.314 2.677 1.00 38.86 325 GLY A C 1
ATOM 2540 O O . GLY A 1 325 ? -15.863 -36.153 1.768 1.00 40.20 325 GLY A O 1
ATOM 2541 N N . ASP A 1 326 ? -15.562 -34.014 2.474 1.00 33.64 326 ASP A N 1
ATOM 2542 C CA . ASP A 1 326 ? -15.342 -33.404 1.162 1.00 32.64 326 ASP A CA 1
ATOM 2543 C C . ASP A 1 326 ? -13.896 -33.047 0.828 1.00 34.02 326 ASP A C 1
ATOM 2544 O O . ASP A 1 326 ? -13.557 -32.930 -0.346 1.00 32.84 326 ASP A O 1
ATOM 2549 N N . ILE A 1 327 ? -13.073 -32.797 1.843 1.00 30.55 327 ILE A N 1
ATOM 2550 C CA . ILE A 1 327 ? -11.661 -32.435 1.642 1.00 29.31 327 ILE A CA 1
ATOM 2551 C C . ILE A 1 327 ? -10.928 -33.552 0.887 1.00 33.80 327 ILE A C 1
ATOM 2552 O O . ILE A 1 327 ? -11.207 -34.743 1.117 1.00 33.71 327 ILE A O 1
ATOM 2557 N N . GLY A 1 328 ? -10.050 -33.136 -0.033 1.00 29.47 328 GLY A N 1
ATOM 2558 C CA . GLY A 1 328 ? -9.221 -33.994 -0.869 1.00 28.54 328 GLY A CA 1
ATOM 2559 C C . GLY A 1 328 ? -8.128 -34.743 -0.123 1.00 30.31 328 GLY A C 1
ATOM 2560 O O . GLY A 1 328 ? -7.975 -34.630 1.107 1.00 27.24 328 GLY A O 1
ATOM 2561 N N . PHE A 1 329 ? -7.332 -35.487 -0.901 1.00 25.27 329 PHE A N 1
ATOM 2562 C CA . PHE A 1 329 ? -6.350 -36.430 -0.412 1.00 25.07 329 PHE A CA 1
ATOM 2563 C C . PHE A 1 329 ? -5.135 -35.826 0.303 1.00 28.87 329 PHE A C 1
ATOM 2564 O O . PHE A 1 329 ? -4.763 -36.305 1.371 1.00 25.86 329 PHE A O 1
ATOM 2572 N N . SER A 1 330 ? -4.472 -34.847 -0.320 1.00 27.21 330 SER A N 1
ATOM 2573 C CA . SER A 1 330 ? -3.225 -34.304 0.223 1.00 27.26 330 SER A CA 1
ATOM 2574 C C . SER A 1 330 ? -3.411 -33.124 1.185 1.00 30.54 330 SER A C 1
ATOM 2575 O O . SER A 1 330 ? -2.514 -32.843 1.989 1.00 31.76 330 SER A O 1
ATOM 2578 N N . ALA A 1 331 ? -4.567 -32.462 1.140 1.00 26.05 331 ALA A N 1
ATOM 2579 C CA . ALA A 1 331 ? -4.847 -31.323 2.031 1.00 26.21 331 ALA A CA 1
ATOM 2580 C C . ALA A 1 331 ? -5.133 -31.694 3.486 1.00 30.92 331 ALA A C 1
ATOM 2581 O O . ALA A 1 331 ? -5.794 -32.697 3.776 1.00 30.52 331 ALA A O 1
ATOM 2583 N N . SER A 1 332 ? -4.666 -30.823 4.398 1.00 26.13 332 SER A N 1
ATOM 2584 C CA . SER A 1 332 ? -4.981 -30.894 5.810 1.00 25.35 332 SER A CA 1
ATOM 2585 C C . SER A 1 332 ? -6.166 -29.948 6.041 1.00 28.70 332 SER A C 1
ATOM 2586 O O . SER A 1 332 ? -7.050 -30.240 6.845 1.00 28.21 332 SER A O 1
ATOM 2589 N N . LYS A 1 333 ? -6.235 -28.855 5.254 1.00 27.69 333 LYS A N 1
ATOM 2590 C CA . LYS A 1 333 ? -7.343 -27.893 5.285 1.00 27.73 333 LYS A CA 1
ATOM 2591 C C . LYS A 1 333 ? -7.489 -27.258 3.908 1.00 29.65 333 LYS A C 1
ATOM 2592 O O . LYS A 1 333 ? -6.486 -26.895 3.297 1.00 29.86 333 LYS A O 1
ATOM 2598 N N . THR A 1 334 ? -8.730 -27.150 3.402 1.00 25.45 334 THR A N 1
ATOM 2599 C CA . THR A 1 334 ? -9.003 -26.536 2.096 1.00 24.25 334 THR A CA 1
ATOM 2600 C C . THR A 1 334 ? -10.116 -25.518 2.182 1.00 27.51 334 THR A C 1
ATOM 2601 O O . THR A 1 334 ? -11.172 -25.767 2.817 1.00 26.03 334 THR A O 1
ATOM 2605 N N . TYR A 1 335 ? -9.894 -24.380 1.504 1.00 24.19 335 TYR A N 1
ATOM 2606 C CA . TYR A 1 335 ? -10.931 -23.387 1.212 1.00 24.54 335 TYR A CA 1
ATOM 2607 C C . TYR A 1 335 ? -11.237 -23.524 -0.279 1.00 27.83 335 TYR A C 1
ATOM 2608 O O . TYR A 1 335 ? -10.310 -23.614 -1.098 1.00 27.27 335 TYR A O 1
ATOM 2617 N N . ASP A 1 336 ? -12.512 -23.512 -0.635 1.00 23.61 336 ASP A N 1
ATOM 2618 C CA . ASP A 1 336 ? -12.883 -23.478 -2.038 1.00 22.64 336 ASP A CA 1
ATOM 2619 C C . ASP A 1 336 ? -13.550 -22.117 -2.302 1.00 26.84 336 ASP A C 1
ATOM 2620 O O . ASP A 1 336 ? -14.277 -21.613 -1.451 1.00 25.52 336 ASP A O 1
ATOM 2625 N N . LEU A 1 337 ? -13.287 -21.536 -3.464 1.00 23.06 337 LEU A N 1
ATOM 2626 C CA . LEU A 1 337 ? -13.955 -20.316 -3.901 1.00 23.80 337 LEU A CA 1
ATOM 2627 C C . LEU A 1 337 ? -14.945 -20.800 -4.917 1.00 26.60 337 LEU A C 1
ATOM 2628 O O . LEU A 1 337 ? -14.613 -21.659 -5.729 1.00 26.66 337 LEU A O 1
ATOM 2633 N N . GLU A 1 338 ? -16.170 -20.317 -4.816 1.00 23.58 338 GLU A N 1
ATOM 2634 C CA . GLU A 1 338 ? -17.258 -20.726 -5.705 1.00 24.07 338 GLU A CA 1
ATOM 2635 C C . GLU A 1 338 ? -17.858 -19.468 -6.294 1.00 26.80 338 GLU A C 1
ATOM 2636 O O . GLU A 1 338 ? -18.264 -18.590 -5.548 1.00 26.52 338 GLU A O 1
ATOM 2642 N N . VAL A 1 339 ? -17.858 -19.368 -7.626 1.00 22.76 339 VAL A N 1
ATOM 2643 C CA . VAL A 1 339 ? -18.303 -18.194 -8.369 1.00 23.19 339 VAL A CA 1
ATOM 2644 C C . VAL A 1 339 ? -19.789 -18.278 -8.713 1.00 27.35 339 VAL A C 1
ATOM 2645 O O . VAL A 1 339 ? -20.286 -19.355 -9.060 1.00 26.01 339 VAL A O 1
ATOM 2649 N N . TRP A 1 340 ? -20.477 -17.128 -8.706 1.00 25.16 340 TRP A N 1
ATOM 2650 C CA . TRP A 1 340 ? -21.886 -17.118 -9.121 1.00 26.80 340 TRP A CA 1
ATOM 2651 C C . TRP A 1 340 ? -22.001 -17.458 -10.626 1.00 30.53 340 TRP A C 1
ATOM 2652 O O . TRP A 1 340 ? -21.372 -16.806 -11.459 1.00 28.44 340 TRP A O 1
ATOM 2663 N N . LEU A 1 341 ? -22.820 -18.470 -10.948 1.00 26.72 341 LEU A N 1
ATOM 2664 C CA . LEU A 1 341 ? -23.033 -18.921 -12.312 1.00 26.63 341 LEU A CA 1
ATOM 2665 C C . LEU A 1 341 ? -24.522 -18.848 -12.605 1.00 30.65 341 LEU A C 1
ATOM 2666 O O . LEU A 1 341 ? -25.250 -19.738 -12.173 1.00 30.63 341 LEU A O 1
ATOM 2671 N N . PRO A 1 342 ? -25.017 -17.783 -13.287 1.00 29.08 342 PRO A N 1
ATOM 2672 C CA . PRO A 1 342 ? -26.474 -17.688 -13.545 1.00 29.07 342 PRO A CA 1
ATOM 2673 C C . PRO A 1 342 ? -27.127 -18.966 -14.071 1.00 35.02 342 PRO A C 1
ATOM 2674 O O . PRO A 1 342 ? -28.197 -19.288 -13.585 1.00 36.25 342 PRO A O 1
ATOM 2678 N N . SER A 1 343 ? -26.488 -19.729 -14.999 1.00 31.81 343 SER A N 1
ATOM 2679 C CA . SER A 1 343 ? -27.113 -20.950 -15.563 1.00 31.54 343 SER A CA 1
ATOM 2680 C C . SER A 1 343 ? -27.292 -22.057 -14.530 1.00 37.61 343 SER A C 1
ATOM 2681 O O . SER A 1 343 ? -28.136 -22.937 -14.692 1.00 39.33 343 SER A O 1
ATOM 2684 N N . TYR A 1 344 ? -26.459 -22.038 -13.505 1.00 31.58 344 TYR A N 1
ATOM 2685 C CA . TYR A 1 344 ? -26.461 -23.004 -12.429 1.00 31.70 344 TYR A CA 1
ATOM 2686 C C . TYR A 1 344 ? -27.429 -22.510 -11.319 1.00 32.90 344 TYR A C 1
ATOM 2687 O O . TYR A 1 344 ? -27.936 -23.318 -10.548 1.00 31.09 344 TYR A O 1
ATOM 2696 N N . ASN A 1 345 ? -27.745 -21.185 -11.309 1.00 30.16 345 ASN A N 1
ATOM 2697 C CA . ASN A 1 345 ? -28.552 -20.471 -10.314 1.00 30.19 345 ASN A CA 1
ATOM 2698 C C . ASN A 1 345 ? -27.960 -20.733 -8.912 1.00 34.22 345 ASN A C 1
ATOM 2699 O O . ASN A 1 345 ? -28.680 -20.892 -7.912 1.00 33.13 345 ASN A O 1
ATOM 2704 N N . ASP A 1 346 ? -26.616 -20.802 -8.865 1.00 29.56 346 ASP A N 1
ATOM 2705 C CA . ASP A 1 346 ? -25.887 -21.097 -7.654 1.00 29.29 346 ASP A CA 1
ATOM 2706 C C . ASP A 1 346 ? -24.408 -20.795 -7.851 1.00 30.33 346 ASP A C 1
ATOM 2707 O O . ASP A 1 346 ? -23.989 -20.432 -8.944 1.00 29.73 346 ASP A O 1
ATOM 2712 N N . TYR A 1 347 ? -23.621 -20.925 -6.775 1.00 26.94 347 TYR A N 1
ATOM 2713 C CA . TYR A 1 347 ? -22.183 -20.744 -6.788 1.00 25.44 347 TYR A CA 1
ATOM 2714 C C . TYR A 1 347 ? -21.540 -22.041 -7.270 1.00 29.87 347 TYR A C 1
ATOM 2715 O O . TYR A 1 347 ? -22.008 -23.128 -6.951 1.00 31.12 347 TYR A O 1
ATOM 2724 N N . LYS A 1 348 ? -20.507 -21.924 -8.084 1.00 25.54 348 LYS A N 1
ATOM 2725 C CA . LYS A 1 348 ? -19.835 -23.069 -8.663 1.00 24.61 348 LYS A CA 1
ATOM 2726 C C . LYS A 1 348 ? -18.348 -22.952 -8.389 1.00 25.13 348 LYS A C 1
ATOM 2727 O O . LYS A 1 348 ? -17.760 -21.903 -8.646 1.00 24.25 348 LYS A O 1
ATOM 2733 N N . GLU A 1 349 ? -17.742 -24.027 -7.897 1.00 20.29 349 GLU A N 1
ATOM 2734 C CA . GLU A 1 349 ? -16.300 -24.056 -7.579 1.00 20.66 349 GLU A CA 1
ATOM 2735 C C . GLU A 1 349 ? -15.448 -23.545 -8.749 1.00 24.18 349 GLU A C 1
ATOM 2736 O O . GLU A 1 349 ? -15.638 -23.984 -9.885 1.00 24.88 349 GLU A O 1
ATOM 2742 N N . ILE A 1 350 ? -14.565 -22.581 -8.470 1.00 22.05 350 ILE A N 1
ATOM 2743 C CA . ILE A 1 350 ? -13.656 -21.973 -9.442 1.00 21.51 350 ILE A CA 1
ATOM 2744 C C . ILE A 1 350 ? -12.205 -22.092 -8.918 1.00 26.09 350 ILE A C 1
ATOM 2745 O O . ILE A 1 350 ? -11.259 -21.977 -9.675 1.00 27.10 350 ILE A O 1
ATOM 2750 N N . SER A 1 351 ? -12.039 -22.365 -7.625 1.00 24.58 351 SER A N 1
ATOM 2751 C CA . SER A 1 351 ? -10.729 -22.529 -7.011 1.00 23.52 351 SER A CA 1
ATOM 2752 C C . SER A 1 351 ? -10.779 -23.425 -5.816 1.00 28.24 351 SER A C 1
ATOM 2753 O O . SER A 1 351 ? -11.787 -23.473 -5.093 1.00 27.07 351 SER A O 1
ATOM 2756 N N . SER A 1 352 ? -9.660 -24.102 -5.588 1.00 23.70 352 SER A N 1
ATOM 2757 C CA . SER A 1 352 ? -9.399 -24.924 -4.432 1.00 25.09 352 SER A CA 1
ATOM 2758 C C . SER A 1 352 ? -8.034 -24.448 -3.877 1.00 30.06 352 SER A C 1
ATOM 2759 O O . SER A 1 352 ? -7.047 -24.484 -4.611 1.00 30.46 352 SER A O 1
ATOM 2762 N N . CYS A 1 353 ? -7.992 -23.939 -2.630 1.00 25.47 353 CYS A N 1
ATOM 2763 C CA . CYS A 1 353 ? -6.768 -23.488 -1.950 1.00 23.81 353 CYS A CA 1
ATOM 2764 C C . CYS A 1 353 ? -6.517 -24.359 -0.733 1.00 27.71 353 CYS A C 1
ATOM 2765 O O . CYS A 1 353 ? -7.336 -24.402 0.190 1.00 29.05 353 CYS A O 1
ATOM 2768 N N . SER A 1 354 ? -5.376 -25.054 -0.728 1.00 23.25 354 SER A N 1
ATOM 2769 C CA . SER A 1 354 ? -5.070 -26.006 0.327 1.00 22.46 354 SER A CA 1
ATOM 2770 C C . SER A 1 354 ? -3.734 -25.856 0.996 1.00 26.45 354 SER A C 1
ATOM 2771 O O . SER A 1 354 ? -2.736 -25.547 0.345 1.00 26.72 354 SER A O 1
ATOM 2774 N N . ASN A 1 355 ? -3.707 -26.160 2.289 1.00 24.37 355 ASN A N 1
ATOM 2775 C CA . ASN A 1 355 ? -2.470 -26.315 3.042 1.00 24.31 355 ASN A CA 1
ATOM 2776 C C . ASN A 1 355 ? -2.284 -27.844 3.152 1.00 27.98 355 ASN A C 1
ATOM 2777 O O . ASN A 1 355 ? -3.115 -28.522 3.754 1.00 27.58 355 ASN A O 1
ATOM 2782 N N . CYS A 1 356 ? -1.214 -28.364 2.560 1.00 24.53 356 CYS A N 1
ATOM 2783 C CA . CYS A 1 356 ? -0.936 -29.822 2.595 1.00 25.06 356 CYS A CA 1
ATOM 2784 C C . CYS A 1 356 ? 0.020 -30.163 3.744 1.00 28.40 356 CYS A C 1
ATOM 2785 O O . CYS A 1 356 ? 0.449 -31.311 3.817 1.00 28.58 356 CYS A O 1
ATOM 2788 N N . THR A 1 357 ? 0.381 -29.170 4.555 1.00 25.18 357 THR A N 1
ATOM 2789 C CA . THR A 1 357 ? 1.318 -29.373 5.695 1.00 25.24 357 THR A CA 1
ATOM 2790 C C . THR A 1 357 ? 2.592 -30.071 5.196 1.00 30.03 357 THR A C 1
ATOM 2791 O O . THR A 1 357 ? 3.155 -29.614 4.217 1.00 28.60 357 THR A O 1
ATOM 2795 N N . ASP A 1 358 ? 2.990 -31.160 5.850 1.00 27.37 358 ASP A N 1
ATOM 2796 C CA . ASP A 1 358 ? 4.235 -31.902 5.525 1.00 25.79 358 ASP A CA 1
ATOM 2797 C C . ASP A 1 358 ? 3.937 -33.180 4.726 1.00 28.26 358 ASP A C 1
ATOM 2798 O O . ASP A 1 358 ? 4.856 -33.963 4.530 1.00 27.43 358 ASP A O 1
ATOM 2803 N N . PHE A 1 359 ? 2.693 -33.358 4.290 1.00 25.29 359 PHE A N 1
ATOM 2804 C CA . PHE A 1 359 ? 2.222 -34.552 3.588 1.00 25.17 359 PHE A CA 1
ATOM 2805 C C . PHE A 1 359 ? 2.990 -34.799 2.291 1.00 27.44 359 PHE A C 1
ATOM 2806 O O . PHE A 1 359 ? 3.538 -35.888 2.107 1.00 24.25 359 PHE A O 1
ATOM 2814 N N . GLN A 1 360 ? 2.963 -33.825 1.369 1.00 24.54 360 GLN A N 1
ATOM 2815 C CA . GLN A 1 360 ? 3.669 -33.994 0.091 1.00 24.70 360 GLN A CA 1
ATOM 2816 C C . GLN A 1 360 ? 5.167 -33.889 0.308 1.00 27.36 360 GLN A C 1
ATOM 2817 O O . GLN A 1 360 ? 5.914 -34.621 -0.327 1.00 28.13 360 GLN A O 1
ATOM 2823 N N . ALA A 1 361 ? 5.612 -33.008 1.228 1.00 24.46 361 ALA A N 1
ATOM 2824 C CA . ALA A 1 361 ? 7.039 -32.900 1.560 1.00 23.75 361 ALA A CA 1
ATOM 2825 C C . ALA A 1 361 ? 7.624 -34.251 2.032 1.00 28.64 361 ALA A C 1
ATOM 2826 O O . ALA A 1 361 ? 8.745 -34.593 1.666 1.00 28.03 361 ALA A O 1
ATOM 2828 N N . ARG A 1 362 ? 6.856 -35.043 2.771 1.00 26.17 362 ARG A N 1
ATOM 2829 C CA . ARG A 1 362 ? 7.355 -36.351 3.213 1.00 26.85 362 ARG A CA 1
ATOM 2830 C C . ARG A 1 362 ? 7.385 -37.326 2.050 1.00 29.41 362 ARG A C 1
ATOM 2831 O O . ARG A 1 362 ? 8.365 -38.038 1.876 1.00 30.66 362 ARG A O 1
ATOM 2839 N N . ARG A 1 363 ? 6.356 -37.305 1.220 1.00 26.82 363 ARG A N 1
ATOM 2840 C CA . ARG A 1 363 ? 6.245 -38.161 0.034 1.00 26.95 363 ARG A CA 1
ATOM 2841 C C . ARG A 1 363 ? 7.389 -37.898 -0.936 1.00 29.48 363 ARG A C 1
ATOM 2842 O O . ARG A 1 363 ? 7.994 -38.834 -1.425 1.00 28.95 363 ARG A O 1
ATOM 2850 N N . ALA A 1 364 ? 7.654 -36.611 -1.230 1.00 26.26 364 ALA A N 1
ATOM 2851 C CA . ALA A 1 364 ? 8.643 -36.156 -2.199 1.00 24.45 364 ALA A CA 1
ATOM 2852 C C . ALA A 1 364 ? 10.015 -35.807 -1.595 1.00 28.58 364 ALA A C 1
ATOM 2853 O O . ALA A 1 364 ? 10.925 -35.447 -2.345 1.00 29.33 364 ALA A O 1
ATOM 2855 N N . ASN A 1 365 ? 10.201 -36.008 -0.266 1.00 25.33 365 ASN A N 1
ATOM 2856 C CA . ASN A 1 365 ? 11.455 -35.692 0.439 1.00 24.81 365 ASN A CA 1
ATOM 2857 C C . ASN A 1 365 ? 11.908 -34.227 0.188 1.00 27.66 365 ASN A C 1
ATOM 2858 O O . ASN A 1 365 ? 13.037 -33.980 -0.223 1.00 26.37 365 ASN A O 1
ATOM 2863 N N . ILE A 1 366 ? 10.994 -33.271 0.385 1.00 24.70 366 ILE A N 1
ATOM 2864 C CA . ILE A 1 366 ? 11.242 -31.829 0.252 1.00 24.20 366 ILE A CA 1
ATOM 2865 C C . ILE A 1 366 ? 11.595 -31.321 1.649 1.00 28.41 366 ILE A C 1
ATOM 2866 O O . ILE A 1 366 ? 10.722 -31.184 2.513 1.00 28.22 366 ILE A O 1
ATOM 2871 N N . ARG A 1 367 ? 12.872 -31.032 1.871 1.00 26.30 367 ARG A N 1
ATOM 2872 C CA . ARG A 1 367 ? 13.309 -30.548 3.162 1.00 27.45 367 ARG A CA 1
ATOM 2873 C C . ARG A 1 367 ? 13.876 -29.138 3.064 1.00 32.47 367 ARG A C 1
ATOM 2874 O O . ARG A 1 367 ? 13.960 -28.580 1.971 1.00 31.97 367 ARG A O 1
ATOM 2882 N N . PHE A 1 368 ? 14.224 -28.557 4.217 1.00 29.09 368 PHE A N 1
ATOM 2883 C CA . PHE A 1 368 ? 14.860 -27.240 4.315 1.00 28.39 368 PHE A CA 1
ATOM 2884 C C . PHE A 1 368 ? 15.701 -27.162 5.578 1.00 33.38 368 PHE A C 1
ATOM 2885 O O . PHE A 1 368 ? 15.527 -27.970 6.488 1.00 34.48 368 PHE A O 1
ATOM 2893 N N . LYS A 1 369 ? 16.617 -26.195 5.626 1.00 30.55 369 LYS A N 1
ATOM 2894 C CA . LYS A 1 369 ? 17.486 -25.926 6.775 1.00 30.14 369 LYS A CA 1
ATOM 2895 C C . LYS A 1 369 ? 17.320 -24.449 7.125 1.00 37.54 369 LYS A C 1
ATOM 2896 O O . LYS A 1 369 ? 17.377 -23.607 6.227 1.00 36.47 369 LYS A O 1
ATOM 2901 N N . ARG A 1 370 ? 17.126 -24.123 8.415 1.00 37.17 370 ARG A N 1
ATOM 2902 C CA . ARG A 1 370 ? 16.988 -22.724 8.858 1.00 37.40 370 ARG A CA 1
ATOM 2903 C C . ARG A 1 370 ? 18.305 -21.920 8.757 1.00 44.18 370 ARG A C 1
ATOM 2904 O O . ARG A 1 370 ? 18.272 -20.745 8.398 1.00 44.38 370 ARG A O 1
ATOM 2912 N N . ASP A 1 371 ? 19.451 -22.563 9.075 1.00 42.17 371 ASP A N 1
ATOM 2913 C CA . ASP A 1 371 ? 20.825 -22.039 8.994 1.00 41.70 371 ASP A CA 1
ATOM 2914 C C . ASP A 1 371 ? 21.733 -23.194 8.526 1.00 44.02 371 ASP A C 1
ATOM 2915 O O . ASP A 1 371 ? 21.231 -24.314 8.383 1.00 41.89 371 ASP A O 1
ATOM 2920 N N . LYS A 1 372 ? 23.051 -22.945 8.286 1.00 41.02 372 LYS A N 1
ATOM 2921 C CA . LYS A 1 372 ? 23.964 -23.979 7.786 1.00 41.24 372 LYS A CA 1
ATOM 2922 C C . LYS A 1 372 ? 24.114 -25.197 8.712 1.00 45.77 372 LYS A C 1
ATOM 2923 O O . LYS A 1 372 ? 24.257 -26.315 8.214 1.00 46.09 372 LYS A O 1
ATOM 2927 N N . ALA A 1 373 ? 24.075 -24.985 10.044 1.00 41.95 373 ALA A N 1
ATOM 2928 C CA . ALA A 1 373 ? 24.241 -26.053 11.032 1.00 41.55 373 ALA A CA 1
ATOM 2929 C C . ALA A 1 373 ? 22.960 -26.791 11.353 1.00 44.11 373 ALA A C 1
ATOM 2930 O O . ALA A 1 373 ? 23.029 -27.920 11.834 1.00 45.71 373 ALA A O 1
ATOM 2932 N N . ALA A 1 374 ? 21.795 -26.166 11.105 1.00 38.52 374 ALA A N 1
ATOM 2933 C CA . ALA A 1 374 ? 20.470 -26.739 11.394 1.00 37.45 374 ALA A CA 1
ATOM 2934 C C . ALA A 1 374 ? 20.222 -28.157 10.811 1.00 39.90 374 ALA A C 1
ATOM 2935 O O . ALA A 1 374 ? 20.774 -28.524 9.770 1.00 40.36 374 ALA A O 1
ATOM 2937 N N . LYS A 1 375 ? 19.431 -28.946 11.523 1.00 33.15 375 LYS A N 1
ATOM 2938 C CA . LYS A 1 375 ? 19.003 -30.285 11.135 1.00 32.69 375 LYS A CA 1
ATOM 2939 C C . LYS A 1 375 ? 17.924 -30.084 10.047 1.00 35.32 375 LYS A C 1
ATOM 2940 O O . LYS A 1 375 ? 17.025 -29.243 10.240 1.00 33.93 375 LYS A O 1
ATOM 2946 N N . PRO A 1 376 ? 17.973 -30.803 8.896 1.00 32.31 376 PRO A N 1
ATOM 2947 C CA . PRO A 1 376 ? 16.911 -30.610 7.891 1.00 31.63 376 PRO A CA 1
ATOM 2948 C C . PRO A 1 376 ? 15.525 -30.940 8.454 1.00 34.24 376 PRO A C 1
ATOM 2949 O O . PRO A 1 376 ? 15.398 -31.808 9.315 1.00 32.06 376 PRO A O 1
ATOM 2953 N N . GLU A 1 377 ? 14.517 -30.173 8.024 1.00 31.12 377 GLU A N 1
ATOM 2954 C CA . GLU A 1 377 ? 13.123 -30.326 8.448 1.00 31.39 377 GLU A CA 1
ATOM 2955 C C . GLU A 1 377 ? 12.285 -30.444 7.199 1.00 31.52 377 GLU A C 1
ATOM 2956 O O . GLU A 1 377 ? 12.594 -29.824 6.183 1.00 31.27 377 GLU A O 1
ATOM 2962 N N . LEU A 1 378 ? 11.152 -31.105 7.300 1.00 28.19 378 LEU A N 1
ATOM 2963 C CA . LEU A 1 378 ? 10.214 -31.155 6.173 1.00 27.46 378 LEU A CA 1
ATOM 2964 C C . LEU A 1 378 ? 9.589 -29.778 5.979 1.00 32.22 378 LEU A C 1
ATOM 2965 O O . LEU A 1 378 ? 9.210 -29.129 6.949 1.00 32.37 378 LEU A O 1
ATOM 2970 N N . ALA A 1 379 ? 9.490 -29.322 4.729 1.00 30.52 379 ALA A N 1
ATOM 2971 C CA . ALA A 1 379 ? 8.829 -28.048 4.445 1.00 29.04 379 ALA A CA 1
ATOM 2972 C C . ALA A 1 379 ? 7.331 -28.322 4.501 1.00 29.96 379 ALA A C 1
ATOM 2973 O O . ALA A 1 379 ? 6.916 -29.500 4.573 1.00 26.84 379 ALA A O 1
ATOM 2975 N N . HIS A 1 380 ? 6.514 -27.239 4.468 1.00 24.42 380 HIS A N 1
ATOM 2976 C CA . HIS A 1 380 ? 5.091 -27.366 4.234 1.00 24.05 380 HIS A CA 1
ATOM 2977 C C . HIS A 1 380 ? 4.866 -26.892 2.788 1.00 28.60 380 HIS A C 1
ATOM 2978 O O . HIS A 1 380 ? 5.617 -26.043 2.313 1.00 28.60 380 HIS A O 1
ATOM 2985 N N . THR A 1 381 ? 3.862 -27.447 2.095 1.00 24.26 381 THR A N 1
ATOM 2986 C CA . THR A 1 381 ? 3.519 -27.079 0.718 1.00 24.63 381 THR A CA 1
ATOM 2987 C C . THR A 1 381 ? 2.067 -26.730 0.666 1.00 28.83 381 THR A C 1
ATOM 2988 O O . THR A 1 381 ? 1.258 -27.296 1.413 1.00 26.53 381 THR A O 1
ATOM 2992 N N . LEU A 1 382 ? 1.745 -25.745 -0.183 1.00 24.80 382 LEU A N 1
ATOM 2993 C CA . LEU A 1 382 ? 0.384 -25.258 -0.374 1.00 23.88 382 LEU A CA 1
ATOM 2994 C C . LEU A 1 382 ? 0.205 -25.120 -1.857 1.00 27.63 382 LEU A C 1
ATOM 2995 O O . LEU A 1 382 ? 1.188 -24.939 -2.589 1.00 25.70 382 LEU A O 1
ATOM 3000 N N . ASN A 1 383 ? -1.035 -25.258 -2.307 1.00 25.85 383 ASN A N 1
ATOM 3001 C CA . ASN A 1 383 ? -1.397 -25.061 -3.694 1.00 27.22 383 ASN A CA 1
ATOM 3002 C C . ASN A 1 383 ? -2.795 -24.485 -3.748 1.00 30.48 383 ASN A C 1
ATOM 3003 O O . ASN A 1 383 ? -3.620 -24.784 -2.884 1.00 29.37 383 ASN A O 1
ATOM 3008 N N . GLY A 1 384 ? -3.022 -23.615 -4.724 1.00 26.29 384 GLY A N 1
ATOM 3009 C CA . GLY A 1 384 ? -4.303 -22.935 -4.889 1.00 25.18 384 GLY A CA 1
ATOM 3010 C C . GLY A 1 384 ? -4.528 -22.450 -6.295 1.00 24.95 384 GLY A C 1
ATOM 3011 O O . GLY A 1 384 ? -3.582 -22.008 -6.940 1.00 25.39 384 GLY A O 1
ATOM 3012 N N . SER A 1 385 ? -5.764 -22.582 -6.812 1.00 21.41 385 SER A N 1
ATOM 3013 C CA . SER A 1 385 ? -6.082 -22.123 -8.173 1.00 21.43 385 SER A CA 1
ATOM 3014 C C . SER A 1 385 ? -6.253 -20.582 -8.148 1.00 25.29 385 SER A C 1
ATOM 3015 O O . SER A 1 385 ? -6.982 -20.057 -7.310 1.00 24.04 385 SER A O 1
ATOM 3018 N N . GLY A 1 386 ? -5.607 -19.882 -9.067 1.00 22.72 386 GLY A N 1
ATOM 3019 C CA . GLY A 1 386 ? -5.719 -18.426 -9.132 1.00 22.65 386 GLY A CA 1
ATOM 3020 C C . GLY A 1 386 ? -5.855 -17.849 -10.533 1.00 25.97 386 GLY A C 1
ATOM 3021 O O . GLY A 1 386 ? -5.108 -16.939 -10.871 1.00 25.52 386 GLY A O 1
ATOM 3022 N N . LEU A 1 387 ? -6.804 -18.319 -11.382 1.00 22.76 387 LEU A N 1
ATOM 3023 C CA . LEU A 1 387 ? -7.838 -19.337 -11.124 1.00 22.05 387 LEU A CA 1
ATOM 3024 C C . LEU A 1 387 ? -7.879 -20.408 -12.211 1.00 26.90 387 LEU A C 1
ATOM 3025 O O . LEU A 1 387 ? -7.104 -20.333 -13.174 1.00 26.91 387 LEU A O 1
ATOM 3030 N N . ALA A 1 388 ? -8.858 -21.347 -12.113 1.00 24.20 388 ALA A N 1
ATOM 3031 C CA . ALA A 1 388 ? -9.147 -22.274 -13.211 1.00 24.60 388 ALA A CA 1
ATOM 3032 C C . ALA A 1 388 ? -9.676 -21.326 -14.283 1.00 24.31 388 ALA A C 1
ATOM 3033 O O . ALA A 1 388 ? -10.607 -20.535 -14.012 1.00 20.28 388 ALA A O 1
ATOM 3035 N N . VAL A 1 389 ? -9.020 -21.334 -15.454 1.00 20.15 389 VAL A N 1
ATOM 3036 C CA . VAL A 1 389 ? -9.277 -20.332 -16.517 1.00 20.37 389 VAL A CA 1
ATOM 3037 C C . VAL A 1 389 ? -10.634 -20.528 -17.195 1.00 24.24 389 VAL A C 1
ATOM 3038 O O . VAL A 1 389 ? -11.376 -19.558 -17.324 1.00 23.92 389 VAL A O 1
ATOM 3042 N N . GLY A 1 390 ? -10.964 -21.765 -17.575 1.00 20.63 390 GLY A N 1
ATOM 3043 C CA . GLY A 1 390 ? -12.232 -22.070 -18.233 1.00 20.71 390 GLY A CA 1
ATOM 3044 C C . GLY A 1 390 ? -13.459 -21.710 -17.423 1.00 25.45 390 GLY A C 1
ATOM 3045 O O . GLY A 1 390 ? -14.417 -21.154 -17.965 1.00 26.26 390 GLY A O 1
ATOM 3046 N N . ARG A 1 391 ? -13.434 -22.000 -16.116 1.00 21.64 391 ARG A N 1
ATOM 3047 C CA . ARG A 1 391 ? -14.532 -21.629 -15.222 1.00 20.90 391 ARG A CA 1
ATOM 3048 C C . ARG A 1 391 ? -14.633 -20.098 -15.053 1.00 24.43 391 ARG A C 1
ATOM 3049 O O . ARG A 1 391 ? -15.752 -19.574 -15.022 1.00 22.23 391 ARG A O 1
ATOM 3057 N N . THR A 1 392 ? -13.487 -19.376 -15.086 1.00 22.13 392 THR A N 1
ATOM 3058 C CA . THR A 1 392 ? -13.533 -17.892 -15.052 1.00 21.57 392 THR A CA 1
ATOM 3059 C C . THR A 1 392 ? -14.161 -17.399 -16.371 1.00 25.31 392 THR A C 1
ATOM 3060 O O . THR A 1 392 ? -15.035 -16.553 -16.347 1.00 27.68 392 THR A O 1
ATOM 3064 N N . PHE A 1 393 ? -13.716 -17.942 -17.504 1.00 20.35 393 PHE A N 1
ATOM 3065 C CA . PHE A 1 393 ? -14.213 -17.619 -18.848 1.00 20.89 393 PHE A CA 1
ATOM 3066 C C . PHE A 1 393 ? -15.735 -17.836 -18.850 1.00 24.71 393 PHE A C 1
ATOM 3067 O O . PHE A 1 393 ? -16.469 -16.919 -19.212 1.00 22.65 393 PHE A O 1
ATOM 3075 N N . ALA A 1 394 ? -16.202 -19.008 -18.348 1.00 22.55 394 ALA A N 1
ATOM 3076 C CA . ALA A 1 394 ? -17.635 -19.306 -18.225 1.00 22.35 394 ALA A CA 1
ATOM 3077 C C . ALA A 1 394 ? -18.373 -18.284 -17.358 1.00 26.55 394 ALA A C 1
ATOM 3078 O O . ALA A 1 394 ? -19.413 -17.781 -17.780 1.00 26.25 394 ALA A O 1
ATOM 3080 N N . ALA A 1 395 ? -17.824 -17.939 -16.179 1.00 23.62 395 ALA A N 1
ATOM 3081 C CA . ALA A 1 395 ? -18.426 -16.956 -15.259 1.00 22.01 395 ALA A CA 1
ATOM 3082 C C . ALA A 1 395 ? -18.507 -15.585 -15.912 1.00 24.84 395 ALA A C 1
ATOM 3083 O O . ALA A 1 395 ? -19.503 -14.874 -15.753 1.00 23.51 395 ALA A O 1
ATOM 3085 N N . ILE A 1 396 ? -17.467 -15.214 -16.669 1.00 22.50 396 ILE A N 1
ATOM 3086 C CA . ILE A 1 396 ? -17.442 -13.923 -17.345 1.00 21.20 396 ILE A CA 1
ATOM 3087 C C . ILE A 1 396 ? -18.537 -13.825 -18.404 1.00 25.52 396 ILE A C 1
ATOM 3088 O O . ILE A 1 396 ? -19.282 -12.836 -18.421 1.00 25.79 396 ILE A O 1
ATOM 3093 N N A VAL A 1 397 ? -18.601 -14.838 -19.282 0.17 21.92 397 VAL A N 1
ATOM 3094 N N B VAL A 1 397 ? -18.641 -14.829 -19.311 0.83 22.33 397 VAL A N 1
ATOM 3095 C CA A VAL A 1 397 ? -19.523 -14.960 -20.404 0.17 21.65 397 VAL A CA 1
ATOM 3096 C CA B VAL A 1 397 ? -19.612 -14.701 -20.409 0.83 22.17 397 VAL A CA 1
ATOM 3097 C C A VAL A 1 397 ? -20.994 -14.857 -19.938 0.17 25.39 397 VAL A C 1
ATOM 3098 C C B VAL A 1 397 ? -21.049 -14.691 -19.852 0.83 26.47 397 VAL A C 1
ATOM 3099 O O A VAL A 1 397 ? -21.780 -14.138 -20.559 0.17 25.17 397 VAL A O 1
ATOM 3100 O O B VAL A 1 397 ? -21.876 -13.908 -20.339 0.83 26.86 397 VAL A O 1
ATOM 3107 N N . GLU A 1 398 ? -21.334 -15.520 -18.817 1.00 21.18 398 GLU A N 1
ATOM 3108 C CA . GLU A 1 398 ? -22.694 -15.514 -18.240 1.00 20.28 398 GLU A CA 1
ATOM 3109 C C . GLU A 1 398 ? -22.992 -14.225 -17.498 1.00 23.95 398 GLU A C 1
ATOM 3110 O O . GLU A 1 398 ? -24.061 -13.682 -17.694 1.00 23.79 398 GLU A O 1
ATOM 3116 N N . ASN A 1 399 ? -22.066 -13.746 -16.650 1.00 22.89 399 ASN A N 1
ATOM 3117 C CA . ASN A 1 399 ? -22.309 -12.558 -15.822 1.00 24.42 399 ASN A CA 1
ATOM 3118 C C . ASN A 1 399 ? -22.166 -11.246 -16.542 1.00 25.89 399 ASN A C 1
ATOM 3119 O O . ASN A 1 399 ? -22.716 -10.267 -16.061 1.00 24.40 399 ASN A O 1
ATOM 3124 N N . TYR A 1 400 ? -21.434 -11.212 -17.669 1.00 23.26 400 TYR A N 1
ATOM 3125 C CA . TYR A 1 400 ? -21.219 -9.976 -18.444 1.00 22.50 400 TYR A CA 1
ATOM 3126 C C . TYR A 1 400 ? -22.001 -9.943 -19.761 1.00 28.17 400 TYR A C 1
ATOM 3127 O O . TYR A 1 400 ? -21.830 -9.031 -20.571 1.00 27.87 400 TYR A O 1
ATOM 3136 N N . GLN A 1 401 ? -22.846 -10.945 -19.980 1.00 25.88 401 GLN A N 1
ATOM 3137 C CA . GLN A 1 401 ? -23.692 -11.005 -21.166 1.00 26.12 401 GLN A CA 1
ATOM 3138 C C . GLN A 1 401 ? -24.651 -9.805 -21.249 1.00 31.12 401 GLN A C 1
ATOM 3139 O O . GLN A 1 401 ? -25.124 -9.299 -20.222 1.00 31.32 401 GLN A O 1
ATOM 3145 N N . ASN A 1 402 ? -24.938 -9.364 -22.474 1.00 30.13 402 ASN A N 1
ATOM 3146 C CA . ASN A 1 402 ? -25.877 -8.276 -22.720 1.00 31.13 402 ASN A CA 1
ATOM 3147 C C . ASN A 1 402 ? -27.159 -8.844 -23.299 1.00 35.98 402 ASN A C 1
ATOM 3148 O O . ASN A 1 402 ? -27.196 -10.020 -23.691 1.00 35.35 402 ASN A O 1
ATOM 3153 N N . GLU A 1 403 ? -28.215 -8.028 -23.315 1.00 33.23 403 GLU A N 1
ATOM 3154 C CA . GLU A 1 403 ? -29.521 -8.412 -23.827 1.00 33.99 403 GLU A CA 1
ATOM 3155 C C . GLU A 1 403 ? -29.450 -8.818 -25.289 1.00 41.02 403 GLU A C 1
ATOM 3156 O O . GLU A 1 403 ? -30.120 -9.776 -25.670 1.00 41.44 403 GLU A O 1
ATOM 3162 N N . ASP A 1 404 ? -28.594 -8.159 -26.094 1.00 39.62 404 ASP A N 1
ATOM 3163 C CA . ASP A 1 404 ? -28.442 -8.532 -27.519 1.00 39.64 404 ASP A CA 1
ATOM 3164 C C . ASP A 1 404 ? -27.590 -9.815 -27.746 1.00 41.15 404 ASP A C 1
ATOM 3165 O O . ASP A 1 404 ? -27.376 -10.219 -28.892 1.00 40.15 404 ASP A O 1
ATOM 3170 N N . GLY A 1 405 ? -27.098 -10.419 -26.662 1.00 36.35 405 GLY A N 1
ATOM 3171 C CA . GLY A 1 405 ? -26.305 -11.642 -26.744 1.00 34.72 405 GLY A CA 1
ATOM 3172 C C . GLY A 1 405 ? -24.813 -11.412 -26.842 1.00 36.29 405 GLY A C 1
ATOM 3173 O O . GLY A 1 405 ? -24.045 -12.371 -26.917 1.00 34.41 405 GLY A O 1
ATOM 3174 N N . THR A 1 406 ? -24.384 -10.145 -26.812 1.00 31.71 406 THR A N 1
ATOM 3175 C CA . THR A 1 406 ? -22.963 -9.828 -26.807 1.00 30.31 406 THR A CA 1
ATOM 3176 C C . THR A 1 406 ? -22.429 -9.973 -25.381 1.00 31.04 406 THR A C 1
ATOM 3177 O O . THR A 1 406 ? -23.200 -10.159 -24.435 1.00 29.92 406 THR A O 1
ATOM 3181 N N . VAL A 1 407 ? -21.108 -9.914 -25.219 1.00 25.05 407 VAL A N 1
ATOM 3182 C CA . VAL A 1 407 ? -20.495 -10.041 -23.899 1.00 23.84 407 VAL A CA 1
ATOM 3183 C C . VAL A 1 407 ? -19.619 -8.830 -23.703 1.00 30.00 407 VAL A C 1
ATOM 3184 O O . VAL A 1 407 ? -18.750 -8.565 -24.534 1.00 29.12 407 VAL A O 1
ATOM 3188 N N . THR A 1 408 ? -19.883 -8.072 -22.644 1.00 27.13 408 THR A N 1
ATOM 3189 C CA . THR A 1 408 ? -19.068 -6.925 -22.286 1.00 27.21 408 THR A CA 1
ATOM 3190 C C . THR A 1 408 ? -17.769 -7.456 -21.654 1.00 28.61 408 THR A C 1
ATOM 3191 O O . THR A 1 408 ? -17.806 -8.298 -20.756 1.00 26.61 408 THR A O 1
ATOM 3195 N N . ILE A 1 409 ? -16.627 -6.955 -22.121 1.00 24.99 409 ILE A N 1
ATOM 3196 C CA . ILE A 1 409 ? -15.336 -7.355 -21.564 1.00 24.57 409 ILE A CA 1
ATOM 3197 C C . ILE A 1 409 ? -15.136 -6.698 -20.187 1.00 27.42 409 ILE A C 1
ATOM 3198 O O . ILE A 1 409 ? -15.229 -5.473 -20.078 1.00 26.80 409 ILE A O 1
ATOM 3203 N N . PRO A 1 410 ? -14.853 -7.482 -19.130 1.00 23.72 410 PRO A N 1
ATOM 3204 C CA . PRO A 1 410 ? -14.630 -6.855 -17.806 1.00 23.42 410 PRO A CA 1
ATOM 3205 C C . PRO A 1 410 ? -13.490 -5.845 -17.885 1.00 27.19 410 PRO A C 1
ATOM 3206 O O . PRO A 1 410 ? -12.479 -6.125 -18.511 1.00 26.40 410 PRO A O 1
ATOM 3210 N N . GLU A 1 411 ? -13.687 -4.654 -17.295 1.00 24.37 411 GLU A N 1
ATOM 3211 C CA . GLU A 1 411 ? -12.739 -3.541 -17.285 1.00 24.48 411 GLU A CA 1
ATOM 3212 C C . GLU A 1 411 ? -11.239 -3.914 -17.161 1.00 27.92 411 GLU A C 1
ATOM 3213 O O . GLU A 1 411 ? -10.414 -3.435 -17.954 1.00 24.81 411 GLU A O 1
ATOM 3219 N N . ALA A 1 412 ? -10.885 -4.752 -16.167 1.00 26.34 412 ALA A N 1
ATOM 3220 C CA . ALA A 1 412 ? -9.476 -5.124 -15.969 1.00 26.85 412 ALA A CA 1
ATOM 3221 C C . ALA A 1 412 ? -8.904 -5.951 -17.143 1.00 31.96 412 ALA A C 1
ATOM 3222 O O . ALA A 1 412 ? -7.688 -5.967 -17.345 1.00 32.70 412 ALA A O 1
ATOM 3224 N N . LEU A 1 413 ? -9.776 -6.565 -17.964 1.00 27.89 413 LEU A N 1
ATOM 3225 C CA . LEU A 1 413 ? -9.304 -7.357 -19.102 1.00 26.79 413 LEU A CA 1
ATOM 3226 C C . LEU A 1 413 ? -9.198 -6.584 -20.412 1.00 30.37 413 LEU A C 1
ATOM 3227 O O . LEU A 1 413 ? -8.595 -7.081 -21.367 1.00 29.36 413 LEU A O 1
ATOM 3232 N N . VAL A 1 414 ? -9.778 -5.375 -20.463 1.00 26.61 414 VAL A N 1
ATOM 3233 C CA . VAL A 1 414 ? -9.763 -4.512 -21.666 1.00 27.67 414 VAL A CA 1
ATOM 3234 C C . VAL A 1 414 ? -8.313 -4.263 -22.177 1.00 31.07 414 VAL A C 1
ATOM 3235 O O . VAL A 1 414 ? -8.069 -4.529 -23.361 1.00 29.95 414 VAL A O 1
ATOM 3239 N N . PRO A 1 415 ? -7.322 -3.856 -21.329 1.00 29.51 415 PRO A N 1
ATOM 3240 C CA . PRO A 1 415 ? -5.959 -3.673 -21.863 1.00 29.00 415 PRO A CA 1
ATOM 3241 C C . PRO A 1 415 ? -5.277 -4.983 -22.286 1.00 33.14 415 PRO A C 1
ATOM 3242 O O . PRO A 1 415 ? -4.335 -4.924 -23.054 1.00 35.29 415 PRO A O 1
ATOM 3246 N N . PHE A 1 416 ? -5.762 -6.154 -21.811 1.00 28.34 416 PHE A N 1
ATOM 3247 C CA . PHE A 1 416 ? -5.257 -7.494 -22.170 1.00 26.38 416 PHE A CA 1
ATOM 3248 C C . PHE A 1 416 ? -5.960 -8.043 -23.431 1.00 29.69 416 PHE A C 1
ATOM 3249 O O . PHE A 1 416 ? -5.571 -9.092 -23.965 1.00 31.04 416 PHE A O 1
ATOM 3257 N N . MET A 1 417 ? -7.010 -7.345 -23.892 1.00 24.06 417 MET A N 1
ATOM 3258 C CA . MET A 1 417 ? -7.824 -7.695 -25.074 1.00 22.49 417 MET A CA 1
ATOM 3259 C C . MET A 1 417 ? -7.586 -6.713 -26.232 1.00 31.62 417 MET A C 1
ATOM 3260 O O . MET A 1 417 ? -8.429 -6.584 -27.132 1.00 31.23 417 MET A O 1
ATOM 3265 N N . GLY A 1 418 ? -6.413 -6.068 -26.220 1.00 29.54 418 GLY A N 1
ATOM 3266 C CA . GLY A 1 418 ? -6.017 -5.099 -27.235 1.00 29.56 418 GLY A CA 1
ATOM 3267 C C . GLY A 1 418 ? -6.938 -3.898 -27.269 1.00 35.27 418 GLY A C 1
ATOM 3268 O O . GLY A 1 418 ? -7.146 -3.319 -28.330 1.00 36.27 418 GLY A O 1
ATOM 3269 N N . GLY A 1 419 ? -7.474 -3.515 -26.109 1.00 31.83 419 GLY A N 1
ATOM 3270 C CA . GLY A 1 419 ? -8.376 -2.371 -25.995 1.00 31.10 419 GLY A CA 1
ATOM 3271 C C . GLY A 1 419 ? -9.830 -2.651 -26.337 1.00 33.44 419 GLY A C 1
ATOM 3272 O O . GLY A 1 419 ? -10.665 -1.747 -26.245 1.00 30.89 419 GLY A O 1
ATOM 3273 N N . LYS A 1 420 ? -10.170 -3.907 -26.698 1.00 30.20 420 LYS A N 1
ATOM 3274 C CA . LYS A 1 420 ? -11.558 -4.292 -27.008 1.00 28.94 420 LYS A CA 1
ATOM 3275 C C . LYS A 1 420 ? -12.416 -4.213 -25.753 1.00 32.28 420 LYS A C 1
ATOM 3276 O O . LYS A 1 420 ? -11.925 -4.491 -24.654 1.00 32.07 420 LYS A O 1
ATOM 3282 N N . THR A 1 421 ? -13.692 -3.815 -25.910 1.00 29.62 421 THR A N 1
ATOM 3283 C CA . THR A 1 421 ? -14.603 -3.637 -24.786 1.00 29.61 421 THR A CA 1
ATOM 3284 C C . THR A 1 421 ? -15.806 -4.569 -24.820 1.00 34.76 421 THR A C 1
ATOM 3285 O O . THR A 1 421 ? -16.509 -4.721 -23.808 1.00 32.93 421 THR A O 1
ATOM 3289 N N . GLN A 1 422 ? -16.041 -5.188 -25.983 1.00 32.96 422 GLN A N 1
ATOM 3290 C CA . GLN A 1 422 ? -17.167 -6.084 -26.204 1.00 33.21 422 GLN A CA 1
ATOM 3291 C C . GLN A 1 422 ? -16.802 -7.230 -27.134 1.00 36.93 422 GLN A C 1
ATOM 3292 O O . GLN A 1 422 ? -16.015 -7.048 -28.061 1.00 36.40 422 GLN A O 1
ATOM 3298 N N . ILE A 1 423 ? -17.407 -8.402 -26.900 1.00 32.72 423 ILE A N 1
ATOM 3299 C CA . ILE A 1 423 ? -17.287 -9.547 -27.778 1.00 32.33 423 ILE A C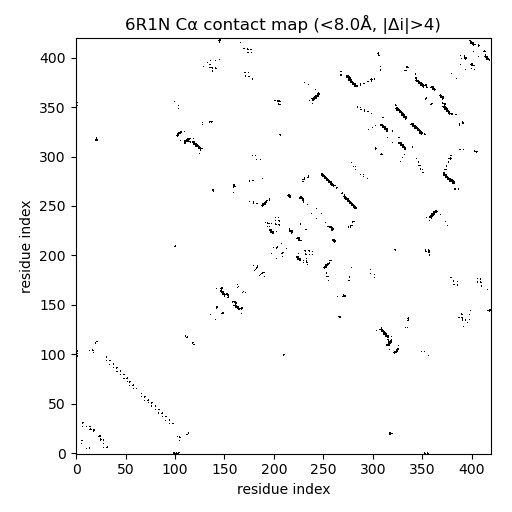A 1
ATOM 3300 C C . ILE A 1 423 ? -18.588 -9.530 -28.575 1.00 38.96 423 ILE A C 1
ATOM 3301 O O . ILE A 1 423 ? -19.673 -9.714 -28.020 1.00 36.34 423 ILE A O 1
ATOM 3306 N N . SER A 1 424 ? -18.487 -9.204 -29.863 1.00 40.53 424 SER A N 1
ATOM 3307 C CA . SER A 1 424 ? -19.665 -9.111 -30.710 1.00 41.41 424 SER A CA 1
ATOM 3308 C C . SER A 1 424 ? -19.899 -10.378 -31.517 1.00 45.81 424 SER A C 1
ATOM 3309 O O . SER A 1 424 ? -19.064 -11.287 -31.575 1.00 42.69 424 SER A O 1
ATOM 3312 N N . LYS A 1 425 ? -21.073 -10.421 -32.120 1.00 46.88 425 LYS A N 1
ATOM 3313 C CA . LYS A 1 425 ? -21.552 -11.492 -32.975 1.00 48.94 425 LYS A CA 1
ATOM 3314 C C . LYS A 1 425 ? -20.698 -11.537 -34.257 1.00 55.80 425 LYS A C 1
ATOM 3315 O O . LYS A 1 425 ? -20.111 -10.523 -34.648 1.00 54.65 425 LYS A O 1
ATOM 3321 N N . PRO A 1 426 ? -20.588 -12.723 -34.882 1.00 55.46 426 PRO A N 1
ATOM 3322 C CA . PRO A 1 426 ? -19.801 -12.855 -36.130 1.00 56.12 426 PRO A CA 1
ATOM 3323 C C . PRO A 1 426 ? -20.159 -11.829 -37.205 1.00 61.34 426 PRO A C 1
ATOM 3324 O O . PRO A 1 426 ? -21.337 -11.474 -37.340 1.00 60.44 426 PRO A O 1
ATOM 3328 N N . VAL A 1 427 ? -19.139 -11.336 -37.951 1.00 58.91 427 VAL A N 1
ATOM 3329 C CA . VAL A 1 427 ? -19.323 -10.358 -39.030 1.00 82.43 427 VAL A CA 1
ATOM 3330 C C . VAL A 1 427 ? -19.959 -11.006 -40.259 1.00 106.35 427 VAL A C 1
ATOM 3331 O O . VAL A 1 427 ? -19.767 -12.197 -40.505 1.00 67.71 427 VAL A O 1
#

Sequence (420 aa):
MLDIRLFRNEPDTVKSKIELRGDDPKVVDEILELDEQRRKLISATEEMKARRNKVSEEIALKKRNKADDVIAEMRTLGDDIKEKDSQLNEIDNKMTGILCRIPNLISDDVPQGESDEDNVEVKKWGTPREFSFEPKAHWDIVEELKMADFDRAAKVSGARFVYLTNEGAQLERALMNYMITKHTTQHGYTEMMVPQLVNADTMYGTGQLPKFEEDLFKVEKEGLYTIPTAEVPLTNFYRNEIIQPGVLPEKFTGQQSACFRSEEADTRGLIRLHQFDKVEMVRFEQPEDSWNALEEMTTNAEAILEELGLPYRRVILCTGDIGFSASKTYDLEVWLPSYNDYKEISSCSNCTDFQARRANIRFKRDKAAKPELAHTLNGSGLAVGRTFAAIVVENYQNEDGTVTIPEALVPFMGGKTQISKPV